Protein AF-A0A9X1HV79-F1 (afdb_monomer)

Structure (mmCIF, N/CA/C/O backbone):
data_AF-A0A9X1HV79-F1
#
_entry.id   AF-A0A9X1HV79-F1
#
loop_
_atom_site.group_PDB
_atom_site.id
_atom_site.type_symbol
_atom_site.label_atom_id
_atom_site.label_alt_id
_atom_site.label_comp_id
_atom_site.label_asym_id
_atom_site.label_entity_id
_atom_site.label_seq_id
_atom_site.pdbx_PDB_ins_code
_atom_site.Cartn_x
_atom_site.Cartn_y
_atom_site.Cartn_z
_atom_site.occupancy
_atom_site.B_iso_or_equiv
_atom_site.auth_seq_id
_atom_site.auth_comp_id
_atom_site.auth_asym_id
_atom_site.auth_atom_id
_atom_site.pdbx_PDB_model_num
ATOM 1 N N . MET A 1 1 ? 31.105 -6.076 1.537 1.00 36.78 1 MET A N 1
ATOM 2 C CA . MET A 1 1 ? 32.235 -6.671 0.788 1.00 36.78 1 MET A CA 1
ATOM 3 C C . MET A 1 1 ? 31.693 -7.151 -0.546 1.00 36.78 1 MET A C 1
ATOM 5 O O . MET A 1 1 ? 30.637 -7.766 -0.544 1.00 36.78 1 MET A O 1
ATOM 9 N N . ALA A 1 2 ? 32.334 -6.816 -1.667 1.00 42.41 2 ALA A N 1
ATOM 10 C CA . ALA A 1 2 ? 31.924 -7.342 -2.968 1.00 42.41 2 ALA A CA 1
ATOM 11 C C . ALA A 1 2 ? 32.181 -8.859 -2.998 1.00 42.41 2 ALA A C 1
ATOM 13 O O . ALA A 1 2 ? 33.295 -9.292 -2.705 1.00 42.41 2 ALA A O 1
ATOM 14 N N . VAL A 1 3 ? 31.155 -9.660 -3.290 1.00 46.81 3 VAL A N 1
ATOM 15 C CA . VAL A 1 3 ? 31.274 -11.122 -3.363 1.00 46.81 3 VAL A CA 1
ATOM 16 C C . VAL A 1 3 ? 31.957 -11.481 -4.682 1.00 46.81 3 VAL A C 1
ATOM 18 O O . VAL A 1 3 ? 31.416 -11.223 -5.756 1.00 46.81 3 VAL A O 1
ATOM 21 N N . ASN A 1 4 ? 33.162 -12.050 -4.612 1.00 55.44 4 ASN A N 1
ATOM 22 C CA . ASN A 1 4 ? 33.871 -12.542 -5.793 1.00 55.44 4 ASN A CA 1
ATOM 23 C C . ASN A 1 4 ? 33.205 -13.841 -6.270 1.00 55.44 4 ASN A C 1
ATOM 25 O O . ASN A 1 4 ? 33.192 -14.831 -5.544 1.00 55.44 4 ASN A O 1
ATOM 29 N N . HIS A 1 5 ? 32.630 -13.814 -7.469 1.00 61.16 5 HIS A N 1
ATOM 30 C CA . HIS A 1 5 ? 31.846 -14.908 -8.048 1.00 61.16 5 HIS A CA 1
ATOM 31 C C . HIS A 1 5 ? 32.736 -15.900 -8.822 1.00 61.16 5 HIS A C 1
ATOM 33 O O . HIS A 1 5 ? 33.817 -15.507 -9.262 1.00 61.16 5 HIS A O 1
ATOM 39 N N . TYR A 1 6 ? 32.295 -17.150 -9.051 1.00 67.94 6 TYR A N 1
ATOM 40 C CA . TYR A 1 6 ? 33.120 -18.167 -9.738 1.00 67.94 6 TYR A CA 1
ATOM 41 C C . TYR A 1 6 ? 33.621 -17.726 -11.123 1.00 67.94 6 TYR A C 1
ATOM 43 O O . TYR A 1 6 ? 34.725 -18.068 -11.529 1.00 67.94 6 TYR A O 1
ATOM 51 N N . SER A 1 7 ? 32.822 -16.923 -11.828 1.00 62.22 7 SER A N 1
ATOM 52 C CA . SER A 1 7 ? 33.130 -16.356 -13.148 1.00 62.22 7 SER A CA 1
ATOM 53 C C . SER A 1 7 ? 34.324 -15.396 -13.158 1.00 62.22 7 SER A C 1
ATOM 55 O O . SER A 1 7 ? 34.743 -14.966 -14.226 1.00 62.22 7 SER A O 1
ATOM 57 N N . ASN A 1 8 ? 34.834 -15.020 -11.983 1.00 64.88 8 ASN A N 1
ATOM 58 C CA . ASN A 1 8 ? 35.975 -14.123 -11.824 1.00 64.88 8 ASN A CA 1
ATOM 59 C C . ASN A 1 8 ? 37.299 -14.887 -11.640 1.00 64.88 8 ASN A C 1
ATOM 61 O O . ASN A 1 8 ? 38.312 -14.257 -11.341 1.00 64.88 8 ASN A O 1
ATOM 65 N N . PHE A 1 9 ? 37.289 -16.219 -11.751 1.00 69.44 9 PHE A N 1
ATOM 66 C CA . PHE A 1 9 ? 38.465 -17.066 -11.569 1.00 69.44 9 PHE A CA 1
ATOM 67 C C . PHE A 1 9 ? 38.798 -17.810 -12.864 1.00 69.44 9 PHE A C 1
ATOM 69 O O . PHE A 1 9 ? 37.922 -18.410 -13.485 1.00 69.44 9 PHE A O 1
ATOM 76 N N . ASP A 1 10 ? 40.077 -17.790 -13.243 1.00 65.75 10 ASP A N 1
ATOM 77 C CA . ASP A 1 10 ? 40.558 -18.377 -14.501 1.00 65.75 10 ASP A CA 1
ATOM 78 C C . ASP A 1 10 ? 40.774 -19.896 -14.394 1.00 65.75 10 ASP A C 1
ATOM 80 O O . ASP A 1 10 ? 40.805 -20.602 -15.403 1.00 65.75 10 ASP A O 1
ATOM 84 N N . THR A 1 11 ? 40.928 -20.420 -13.171 1.00 74.00 11 THR A N 1
ATOM 85 C CA . THR A 1 11 ? 41.112 -21.853 -12.908 1.00 74.00 11 THR A CA 1
ATOM 86 C C . THR A 1 11 ? 40.132 -22.372 -11.864 1.00 74.00 11 THR A C 1
ATOM 88 O O . THR A 1 11 ? 39.667 -21.641 -10.985 1.00 74.00 11 THR A O 1
ATOM 91 N N . ILE A 1 12 ? 39.832 -23.670 -11.935 1.00 72.31 12 ILE A N 1
ATOM 92 C CA . ILE A 1 12 ? 38.932 -24.310 -10.974 1.00 72.31 12 ILE A CA 1
ATOM 93 C C . ILE A 1 12 ? 39.514 -24.308 -9.562 1.00 72.31 12 ILE A C 1
ATOM 95 O O . ILE A 1 12 ? 38.784 -24.085 -8.603 1.00 72.31 12 ILE A O 1
ATOM 99 N N . ASP A 1 13 ? 40.833 -24.431 -9.447 1.00 78.62 13 ASP A N 1
ATOM 100 C CA . ASP A 1 13 ? 41.538 -24.367 -8.173 1.00 78.62 13 ASP A CA 1
ATOM 101 C C . ASP A 1 13 ? 41.311 -23.006 -7.507 1.00 78.62 13 ASP A C 1
ATOM 103 O O . ASP A 1 13 ? 41.001 -22.918 -6.319 1.00 78.62 13 ASP A O 1
ATOM 107 N N . GLN A 1 14 ? 41.383 -21.924 -8.290 1.00 79.19 14 GLN A N 1
ATOM 108 C CA . GLN A 1 14 ? 41.088 -20.579 -7.807 1.00 79.19 14 GLN A CA 1
ATOM 109 C C . GLN A 1 14 ? 39.613 -20.414 -7.423 1.00 79.19 14 GLN A C 1
ATOM 111 O O . GLN A 1 14 ? 39.325 -19.770 -6.413 1.00 79.19 14 GLN A O 1
ATOM 116 N N . ALA A 1 15 ? 38.689 -21.023 -8.171 1.00 80.25 15 ALA A N 1
ATOM 117 C CA . ALA A 1 15 ? 37.267 -21.009 -7.840 1.00 80.25 15 ALA A CA 1
ATOM 118 C C . ALA A 1 15 ? 36.981 -21.758 -6.524 1.00 80.25 15 ALA A C 1
ATOM 120 O O . ALA A 1 15 ? 36.308 -21.223 -5.647 1.00 80.25 15 ALA A O 1
ATOM 121 N N . VAL A 1 16 ? 37.550 -22.949 -6.323 1.00 82.81 16 VAL A N 1
ATOM 122 C CA . VAL A 1 16 ? 37.394 -23.730 -5.083 1.00 82.81 16 VAL A CA 1
ATOM 123 C C . VAL A 1 16 ? 38.015 -22.997 -3.889 1.00 82.81 16 VAL A C 1
ATOM 125 O O . VAL A 1 16 ? 37.408 -22.928 -2.818 1.00 82.81 16 VAL A O 1
ATOM 128 N N . VAL A 1 17 ? 39.178 -22.363 -4.064 1.00 83.75 17 VAL A N 1
ATOM 129 C CA . VAL A 1 17 ? 39.804 -21.527 -3.023 1.00 83.75 17 VAL A CA 1
ATOM 130 C C . VAL A 1 17 ? 38.959 -20.284 -2.718 1.00 83.75 17 VAL A C 1
ATOM 132 O O . VAL A 1 17 ? 38.783 -19.923 -1.549 1.00 83.75 17 VAL A O 1
ATOM 135 N N . GLY A 1 18 ? 38.398 -19.645 -3.748 1.00 82.56 18 GLY A N 1
ATOM 136 C CA . GLY A 1 18 ? 37.471 -18.522 -3.620 1.00 82.56 18 GLY A CA 1
ATOM 137 C C . GLY A 1 18 ? 36.210 -18.899 -2.845 1.00 82.56 18 GLY A C 1
ATOM 138 O O . GLY A 1 18 ? 35.788 -18.164 -1.951 1.00 82.56 18 GLY A O 1
ATOM 139 N N . PHE A 1 19 ? 35.668 -20.086 -3.103 1.00 85.88 19 PHE A N 1
ATOM 140 C CA . PHE A 1 19 ? 34.522 -20.601 -2.371 1.00 85.88 19 PHE A CA 1
ATOM 141 C C . PHE A 1 19 ? 34.837 -20.929 -0.914 1.00 85.88 19 PHE A C 1
ATOM 143 O O . PHE A 1 19 ? 34.067 -20.566 -0.025 1.00 85.88 19 PHE A O 1
ATOM 150 N N . CYS A 1 20 ? 35.986 -21.556 -0.644 1.00 86.94 20 CYS A N 1
ATOM 151 C CA . CYS A 1 20 ? 36.443 -21.793 0.725 1.00 86.94 20 CYS A CA 1
ATOM 152 C C . CYS A 1 20 ? 36.500 -20.479 1.516 1.00 86.94 20 CYS A C 1
ATOM 154 O O . CYS A 1 20 ? 36.116 -20.435 2.683 1.00 86.94 20 CYS A O 1
ATOM 156 N N . LYS A 1 21 ? 36.952 -19.391 0.878 1.00 83.31 21 LYS A N 1
ATOM 157 C CA . LYS A 1 21 ? 36.978 -18.058 1.488 1.00 83.31 21 LYS A CA 1
ATOM 158 C C . LYS A 1 21 ? 35.567 -17.530 1.771 1.00 83.31 21 LYS A C 1
ATOM 160 O O . LYS A 1 21 ? 35.325 -17.079 2.887 1.00 83.31 21 LYS A O 1
ATOM 165 N N . LEU A 1 22 ? 34.642 -17.650 0.815 1.00 83.31 22 LEU A N 1
ATOM 166 C CA . LEU A 1 22 ? 33.242 -17.255 1.005 1.00 83.31 22 LEU A CA 1
ATOM 167 C C . LEU A 1 22 ? 32.583 -18.020 2.163 1.00 83.31 22 LEU A C 1
ATOM 169 O O . LEU A 1 22 ? 31.876 -17.424 2.975 1.00 83.31 22 LEU A O 1
ATOM 173 N N . CYS A 1 23 ? 32.838 -19.324 2.266 1.00 85.25 23 CYS A N 1
ATOM 174 C CA . CYS A 1 23 ? 32.313 -20.159 3.344 1.00 85.25 23 CYS A CA 1
ATOM 175 C C . CYS A 1 23 ? 32.823 -19.702 4.715 1.00 85.25 23 CYS A C 1
ATOM 177 O O . CYS A 1 23 ? 32.029 -19.580 5.646 1.00 85.25 23 CYS A O 1
ATOM 179 N N . ARG A 1 24 ? 34.119 -19.372 4.833 1.00 82.69 24 ARG A N 1
ATOM 180 C CA . ARG A 1 24 ? 34.690 -18.818 6.076 1.00 82.69 24 ARG A CA 1
ATOM 181 C C . ARG A 1 24 ? 34.069 -17.474 6.445 1.00 82.69 24 ARG A C 1
ATOM 183 O O . ARG A 1 24 ? 33.712 -17.268 7.598 1.00 82.69 24 ARG A O 1
ATOM 190 N N . GLU A 1 25 ? 33.924 -16.572 5.476 1.00 78.69 25 GLU A N 1
ATOM 191 C CA . GLU A 1 25 ? 33.303 -15.256 5.690 1.00 78.69 25 GLU A CA 1
ATOM 192 C C . GLU A 1 25 ? 31.822 -15.371 6.086 1.00 78.69 25 GLU A C 1
ATOM 194 O O . GLU A 1 25 ? 31.313 -14.532 6.824 1.00 78.69 25 GLU A O 1
ATOM 199 N N . SER A 1 26 ? 31.153 -16.440 5.650 1.00 79.94 26 SER A N 1
ATOM 200 C CA . SER A 1 26 ? 29.751 -16.738 5.972 1.00 79.94 26 SER A CA 1
ATOM 201 C C . SER A 1 26 ? 29.569 -17.513 7.285 1.00 79.94 26 SER A C 1
ATOM 203 O O . SER A 1 26 ? 28.439 -17.832 7.648 1.00 79.94 26 SER A O 1
ATOM 205 N N . GLY A 1 27 ? 30.658 -17.802 8.008 1.00 78.56 27 GLY A N 1
ATOM 206 C CA . GLY A 1 27 ? 30.624 -18.419 9.337 1.00 78.56 27 GLY A CA 1
ATOM 207 C C . GLY A 1 27 ? 30.803 -19.941 9.377 1.00 78.56 27 GLY A C 1
ATOM 208 O O . GLY A 1 27 ? 30.673 -20.524 10.452 1.00 78.56 27 GLY A O 1
ATOM 209 N N . LEU A 1 28 ? 31.131 -20.599 8.257 1.00 83.94 28 LEU A N 1
ATOM 210 C CA . LEU A 1 28 ? 31.485 -22.025 8.251 1.00 83.94 28 LEU A CA 1
ATOM 211 C C . LEU A 1 28 ? 32.929 -22.235 8.726 1.00 83.94 28 LEU A C 1
ATOM 213 O O . LEU A 1 28 ? 33.842 -21.488 8.363 1.00 83.94 28 LEU A O 1
ATOM 217 N N . HIS A 1 29 ? 33.160 -23.305 9.490 1.00 79.69 29 HIS A N 1
ATOM 218 C CA . HIS A 1 29 ? 34.472 -23.652 10.052 1.00 79.69 29 HIS A CA 1
ATOM 219 C C . HIS A 1 29 ? 35.382 -24.341 9.018 1.00 79.69 29 HIS A C 1
ATOM 221 O O . HIS A 1 29 ? 35.847 -25.463 9.205 1.00 79.69 29 HIS A O 1
ATOM 227 N N . VAL A 1 30 ? 35.660 -23.657 7.907 1.00 82.31 30 VAL A N 1
ATOM 228 C CA . VAL A 1 30 ? 36.466 -24.194 6.802 1.00 82.31 30 VAL A CA 1
ATOM 229 C C . VAL A 1 30 ? 37.951 -23.878 7.003 1.00 82.31 30 VAL A C 1
ATOM 231 O O . VAL A 1 30 ? 38.436 -22.798 6.660 1.00 82.31 30 VAL A O 1
ATOM 234 N N . GLY A 1 31 ? 38.687 -24.838 7.563 1.00 78.81 31 GLY A N 1
ATOM 235 C CA . GLY A 1 31 ? 40.149 -24.777 7.717 1.00 78.81 31 GLY A CA 1
ATOM 236 C C . GLY A 1 31 ? 40.944 -24.981 6.413 1.00 78.81 31 GLY A C 1
ATOM 237 O O . GLY A 1 31 ? 40.376 -25.202 5.346 1.00 78.81 31 GLY A O 1
ATOM 238 N N . LEU A 1 32 ? 42.280 -24.936 6.504 1.00 76.25 32 LEU A N 1
ATOM 239 C CA . LEU A 1 32 ? 43.179 -25.182 5.362 1.00 76.25 32 LEU A CA 1
ATOM 240 C C . LEU A 1 32 ? 43.094 -26.628 4.840 1.00 76.25 32 LEU A C 1
ATOM 242 O O . LEU A 1 32 ? 43.103 -26.821 3.628 1.00 76.25 32 LEU A O 1
ATOM 246 N N . ASN A 1 33 ? 42.929 -27.613 5.731 1.00 80.31 33 ASN A N 1
ATOM 247 C CA . ASN A 1 33 ? 42.805 -29.030 5.356 1.00 80.31 33 ASN A CA 1
ATOM 248 C C . ASN A 1 33 ? 41.562 -29.286 4.494 1.00 80.31 33 ASN A C 1
ATOM 250 O O . ASN A 1 33 ? 41.677 -29.861 3.421 1.00 80.31 33 ASN A O 1
ATOM 254 N N . HIS A 1 34 ? 40.410 -28.735 4.886 1.00 83.50 34 HIS A N 1
ATOM 255 C CA . HIS A 1 34 ? 39.177 -28.821 4.098 1.00 83.50 34 HIS A CA 1
ATOM 256 C C . HIS A 1 34 ? 39.323 -28.187 2.706 1.00 83.50 34 HIS A C 1
ATOM 258 O O . HIS A 1 34 ? 38.701 -28.635 1.753 1.00 83.50 34 HIS A O 1
ATOM 264 N N . GLY A 1 35 ? 40.152 -27.145 2.569 1.00 82.50 35 GLY A N 1
ATOM 265 C CA . GLY A 1 35 ? 40.464 -26.558 1.265 1.00 82.50 35 GLY A CA 1
ATOM 266 C C . GLY A 1 35 ? 41.307 -27.481 0.383 1.00 82.50 35 GLY A C 1
ATOM 267 O O . GLY A 1 35 ? 41.090 -27.527 -0.824 1.00 82.50 35 GLY A O 1
ATOM 268 N N . HIS A 1 36 ? 42.237 -28.234 0.976 1.00 84.12 36 HIS A N 1
ATOM 269 C CA . HIS A 1 36 ? 43.025 -29.239 0.262 1.00 84.12 36 HIS A CA 1
ATOM 270 C C . HIS A 1 36 ? 42.158 -30.426 -0.174 1.00 84.12 36 HIS A C 1
ATOM 272 O O . HIS A 1 36 ? 42.170 -30.784 -1.346 1.00 84.12 36 HIS A O 1
ATOM 278 N N . GLU A 1 37 ? 41.332 -30.952 0.732 1.00 85.06 37 GLU A N 1
ATOM 279 C CA . GLU A 1 37 ? 40.388 -32.042 0.452 1.00 85.06 37 GLU A CA 1
ATOM 280 C C . GLU A 1 37 ? 39.339 -31.638 -0.594 1.00 85.06 37 GLU A C 1
ATOM 282 O O . GLU A 1 37 ? 38.987 -32.432 -1.461 1.00 85.06 37 GLU A O 1
ATOM 287 N N . ALA A 1 38 ? 38.876 -30.384 -0.576 1.00 85.62 38 ALA A N 1
ATOM 288 C CA . ALA A 1 38 ? 37.966 -29.857 -1.591 1.00 85.62 38 ALA A CA 1
ATOM 289 C C . ALA A 1 38 ? 38.617 -29.759 -2.980 1.00 85.62 38 ALA A C 1
ATOM 291 O O . ALA A 1 38 ? 37.956 -30.019 -3.986 1.00 85.62 38 ALA A O 1
ATOM 292 N N . LEU A 1 39 ? 39.904 -29.401 -3.049 1.00 85.50 39 LEU A N 1
ATOM 293 C CA . LEU A 1 39 ? 40.666 -29.404 -4.302 1.00 85.50 39 LEU A CA 1
ATOM 294 C C . LEU A 1 39 ? 40.904 -30.832 -4.798 1.00 85.50 39 LEU A C 1
ATOM 296 O O . LEU A 1 39 ? 40.702 -31.112 -5.975 1.00 85.50 39 LEU A O 1
ATOM 300 N N . GLU A 1 40 ? 41.272 -31.749 -3.907 1.00 82.44 40 GLU A N 1
ATOM 301 C CA . GLU A 1 40 ? 41.458 -33.162 -4.237 1.00 82.44 40 GLU A CA 1
ATOM 302 C C . GLU A 1 40 ? 40.151 -33.806 -4.730 1.00 82.44 40 GLU A C 1
ATOM 304 O O . GLU A 1 40 ? 40.138 -34.486 -5.758 1.00 82.44 40 GLU A O 1
ATOM 309 N N . ALA A 1 41 ? 39.025 -33.517 -4.069 1.00 80.81 41 ALA A N 1
ATOM 310 C CA . ALA A 1 41 ? 37.697 -33.927 -4.511 1.00 80.81 41 ALA A CA 1
ATOM 311 C C . ALA A 1 41 ? 37.363 -33.354 -5.899 1.00 80.81 41 ALA A C 1
ATOM 313 O O . ALA A 1 41 ? 36.879 -34.082 -6.765 1.00 80.81 41 ALA A O 1
ATOM 314 N N . ALA A 1 42 ? 37.673 -32.080 -6.156 1.00 77.44 42 ALA A N 1
ATOM 315 C CA . ALA A 1 42 ? 37.500 -31.506 -7.485 1.00 77.44 42 ALA A CA 1
ATOM 316 C C . ALA A 1 42 ? 38.338 -32.277 -8.530 1.00 77.44 42 ALA A C 1
ATOM 318 O O . ALA A 1 42 ? 37.792 -32.759 -9.522 1.00 77.44 42 ALA A O 1
ATOM 319 N N . HIS A 1 43 ? 39.633 -32.498 -8.293 1.00 78.19 43 HIS A N 1
ATOM 320 C CA . HIS A 1 43 ? 40.508 -33.194 -9.246 1.00 78.19 43 HIS A CA 1
ATOM 321 C C . HIS A 1 43 ? 40.127 -34.662 -9.515 1.00 78.19 43 HIS A C 1
ATOM 323 O O . HIS A 1 43 ? 40.370 -35.147 -10.620 1.00 78.19 43 HIS A O 1
ATOM 329 N N . ASN A 1 44 ? 39.480 -35.353 -8.571 1.00 73.75 44 ASN A N 1
ATOM 330 C CA . ASN A 1 44 ? 39.090 -36.766 -8.692 1.00 73.75 44 ASN A CA 1
ATOM 331 C C . ASN A 1 44 ? 37.804 -37.026 -9.511 1.00 73.75 44 ASN A C 1
ATOM 333 O O . ASN A 1 44 ? 37.239 -38.117 -9.456 1.00 73.75 44 ASN A O 1
ATOM 337 N N . GLY A 1 45 ? 37.357 -36.060 -10.320 1.00 56.88 45 GLY A N 1
ATOM 338 C CA . GLY A 1 45 ? 36.301 -36.266 -11.322 1.00 56.88 45 GLY A CA 1
ATOM 339 C C . GLY A 1 45 ? 34.911 -35.767 -10.926 1.00 56.88 45 GLY A C 1
ATOM 340 O O . GLY A 1 45 ? 33.986 -35.869 -11.729 1.00 56.88 45 GLY A O 1
ATOM 341 N N . PHE A 1 46 ? 34.757 -35.144 -9.753 1.00 59.22 46 PHE A N 1
ATOM 342 C CA . PHE A 1 46 ? 33.486 -34.540 -9.325 1.00 59.22 46 PHE A CA 1
ATOM 343 C C . PHE A 1 46 ? 33.168 -33.204 -10.016 1.00 59.22 46 PHE A C 1
ATOM 345 O O . PHE A 1 46 ? 32.116 -32.630 -9.784 1.00 59.22 46 PHE A O 1
ATOM 352 N N . ILE A 1 47 ? 34.047 -32.710 -10.893 1.00 58.72 47 ILE A N 1
ATOM 353 C CA . ILE A 1 47 ? 33.857 -31.457 -11.648 1.00 58.72 47 ILE A CA 1
ATOM 354 C C . ILE A 1 47 ? 32.827 -31.602 -12.780 1.00 58.72 47 ILE A C 1
ATOM 356 O O . ILE A 1 47 ? 32.192 -30.623 -13.167 1.00 58.72 47 ILE A O 1
ATOM 360 N N . ALA A 1 48 ? 32.672 -32.807 -13.335 1.00 58.09 48 ALA A N 1
ATOM 361 C CA . ALA A 1 48 ? 31.799 -33.036 -14.486 1.00 58.09 48 ALA A CA 1
ATOM 362 C C . ALA A 1 48 ? 30.303 -32.974 -14.133 1.00 58.09 48 ALA A C 1
ATOM 364 O O . ALA A 1 48 ? 29.480 -32.760 -15.022 1.00 58.09 48 ALA A O 1
ATOM 365 N N . ASP A 1 49 ? 29.966 -33.136 -12.852 1.00 67.44 49 ASP A N 1
ATOM 366 C CA . ASP A 1 49 ? 28.598 -33.140 -12.352 1.00 67.44 49 ASP A CA 1
ATOM 367 C C . ASP A 1 49 ? 28.453 -32.227 -11.127 1.00 67.44 49 ASP A C 1
ATOM 369 O O . ASP A 1 49 ? 29.056 -32.446 -10.074 1.00 67.44 49 ASP A O 1
ATOM 373 N N . THR A 1 50 ? 27.627 -31.194 -11.275 1.00 70.56 50 THR A N 1
ATOM 374 C CA . THR A 1 50 ? 27.376 -30.166 -10.259 1.00 70.56 50 THR A CA 1
ATOM 375 C C . THR A 1 50 ? 26.761 -30.747 -8.996 1.00 70.56 50 THR A C 1
ATOM 377 O O . THR A 1 50 ? 27.081 -30.281 -7.901 1.00 70.56 50 THR A O 1
ATOM 380 N N . ASP A 1 51 ? 25.913 -31.765 -9.136 1.00 77.06 51 ASP A N 1
ATOM 381 C CA . ASP A 1 51 ? 25.262 -32.404 -7.996 1.00 77.06 51 ASP A CA 1
ATOM 382 C C . ASP A 1 51 ? 26.285 -33.203 -7.191 1.00 77.06 51 ASP A C 1
ATOM 384 O O . ASP A 1 51 ? 26.347 -33.089 -5.964 1.00 77.06 51 ASP A O 1
ATOM 388 N N . THR A 1 52 ? 27.172 -33.933 -7.869 1.00 78.94 52 THR A N 1
ATOM 389 C CA . THR A 1 52 ? 28.242 -34.651 -7.180 1.00 78.94 52 THR A CA 1
ATOM 390 C C . THR A 1 52 ? 29.245 -33.695 -6.518 1.00 78.94 52 THR A C 1
ATOM 392 O O . THR A 1 52 ? 29.626 -33.924 -5.369 1.00 78.94 52 THR A O 1
ATOM 395 N N . LEU A 1 53 ? 29.618 -32.578 -7.159 1.00 80.81 53 LEU A N 1
ATOM 396 C CA . LEU A 1 53 ? 30.446 -31.544 -6.518 1.00 80.81 53 LEU A CA 1
ATOM 397 C C . LEU A 1 53 ? 29.760 -30.961 -5.275 1.00 80.81 53 LEU A C 1
ATOM 399 O O . LEU A 1 53 ? 30.392 -30.797 -4.231 1.00 80.81 53 LEU A O 1
ATOM 403 N N . TYR A 1 54 ? 28.464 -30.671 -5.379 1.00 85.69 54 TYR A N 1
ATOM 404 C CA . TYR A 1 54 ? 27.660 -30.134 -4.289 1.00 85.69 54 TYR A CA 1
ATOM 405 C C . TYR A 1 54 ? 27.645 -31.070 -3.079 1.00 85.69 54 TYR A C 1
ATOM 407 O O . TYR A 1 54 ? 27.971 -30.635 -1.974 1.00 85.69 54 TYR A O 1
ATOM 415 N N . TYR A 1 55 ? 27.319 -32.352 -3.269 1.00 87.69 55 TYR A N 1
ATOM 416 C CA . TYR A 1 55 ? 27.252 -33.309 -2.162 1.00 87.69 55 TYR A CA 1
ATOM 417 C C . TYR A 1 55 ? 28.630 -33.611 -1.563 1.00 87.69 55 TYR A C 1
ATOM 419 O O . TYR A 1 55 ? 28.740 -33.715 -0.340 1.00 87.69 55 TYR A O 1
ATOM 427 N N . SER A 1 56 ? 29.681 -33.671 -2.385 1.00 86.44 56 SER A N 1
ATOM 428 C CA . SER A 1 56 ? 31.058 -33.864 -1.915 1.00 86.44 56 SER A CA 1
ATOM 429 C C . SER A 1 56 ? 31.530 -32.692 -1.052 1.00 86.44 56 SER A C 1
ATOM 431 O O . SER A 1 56 ? 32.006 -32.894 0.063 1.00 86.44 56 SER A O 1
ATOM 433 N N . LEU A 1 57 ? 31.333 -31.450 -1.506 1.00 86.94 57 LEU A N 1
ATOM 434 C CA . LEU A 1 57 ? 31.690 -30.268 -0.716 1.00 86.94 57 LEU A CA 1
ATOM 435 C C . LEU A 1 57 ? 30.809 -30.120 0.531 1.00 86.94 57 LEU A C 1
ATOM 437 O O . LEU A 1 57 ? 31.303 -29.706 1.578 1.00 86.94 57 LEU A O 1
ATOM 441 N N . LYS A 1 58 ? 29.531 -30.509 0.459 1.00 89.12 58 LYS A N 1
ATOM 442 C CA . LYS A 1 58 ? 28.633 -30.526 1.621 1.00 89.12 58 LYS A CA 1
ATOM 443 C C . LYS A 1 58 ? 29.127 -31.492 2.693 1.00 89.12 58 LYS A C 1
ATOM 445 O O . LYS A 1 58 ? 29.130 -31.140 3.866 1.00 89.12 58 LYS A O 1
ATOM 450 N N . ALA A 1 59 ? 29.579 -32.681 2.296 1.00 87.50 59 ALA A N 1
ATOM 451 C CA . ALA A 1 59 ? 30.135 -33.668 3.217 1.00 87.50 59 ALA A CA 1
ATOM 452 C C . ALA A 1 59 ? 31.449 -33.196 3.864 1.00 87.50 59 ALA A C 1
ATOM 454 O O . ALA A 1 59 ? 31.687 -33.489 5.032 1.00 87.50 59 ALA A O 1
ATOM 455 N N . LEU A 1 60 ? 32.275 -32.444 3.129 1.00 86.75 60 LEU A N 1
ATOM 456 C CA . LEU A 1 60 ? 33.549 -31.919 3.629 1.00 86.75 60 LEU A CA 1
ATOM 457 C C . LEU A 1 60 ? 33.379 -30.697 4.544 1.00 86.75 60 LEU A C 1
ATOM 459 O O . LEU A 1 60 ? 34.089 -30.569 5.536 1.00 86.75 60 LEU A O 1
ATOM 463 N N . PHE A 1 61 ? 32.460 -29.780 4.229 1.00 86.38 61 PHE A N 1
ATOM 464 C CA . PHE A 1 61 ? 32.339 -28.509 4.954 1.00 86.38 61 PHE A CA 1
ATOM 465 C C . PHE A 1 61 ? 31.272 -28.497 6.051 1.00 86.38 61 PHE A C 1
ATOM 467 O O . PHE A 1 61 ? 31.335 -27.637 6.933 1.00 86.38 61 PHE A O 1
ATOM 474 N N . CYS A 1 62 ? 30.298 -29.410 6.023 1.00 88.19 62 CYS A N 1
ATOM 475 C CA . CYS A 1 62 ? 29.231 -29.458 7.017 1.00 88.19 62 CYS A CA 1
ATOM 476 C C . CYS A 1 62 ? 29.449 -30.606 8.002 1.00 88.19 62 CYS A C 1
ATOM 478 O O . CYS A 1 62 ? 29.199 -31.769 7.692 1.00 88.19 62 CYS A O 1
ATOM 480 N N . SER A 1 63 ? 29.832 -30.261 9.229 1.00 81.81 63 SER A N 1
ATOM 481 C CA . SER A 1 63 ? 29.960 -31.230 10.328 1.00 81.81 63 SER A CA 1
ATOM 482 C C . SER A 1 63 ? 28.702 -31.289 11.200 1.00 81.81 63 SER A C 1
ATOM 484 O O . SER A 1 63 ? 28.430 -32.307 11.837 1.00 81.81 63 SER A O 1
ATOM 486 N N . LYS A 1 64 ? 27.909 -30.208 11.215 1.00 84.62 64 LYS A N 1
ATOM 487 C CA . LYS A 1 64 ? 26.664 -30.081 11.981 1.00 84.62 64 LYS A CA 1
ATOM 488 C C . LYS A 1 64 ? 25.483 -29.793 11.063 1.00 84.62 64 LYS A C 1
ATOM 490 O O . LYS A 1 64 ? 25.634 -29.209 9.995 1.00 84.62 64 LYS A O 1
ATOM 495 N N . GLN A 1 65 ? 24.279 -30.127 11.522 1.00 81.88 65 GLN A N 1
ATOM 496 C CA . GLN A 1 65 ? 23.042 -29.847 10.785 1.00 81.88 65 GLN A CA 1
ATOM 497 C C . GLN A 1 65 ? 22.808 -28.337 10.570 1.00 81.88 65 GLN A C 1
ATOM 499 O O . GLN A 1 65 ? 22.237 -27.940 9.558 1.00 81.88 65 GLN A O 1
ATOM 504 N N . GLU A 1 66 ? 23.292 -27.495 11.486 1.00 80.69 66 GLU A N 1
ATOM 505 C CA . GLU A 1 66 ? 23.218 -26.028 11.393 1.00 80.69 66 GLU A CA 1
ATOM 506 C C . GLU A 1 66 ? 24.072 -25.450 10.253 1.00 80.69 66 GLU A C 1
ATOM 508 O O . GLU A 1 66 ? 23.773 -24.368 9.751 1.00 80.69 66 GLU A O 1
ATOM 513 N N . ASP A 1 67 ? 25.090 -26.185 9.796 1.00 86.44 67 ASP A N 1
ATOM 514 C CA . ASP A 1 67 ? 25.969 -25.756 8.704 1.00 86.44 67 ASP A CA 1
ATOM 515 C C . ASP A 1 67 ? 25.280 -25.894 7.335 1.00 86.44 67 ASP A C 1
ATOM 517 O O . ASP A 1 67 ? 25.670 -25.237 6.369 1.00 86.44 67 ASP A O 1
ATOM 521 N N . TYR A 1 68 ? 24.239 -26.732 7.236 1.00 84.44 68 TYR A N 1
ATOM 522 C CA . TYR A 1 68 ? 23.627 -27.119 5.961 1.00 84.44 68 TYR A CA 1
ATOM 523 C C . TYR A 1 68 ? 22.975 -25.924 5.250 1.00 84.44 68 TYR A C 1
ATOM 525 O O . TYR A 1 68 ? 23.267 -25.718 4.072 1.00 84.44 68 TYR A O 1
ATOM 533 N N . PRO A 1 69 ? 22.153 -25.085 5.917 1.00 81.75 69 PRO A N 1
ATOM 534 C CA . PRO A 1 69 ? 21.533 -23.935 5.262 1.00 81.75 69 PRO A CA 1
ATOM 535 C C . PRO A 1 69 ? 22.550 -22.861 4.853 1.00 81.75 69 PRO A C 1
ATOM 537 O O . PRO A 1 69 ? 22.360 -22.187 3.840 1.00 81.75 69 PRO A O 1
ATOM 540 N N . ILE A 1 70 ? 23.630 -22.698 5.628 1.00 81.00 70 ILE A N 1
ATOM 541 C CA . ILE A 1 70 ? 24.700 -21.733 5.338 1.00 81.00 70 ILE A CA 1
ATOM 542 C C . ILE A 1 70 ? 25.477 -22.197 4.105 1.00 81.00 70 ILE A C 1
ATOM 544 O O . ILE A 1 70 ? 25.647 -21.426 3.162 1.00 81.00 70 ILE A O 1
ATOM 548 N N . PHE A 1 71 ? 25.871 -23.472 4.071 1.00 88.50 71 PHE A N 1
ATOM 549 C CA . PHE A 1 71 ? 26.549 -24.070 2.925 1.00 88.50 71 PHE A CA 1
ATOM 550 C C . PHE A 1 71 ? 25.693 -24.020 1.657 1.00 88.50 71 PHE A C 1
ATOM 552 O O . PHE A 1 71 ? 26.175 -23.579 0.616 1.00 88.50 71 PHE A O 1
ATOM 559 N N . ASP A 1 72 ? 24.413 -24.392 1.745 1.00 84.62 72 ASP A N 1
ATOM 560 C CA . ASP A 1 72 ? 23.499 -24.398 0.598 1.00 84.62 72 ASP A CA 1
ATOM 561 C C . ASP A 1 72 ? 23.362 -23.003 -0.020 1.00 84.62 72 ASP A C 1
ATOM 563 O O . ASP A 1 72 ? 23.323 -22.857 -1.245 1.00 84.62 72 ASP A O 1
ATOM 567 N N . ARG A 1 73 ? 23.337 -21.964 0.822 1.00 79.88 73 ARG A N 1
ATOM 568 C CA . ARG A 1 73 ? 23.336 -20.567 0.386 1.00 79.88 73 ARG A CA 1
ATOM 569 C C . ARG A 1 73 ? 24.656 -20.192 -0.278 1.00 79.88 73 ARG A C 1
ATOM 571 O O . ARG A 1 73 ? 24.638 -19.673 -1.392 1.00 79.88 73 ARG A O 1
ATOM 578 N N . CYS A 1 74 ? 25.790 -20.464 0.370 1.00 82.62 74 CYS A N 1
ATOM 579 C CA . CYS A 1 74 ? 27.107 -20.156 -0.185 1.00 82.62 74 CYS A CA 1
ATOM 580 C C . CYS A 1 74 ? 27.306 -20.839 -1.541 1.00 82.62 74 CYS A C 1
ATOM 582 O O . CYS A 1 74 ? 27.769 -20.193 -2.476 1.00 82.62 74 CYS A O 1
ATOM 584 N N . PHE A 1 75 ? 26.944 -22.118 -1.666 1.00 85.31 75 PHE A N 1
ATOM 585 C CA . PHE A 1 75 ? 27.134 -22.887 -2.894 1.00 85.31 75 PHE A CA 1
ATOM 586 C C . PHE A 1 75 ? 26.264 -22.344 -4.032 1.00 85.31 75 PHE A C 1
ATOM 588 O O . PHE A 1 75 ? 26.754 -22.119 -5.137 1.00 85.31 75 PHE A O 1
ATOM 595 N N . LYS A 1 76 ? 24.988 -22.044 -3.753 1.00 80.38 76 LYS A N 1
ATOM 596 C CA . LYS A 1 76 ? 24.089 -21.419 -4.734 1.00 80.38 76 LYS A CA 1
ATOM 597 C C . LYS A 1 76 ? 24.593 -20.045 -5.173 1.00 80.38 76 LYS A C 1
ATOM 599 O O . LYS A 1 76 ? 24.608 -19.773 -6.364 1.00 80.38 76 LYS A O 1
ATOM 604 N N . ILE A 1 77 ? 25.032 -19.196 -4.245 1.00 75.00 77 ILE A N 1
ATOM 605 C CA . ILE A 1 77 ? 25.567 -17.867 -4.577 1.00 75.00 77 ILE A CA 1
ATOM 606 C C . ILE A 1 77 ? 26.851 -17.987 -5.396 1.00 75.00 77 ILE A C 1
ATOM 608 O O . ILE A 1 77 ? 27.056 -17.226 -6.339 1.00 75.00 77 ILE A O 1
ATOM 612 N N . PHE A 1 78 ? 27.726 -18.922 -5.026 1.00 79.19 78 PHE A N 1
ATOM 613 C CA . PHE A 1 78 ? 29.045 -19.007 -5.625 1.00 79.19 78 PHE A CA 1
ATOM 614 C C . PHE A 1 78 ? 29.040 -19.679 -6.990 1.00 79.19 78 PHE A C 1
ATOM 616 O O . PHE A 1 78 ? 29.853 -19.264 -7.796 1.00 79.19 78 PHE A O 1
ATOM 623 N N . TRP A 1 79 ? 28.160 -20.653 -7.270 1.00 75.62 79 TRP A N 1
ATOM 624 C CA . TRP A 1 79 ? 28.149 -21.409 -8.539 1.00 75.62 79 TRP A CA 1
ATOM 625 C C . TRP A 1 79 ? 26.984 -21.106 -9.489 1.00 75.62 79 TRP A C 1
ATOM 627 O O . TRP A 1 79 ? 26.971 -21.610 -10.612 1.00 75.62 79 TRP A O 1
ATOM 637 N N . ARG A 1 80 ? 25.990 -20.291 -9.113 1.00 66.88 80 ARG A N 1
ATOM 638 C CA . ARG A 1 80 ? 24.783 -20.120 -9.940 1.00 66.88 80 ARG A CA 1
ATOM 639 C C . ARG A 1 80 ? 24.830 -18.852 -10.801 1.00 66.88 80 ARG A C 1
ATOM 641 O O . ARG A 1 80 ? 24.318 -17.809 -10.409 1.00 66.88 80 ARG A O 1
ATOM 648 N N . LYS A 1 81 ? 25.369 -18.979 -12.029 1.00 50.06 81 LYS A N 1
ATOM 649 C CA . LYS A 1 81 ? 25.153 -18.035 -13.153 1.00 50.06 81 LYS A CA 1
ATOM 650 C C . LYS A 1 81 ? 25.518 -18.628 -14.537 1.00 50.06 81 LYS A C 1
ATOM 652 O O . LYS A 1 81 ? 26.548 -18.304 -15.101 1.00 50.06 81 LYS A O 1
ATOM 657 N N . GLY A 1 82 ? 24.615 -19.407 -15.142 1.00 45.78 82 GLY A N 1
ATOM 658 C CA . GLY A 1 82 ? 24.660 -19.740 -16.581 1.00 45.78 82 GLY A CA 1
ATOM 659 C C . GLY A 1 82 ? 25.525 -20.950 -16.983 1.00 45.78 82 GLY A C 1
ATOM 660 O O . GLY A 1 82 ? 26.709 -21.004 -16.688 1.00 45.78 82 GLY A O 1
ATOM 661 N N . LYS A 1 83 ? 24.867 -21.903 -17.669 1.00 41.03 83 LYS A N 1
ATOM 662 C CA . LYS A 1 83 ? 25.345 -23.087 -18.424 1.00 41.03 83 LYS A CA 1
ATOM 663 C C . LYS A 1 83 ? 26.768 -23.601 -18.123 1.00 41.03 83 LYS A C 1
ATOM 665 O O . LYS A 1 83 ? 27.756 -23.058 -18.601 1.00 41.03 83 LYS A O 1
ATOM 670 N N . HIS A 1 84 ? 26.823 -24.744 -17.441 1.00 43.97 84 HIS A N 1
ATOM 671 C CA . HIS A 1 84 ? 27.989 -25.624 -17.400 1.00 43.97 84 HIS A CA 1
ATOM 672 C C . HIS A 1 84 ? 28.356 -26.115 -18.808 1.00 43.97 84 HIS A C 1
ATOM 674 O O . HIS A 1 84 ? 27.556 -26.806 -19.430 1.00 43.97 84 HIS A O 1
ATOM 680 N N . GLU A 1 85 ? 29.582 -25.849 -19.254 1.00 34.25 85 GLU A N 1
ATOM 681 C CA . GLU A 1 85 ? 30.307 -26.743 -20.161 1.00 34.25 85 GLU A CA 1
ATOM 682 C C . GLU A 1 85 ? 31.764 -26.838 -19.697 1.00 34.25 85 GLU A C 1
ATOM 684 O O . GLU A 1 85 ? 32.604 -25.999 -20.023 1.00 34.25 85 GLU A O 1
ATOM 689 N N . TYR A 1 86 ? 32.080 -27.882 -18.929 1.00 40.69 86 TYR A N 1
ATOM 690 C CA . TYR A 1 86 ? 33.467 -28.298 -18.736 1.00 40.69 86 TYR A CA 1
ATOM 691 C C . TYR A 1 86 ? 33.888 -29.149 -19.934 1.00 40.69 86 TYR A C 1
ATOM 693 O O . TYR A 1 86 ? 33.825 -30.376 -19.910 1.00 40.69 86 TYR A O 1
ATOM 701 N N . ALA A 1 87 ? 34.327 -28.490 -21.005 1.00 29.89 87 ALA A N 1
ATOM 702 C CA . ALA A 1 87 ? 35.057 -29.152 -22.075 1.00 29.89 87 ALA A CA 1
ATOM 703 C C . ALA A 1 87 ? 36.539 -29.235 -21.681 1.00 29.89 87 ALA A C 1
ATOM 705 O O . ALA A 1 87 ? 37.306 -28.290 -21.866 1.00 29.89 87 ALA A O 1
ATOM 706 N N . HIS A 1 88 ? 36.959 -30.382 -21.142 1.00 35.03 88 HIS A N 1
ATOM 707 C CA . HIS A 1 88 ? 38.378 -30.710 -21.027 1.00 35.03 88 HIS A CA 1
ATOM 708 C C . HIS A 1 88 ? 39.008 -30.721 -22.430 1.00 35.03 88 HIS A C 1
ATOM 710 O O . HIS A 1 88 ? 38.869 -31.682 -23.186 1.00 35.03 88 HIS A O 1
ATOM 716 N N . LYS A 1 89 ? 39.754 -29.670 -22.777 1.00 30.86 89 LYS A N 1
ATOM 717 C CA . LYS A 1 89 ? 40.823 -29.757 -23.776 1.00 30.86 89 LYS A CA 1
ATOM 718 C C . LYS A 1 89 ? 42.136 -29.406 -23.106 1.00 30.86 89 LYS A C 1
ATOM 720 O O . LYS A 1 89 ? 42.502 -28.245 -22.958 1.00 30.86 89 LYS A O 1
ATOM 725 N N . VAL A 1 90 ? 42.855 -30.454 -22.714 1.00 37.81 90 VAL A N 1
ATOM 726 C CA . VAL A 1 90 ? 44.292 -30.363 -22.482 1.00 37.81 90 VAL A CA 1
ATOM 727 C C . VAL A 1 90 ? 44.928 -29.970 -23.812 1.00 37.81 90 VAL A C 1
ATOM 729 O O . VAL A 1 90 ? 45.038 -30.788 -24.720 1.00 37.81 90 VAL A O 1
ATOM 732 N N . THR A 1 91 ? 45.362 -28.722 -23.926 1.00 28.20 91 THR A N 1
ATOM 733 C CA . THR A 1 91 ? 46.376 -28.331 -24.904 1.00 28.20 91 THR A CA 1
ATOM 734 C C . THR A 1 91 ? 47.334 -27.364 -24.242 1.00 28.20 91 THR A C 1
ATOM 736 O O . THR A 1 91 ? 47.080 -26.166 -24.148 1.00 28.20 91 THR A O 1
ATOM 739 N N . ASN A 1 92 ? 48.457 -27.922 -23.789 1.00 38.31 92 ASN A N 1
ATOM 740 C CA . ASN A 1 92 ? 49.680 -27.182 -23.526 1.00 38.31 92 ASN A CA 1
ATOM 741 C C . ASN A 1 92 ? 49.992 -26.271 -24.714 1.00 38.31 92 ASN A C 1
ATOM 743 O O . ASN A 1 92 ? 50.205 -26.767 -25.821 1.00 38.31 92 ASN A O 1
ATOM 747 N N . LYS A 1 93 ? 50.112 -24.966 -24.466 1.00 30.77 93 LYS A N 1
ATOM 748 C CA . LYS A 1 93 ? 51.065 -24.115 -25.179 1.00 30.77 93 LYS A CA 1
ATOM 749 C C . LYS A 1 93 ? 51.397 -22.886 -24.342 1.00 30.77 93 LYS A C 1
ATOM 751 O O . LYS A 1 93 ? 50.594 -21.984 -24.147 1.00 30.77 93 LYS A O 1
ATOM 756 N N . SER A 1 94 ? 52.626 -22.921 -23.845 1.00 31.50 94 SER A N 1
ATOM 757 C CA . SER A 1 94 ? 53.389 -21.788 -23.346 1.00 31.50 94 SER A CA 1
ATOM 758 C C . SER A 1 94 ? 53.380 -20.647 -24.368 1.00 31.50 94 SER A C 1
ATOM 760 O O . SER A 1 94 ? 53.655 -20.903 -25.539 1.00 31.50 94 SER A O 1
ATOM 762 N N . GLN A 1 95 ? 53.100 -19.417 -23.931 1.00 32.91 95 GLN A N 1
ATOM 763 C CA . GLN A 1 95 ? 54.019 -18.284 -24.087 1.00 32.91 95 GLN A CA 1
ATOM 764 C C . GLN A 1 95 ? 53.471 -17.005 -23.430 1.00 32.91 95 GLN A C 1
ATOM 766 O O . GLN A 1 95 ? 52.351 -16.566 -23.662 1.00 32.91 95 GLN A O 1
ATOM 771 N N . SER A 1 96 ? 54.341 -16.443 -22.595 1.00 31.45 96 SER A N 1
ATOM 772 C CA . SER A 1 96 ? 54.504 -15.044 -22.193 1.00 31.45 96 SER A CA 1
ATOM 773 C C . SER A 1 96 ? 53.746 -13.968 -22.988 1.00 31.45 96 SER A C 1
ATOM 775 O O . SER A 1 96 ? 53.910 -13.876 -24.202 1.00 31.45 96 SER A O 1
ATOM 777 N N . ASN A 1 97 ? 53.143 -13.003 -22.281 1.00 29.50 97 ASN A N 1
ATOM 778 C CA . ASN A 1 97 ? 53.734 -11.659 -22.223 1.00 29.50 97 ASN A CA 1
ATOM 779 C C . ASN A 1 97 ? 53.143 -10.749 -21.136 1.00 29.50 97 ASN A C 1
ATOM 781 O O . ASN A 1 97 ? 51.958 -10.752 -20.822 1.00 29.50 97 ASN A O 1
ATOM 785 N N . VAL A 1 98 ? 54.061 -9.967 -20.578 1.00 31.84 98 VAL A N 1
ATOM 786 C CA . VAL A 1 98 ? 53.927 -8.929 -19.558 1.00 31.84 98 VAL A CA 1
ATOM 787 C C . VAL A 1 98 ? 53.295 -7.671 -20.153 1.00 31.84 98 VAL A C 1
ATOM 789 O O . VAL A 1 98 ? 53.844 -7.169 -21.123 1.00 31.84 98 VAL A O 1
ATOM 792 N N . VAL A 1 99 ? 52.287 -7.076 -19.496 1.00 29.59 99 VAL A N 1
ATOM 793 C CA . VAL A 1 99 ? 52.158 -5.607 -19.367 1.00 29.59 99 VAL A CA 1
ATOM 794 C C . VAL A 1 99 ? 51.519 -5.265 -18.011 1.00 29.59 99 VAL A C 1
ATOM 796 O O . VAL A 1 99 ? 50.462 -5.770 -17.647 1.00 29.59 99 VAL A O 1
ATOM 799 N N . LYS A 1 100 ? 52.204 -4.405 -17.251 1.00 30.92 100 LYS A N 1
ATOM 800 C CA . LYS A 1 100 ? 51.771 -3.781 -15.989 1.00 30.92 100 LYS A CA 1
ATOM 801 C C . LYS A 1 100 ? 51.054 -2.443 -16.258 1.00 30.92 100 LYS A C 1
ATOM 803 O O . LYS A 1 100 ? 51.433 -1.759 -17.203 1.00 30.92 100 LYS A O 1
ATOM 808 N N . LYS A 1 101 ? 50.246 -2.021 -15.263 1.00 28.06 101 LYS A N 1
ATOM 809 C CA . LYS A 1 101 ? 49.689 -0.667 -14.969 1.00 28.06 101 LYS A CA 1
ATOM 810 C C . LYS A 1 101 ? 48.404 -0.298 -15.739 1.00 28.06 101 LYS A C 1
ATOM 812 O O . LYS A 1 101 ? 48.274 -0.664 -16.891 1.00 28.06 101 LYS A O 1
ATOM 817 N N . THR A 1 102 ? 47.412 0.422 -15.200 1.00 27.78 102 THR A N 1
ATOM 818 C CA . THR A 1 102 ? 47.214 1.149 -13.923 1.00 27.78 102 THR A CA 1
ATOM 819 C C . THR A 1 102 ? 45.725 1.482 -13.777 1.00 27.78 102 THR A C 1
ATOM 821 O O . THR A 1 102 ? 45.060 1.745 -14.774 1.00 27.78 102 THR A O 1
ATOM 824 N N . ASN A 1 103 ? 45.238 1.556 -12.538 1.00 29.27 103 ASN A N 1
ATOM 825 C CA . ASN A 1 103 ? 43.944 2.140 -12.189 1.00 29.27 103 ASN A CA 1
ATOM 826 C C . ASN A 1 103 ? 43.902 3.639 -12.524 1.00 29.27 103 ASN A C 1
ATOM 828 O O . ASN A 1 103 ? 44.797 4.375 -12.110 1.00 29.27 103 ASN A O 1
ATOM 832 N N . ALA A 1 104 ? 42.829 4.094 -13.172 1.00 28.31 104 ALA A N 1
ATOM 833 C CA . ALA A 1 104 ? 42.371 5.479 -13.105 1.00 28.31 104 ALA A CA 1
ATOM 834 C C . ALA A 1 104 ? 40.848 5.530 -13.301 1.00 28.31 104 ALA A C 1
ATOM 836 O O . ALA A 1 104 ? 40.319 5.329 -14.389 1.00 28.31 104 ALA A O 1
ATOM 837 N N . SER A 1 105 ? 40.163 5.774 -12.191 1.00 25.38 105 SER A N 1
ATOM 838 C CA . SER A 1 105 ? 38.777 6.215 -12.080 1.00 25.38 105 SER A CA 1
ATOM 839 C C . SER A 1 105 ? 38.581 7.564 -12.776 1.00 25.38 105 SER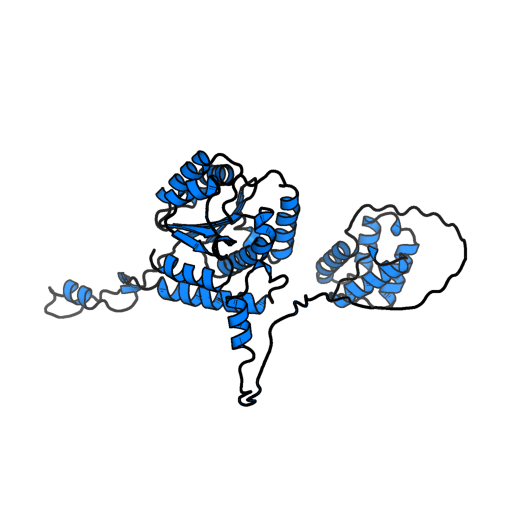 A C 1
ATOM 841 O O . SER A 1 105 ? 39.260 8.528 -12.420 1.00 25.38 105 SER A O 1
ATOM 843 N N . LEU A 1 106 ? 37.632 7.652 -13.712 1.00 26.88 106 LEU A N 1
ATOM 844 C CA . LEU A 1 106 ? 37.192 8.917 -14.299 1.00 26.88 106 LEU A CA 1
ATOM 845 C C . LEU A 1 106 ? 35.790 9.255 -13.776 1.00 26.88 106 LEU A C 1
ATOM 847 O O . LEU A 1 106 ? 34.787 8.686 -14.199 1.00 26.88 106 LEU A O 1
ATOM 851 N N . VAL A 1 107 ? 35.757 10.173 -12.812 1.00 27.83 107 VAL A N 1
ATOM 852 C CA . VAL A 1 107 ? 34.564 10.884 -12.348 1.00 27.83 107 VAL A CA 1
ATOM 853 C C . VAL A 1 107 ? 34.402 12.098 -13.262 1.00 27.83 107 VAL A C 1
ATOM 855 O O . VAL A 1 107 ? 35.261 12.974 -13.268 1.00 27.83 107 VAL A O 1
ATOM 858 N N . MET A 1 108 ? 33.324 12.147 -14.043 1.00 27.27 108 MET A N 1
ATOM 859 C CA . MET A 1 108 ? 32.922 13.330 -14.812 1.00 27.27 108 MET A CA 1
ATOM 860 C C . MET A 1 108 ? 31.717 13.967 -14.119 1.00 27.27 108 MET A C 1
ATOM 862 O O . MET A 1 108 ? 30.577 13.577 -14.353 1.00 27.27 108 MET A O 1
ATOM 866 N N . ALA A 1 109 ? 31.989 14.937 -13.245 1.00 30.55 109 ALA A N 1
ATOM 867 C CA . ALA A 1 109 ? 31.014 15.921 -12.793 1.00 30.55 109 ALA A CA 1
ATOM 868 C C . ALA A 1 109 ? 31.239 17.208 -13.600 1.00 30.55 109 ALA A C 1
ATOM 870 O O . ALA A 1 109 ? 32.366 17.690 -13.711 1.00 30.55 109 ALA A O 1
ATOM 871 N N . GLY A 1 110 ? 30.165 17.695 -14.221 1.00 27.97 110 GLY A N 1
ATOM 872 C CA . GLY A 1 110 ? 30.172 18.783 -15.190 1.00 27.97 110 GLY A CA 1
ATOM 873 C C . GLY A 1 110 ? 30.674 20.115 -14.635 1.00 27.97 110 GLY A C 1
ATOM 874 O O . GLY A 1 110 ? 30.289 20.555 -13.555 1.00 27.97 110 GLY A O 1
ATOM 875 N N . PHE A 1 111 ? 31.506 20.763 -15.444 1.00 25.03 111 PHE A N 1
ATOM 876 C CA . PHE A 1 111 ? 31.928 22.150 -15.320 1.00 25.03 111 PHE A CA 1
ATOM 877 C C . PHE A 1 111 ? 31.089 22.966 -16.311 1.00 25.03 111 PHE A C 1
ATOM 879 O O . PHE A 1 111 ? 31.099 22.659 -17.502 1.00 25.03 111 PHE A O 1
ATOM 886 N N . ASN A 1 112 ? 30.375 23.990 -15.843 1.00 26.83 112 ASN A N 1
ATOM 887 C CA . ASN A 1 112 ? 29.762 25.000 -16.707 1.00 26.83 112 ASN A CA 1
ATOM 888 C C . ASN A 1 112 ? 30.403 26.356 -16.355 1.00 26.83 112 ASN A C 1
ATOM 890 O O . ASN A 1 112 ? 30.298 26.772 -15.199 1.00 26.83 112 ASN A O 1
ATOM 894 N N . PRO A 1 113 ? 31.115 27.028 -17.279 1.00 34.84 113 PRO A N 1
ATOM 895 C CA . PRO A 1 113 ? 31.783 28.290 -17.000 1.00 34.84 113 PRO A CA 1
ATOM 896 C C . PRO A 1 113 ? 30.896 29.467 -17.421 1.00 34.84 113 PRO A C 1
ATOM 898 O O . PRO A 1 113 ? 30.497 29.552 -18.580 1.00 34.84 113 PRO A O 1
ATOM 901 N N . ASN A 1 114 ? 30.592 30.362 -16.478 1.00 28.42 114 ASN A N 1
ATOM 902 C CA . ASN A 1 114 ? 30.598 31.829 -16.620 1.00 28.42 114 ASN A CA 1
ATOM 903 C C . ASN A 1 114 ? 29.710 32.479 -15.551 1.00 28.42 114 ASN A C 1
ATOM 905 O O . ASN A 1 114 ? 28.524 32.181 -15.455 1.00 28.42 114 ASN A O 1
ATOM 909 N N . GLY A 1 115 ? 30.280 33.427 -14.804 1.00 28.03 115 GLY A N 1
ATOM 910 C CA . GLY A 1 115 ? 29.537 34.313 -13.905 1.00 28.03 115 GLY A CA 1
ATOM 911 C C . GLY A 1 115 ? 30.315 34.633 -12.633 1.00 28.03 115 GLY A C 1
ATOM 912 O O . GLY A 1 115 ? 30.494 33.779 -11.779 1.00 28.03 115 GLY A O 1
ATOM 913 N N . SER A 1 116 ? 30.817 35.856 -12.549 1.00 26.92 116 SER A N 1
ATOM 914 C CA . SER A 1 116 ? 31.826 36.371 -11.622 1.00 26.92 116 SER A CA 1
ATOM 915 C C . SER A 1 116 ? 31.332 36.804 -10.231 1.00 26.92 116 SER A C 1
ATOM 917 O O . SER A 1 116 ? 30.255 37.376 -10.110 1.00 26.92 116 SER A O 1
ATOM 919 N N . ASP A 1 117 ? 32.285 36.743 -9.288 1.00 29.16 117 ASP A N 1
ATOM 920 C CA . ASP A 1 117 ? 32.624 37.731 -8.235 1.00 29.16 117 ASP A CA 1
ATOM 921 C C . ASP A 1 117 ? 32.051 37.612 -6.793 1.00 29.16 117 ASP A C 1
ATOM 923 O O . ASP A 1 117 ? 30.867 37.816 -6.562 1.00 29.16 117 ASP A O 1
ATOM 927 N N . LYS A 1 118 ? 33.011 37.477 -5.841 1.00 27.09 118 LYS A N 1
ATOM 928 C CA . LYS A 1 118 ? 33.089 37.944 -4.419 1.00 27.09 118 LYS A CA 1
ATOM 929 C C . LYS A 1 118 ? 32.087 37.350 -3.397 1.00 27.09 118 LYS A C 1
ATOM 931 O O . LYS A 1 118 ? 30.936 37.146 -3.716 1.00 27.09 118 LYS A O 1
ATOM 936 N N . LYS A 1 119 ? 32.391 37.091 -2.113 1.00 26.48 119 LYS A N 1
ATOM 937 C CA . LYS A 1 119 ? 33.462 37.443 -1.151 1.00 26.48 119 LYS A CA 1
ATOM 938 C C . LYS A 1 119 ? 33.385 36.456 0.047 1.00 26.48 119 LYS A C 1
ATOM 940 O O . LYS A 1 119 ? 32.387 35.763 0.196 1.00 26.48 119 LYS A O 1
ATOM 945 N N . LYS A 1 120 ? 34.454 36.421 0.856 1.00 28.88 120 LYS A N 1
ATOM 946 C CA . LYS A 1 120 ? 34.666 35.645 2.104 1.00 28.88 120 LYS A CA 1
ATOM 947 C C . LYS A 1 120 ? 33.828 36.146 3.303 1.00 28.88 120 LYS A C 1
ATOM 949 O O . LYS A 1 120 ? 33.335 37.264 3.208 1.00 28.88 120 LYS A O 1
ATOM 954 N N . GLU A 1 121 ? 33.874 35.350 4.392 1.00 23.84 121 GLU A N 1
ATOM 955 C CA . GLU A 1 121 ? 33.413 35.524 5.805 1.00 23.84 121 GLU A CA 1
ATOM 956 C C . GLU A 1 121 ? 32.200 34.608 6.122 1.00 23.84 121 GLU A C 1
ATOM 958 O O . GLU A 1 121 ? 31.254 34.584 5.344 1.00 23.84 121 GLU A O 1
ATOM 963 N N . ASP A 1 122 ? 32.143 33.733 7.137 1.00 26.92 122 ASP A N 1
ATOM 964 C CA . ASP A 1 122 ? 32.958 33.487 8.338 1.00 26.92 122 ASP A CA 1
ATOM 965 C C . ASP A 1 122 ? 32.904 32.003 8.768 1.00 26.92 122 ASP A C 1
ATOM 967 O O . ASP A 1 122 ? 31.892 31.317 8.604 1.00 26.92 122 ASP A O 1
ATOM 971 N N . GLU A 1 123 ? 34.007 31.522 9.347 1.00 31.69 123 GLU A N 1
ATOM 972 C CA . GLU A 1 123 ? 34.044 30.347 10.220 1.00 31.69 123 GLU A CA 1
ATOM 973 C C . GLU A 1 123 ? 33.539 30.761 11.607 1.00 31.69 123 GLU A C 1
ATOM 975 O O . GLU A 1 123 ? 34.240 31.501 12.282 1.00 31.69 123 GLU A O 1
ATOM 980 N N . GLU A 1 124 ? 32.379 30.269 12.051 1.00 27.66 124 GLU A N 1
ATOM 981 C CA . GLU A 1 124 ? 32.115 29.941 13.462 1.00 27.66 124 GLU A CA 1
ATOM 982 C C . GLU A 1 124 ? 30.747 29.249 13.625 1.00 27.66 124 GLU A C 1
ATOM 984 O O . GLU A 1 124 ? 29.706 29.798 13.289 1.00 27.66 124 GLU A O 1
ATOM 989 N N . ASP A 1 125 ? 30.813 28.002 14.110 1.00 29.47 125 ASP A N 1
ATOM 990 C CA . ASP A 1 125 ? 29.817 27.218 14.872 1.00 29.47 125 ASP A CA 1
ATOM 991 C C . ASP A 1 125 ? 29.697 25.759 14.407 1.00 29.47 125 ASP A C 1
ATOM 993 O O . ASP A 1 125 ? 28.635 25.200 14.127 1.00 29.47 125 ASP A O 1
ATOM 997 N N . ALA A 1 126 ? 30.837 25.068 14.427 1.00 34.56 126 ALA A N 1
ATOM 998 C CA . ALA A 1 126 ? 30.883 23.614 14.453 1.00 34.56 126 ALA A CA 1
ATOM 999 C C . ALA A 1 126 ? 30.527 23.094 15.861 1.00 34.56 126 ALA A C 1
ATOM 1001 O O . ALA A 1 126 ? 31.400 22.670 16.621 1.00 34.56 126 ALA A O 1
ATOM 1002 N N . LYS A 1 127 ? 29.237 23.091 16.222 1.00 33.94 127 LYS A N 1
ATOM 1003 C CA . LYS A 1 127 ? 28.727 22.322 17.372 1.00 33.94 127 LYS A CA 1
ATOM 1004 C C . LYS A 1 127 ? 27.476 21.516 17.002 1.00 33.94 127 LYS A C 1
ATOM 1006 O O . LYS A 1 127 ? 26.390 22.041 16.814 1.00 33.94 127 LYS A O 1
ATOM 1011 N N . SER A 1 128 ? 27.683 20.198 16.920 1.00 34.38 128 SER A N 1
ATOM 1012 C CA . SER A 1 128 ? 26.681 19.118 16.944 1.00 34.38 128 SER A CA 1
ATOM 1013 C C . SER A 1 128 ? 25.514 19.190 15.940 1.00 34.38 128 SER A C 1
ATOM 1015 O O . SER A 1 128 ? 24.356 19.248 16.343 1.00 34.38 128 SER A O 1
ATOM 1017 N N . VAL A 1 129 ? 25.790 19.084 14.634 1.00 32.69 129 VAL A N 1
ATOM 1018 C CA . VAL A 1 129 ? 24.743 18.959 13.591 1.00 32.69 129 VAL A CA 1
ATOM 1019 C C . VAL A 1 129 ? 25.117 17.935 12.500 1.00 32.69 129 VAL A C 1
ATOM 1021 O O . VAL A 1 129 ? 24.957 18.191 11.316 1.00 32.69 129 VAL A O 1
ATOM 1024 N N . SER A 1 130 ? 25.660 16.756 12.839 1.00 43.12 130 SER A N 1
ATOM 1025 C CA . SER A 1 130 ? 25.996 15.759 11.790 1.00 43.12 130 SER A CA 1
ATOM 1026 C C . SER A 1 130 ? 24.897 14.719 11.524 1.00 43.12 130 SER A C 1
ATOM 1028 O O . SER A 1 130 ? 24.851 14.141 10.439 1.00 43.12 130 SER A O 1
ATOM 1030 N N . GLY A 1 131 ? 23.986 14.498 12.481 1.00 43.12 131 GLY A N 1
ATOM 1031 C CA . GLY A 1 131 ? 22.887 13.531 12.351 1.00 43.12 131 GLY A CA 1
ATOM 1032 C C . GLY A 1 131 ? 21.593 14.128 11.789 1.00 43.12 131 GLY A C 1
ATOM 1033 O O . GLY A 1 131 ? 21.014 13.573 10.859 1.00 43.12 131 GLY A O 1
ATOM 1034 N N . ALA A 1 132 ? 21.166 15.282 12.317 1.00 45.31 132 ALA A N 1
ATOM 1035 C CA . ALA A 1 132 ? 19.908 15.927 11.931 1.00 45.31 132 ALA A CA 1
ATOM 1036 C C . ALA A 1 132 ? 19.910 16.365 10.456 1.00 45.31 132 ALA A C 1
ATOM 1038 O O . ALA A 1 132 ? 18.999 16.005 9.716 1.00 45.31 132 ALA A O 1
ATOM 1039 N N . SER A 1 133 ? 20.991 17.009 9.996 1.00 59.31 133 SER A N 1
ATOM 1040 C CA . SER A 1 133 ? 21.113 17.449 8.601 1.00 59.31 133 SER A CA 1
ATOM 1041 C C . SER A 1 133 ? 21.069 16.293 7.607 1.00 59.31 133 SER A C 1
ATOM 1043 O O . SER A 1 133 ? 20.429 16.428 6.576 1.00 59.31 133 SER A O 1
ATOM 1045 N N . LYS A 1 134 ? 21.671 15.133 7.913 1.00 59.94 134 LYS A N 1
ATOM 1046 C CA . LYS A 1 134 ? 21.605 13.961 7.021 1.00 59.94 134 LYS A CA 1
ATOM 1047 C C . LYS A 1 134 ? 20.185 13.428 6.881 1.00 59.94 134 LYS A C 1
ATOM 1049 O O . LYS A 1 134 ? 19.763 13.128 5.770 1.00 59.94 134 LYS A O 1
ATOM 1054 N N . ILE A 1 135 ? 19.454 13.320 7.991 1.00 61.88 135 ILE A N 1
ATOM 1055 C CA . ILE A 1 135 ? 18.062 12.865 7.968 1.00 61.88 135 ILE A CA 1
ATOM 1056 C C . ILE A 1 135 ? 17.220 13.856 7.168 1.00 61.88 135 ILE A C 1
ATOM 1058 O O . ILE A 1 135 ? 16.483 13.427 6.288 1.00 61.88 135 ILE A O 1
ATOM 1062 N N . ASP A 1 136 ? 17.363 15.156 7.424 1.00 63.19 136 ASP A N 1
ATOM 1063 C CA . ASP A 1 136 ? 16.589 16.202 6.750 1.00 63.19 136 ASP A CA 1
ATOM 1064 C C . ASP A 1 136 ? 16.907 16.301 5.252 1.00 63.19 136 ASP A C 1
ATOM 1066 O O . ASP A 1 136 ? 15.985 16.388 4.442 1.00 63.19 136 ASP A O 1
ATOM 1070 N N . THR A 1 137 ? 18.173 16.142 4.852 1.00 64.19 137 THR A N 1
ATOM 1071 C CA . THR A 1 137 ? 18.549 16.000 3.437 1.00 64.19 137 THR A CA 1
ATOM 1072 C C . THR A 1 137 ? 17.905 14.761 2.814 1.00 64.19 137 THR A C 1
ATOM 1074 O O . THR A 1 137 ? 17.331 14.851 1.731 1.00 64.19 137 THR A O 1
ATOM 1077 N N . ILE A 1 138 ? 17.924 13.609 3.494 1.00 64.19 138 ILE A N 1
ATOM 1078 C CA . ILE A 1 138 ? 17.298 12.372 2.993 1.00 64.19 138 ILE A CA 1
ATOM 1079 C C . ILE A 1 138 ? 15.777 12.523 2.881 1.00 64.19 138 ILE A C 1
ATOM 1081 O O . ILE A 1 138 ? 15.190 11.970 1.954 1.00 64.19 138 ILE A O 1
ATOM 1085 N N . LYS A 1 139 ? 15.127 13.298 3.765 1.00 66.44 139 LYS A N 1
ATOM 1086 C CA . LYS A 1 139 ? 13.676 13.529 3.672 1.00 66.44 139 LYS A CA 1
ATOM 1087 C C . LYS A 1 139 ? 13.281 14.225 2.369 1.00 66.44 139 LYS A C 1
ATOM 1089 O O . LYS A 1 139 ? 12.235 13.901 1.806 1.00 66.44 139 LYS A O 1
ATOM 1094 N N . GLN A 1 140 ? 14.122 15.156 1.923 1.00 67.06 140 GLN A N 1
ATOM 1095 C CA . GLN A 1 140 ? 13.913 15.978 0.730 1.00 67.06 140 GLN A CA 1
ATOM 1096 C C . GLN A 1 140 ? 14.462 15.329 -0.547 1.00 67.06 140 GLN A C 1
ATOM 1098 O O . GLN A 1 140 ? 14.047 15.692 -1.647 1.00 67.06 140 GLN A O 1
ATOM 1103 N N . THR A 1 141 ? 15.369 14.356 -0.414 1.00 66.25 141 THR A N 1
ATOM 1104 C CA . THR A 1 141 ? 15.999 13.670 -1.549 1.00 66.25 141 THR A CA 1
ATOM 1105 C C . THR A 1 141 ? 14.975 12.842 -2.330 1.00 66.25 141 THR A C 1
ATOM 1107 O O . THR A 1 141 ? 14.211 12.069 -1.750 1.00 66.25 141 THR A O 1
ATOM 1110 N N . ASP A 1 142 ? 14.992 12.978 -3.658 1.00 65.44 142 ASP A N 1
ATOM 1111 C CA . ASP A 1 142 ? 14.187 12.163 -4.572 1.00 65.44 142 ASP A CA 1
ATOM 1112 C C . ASP A 1 142 ? 14.600 10.688 -4.470 1.00 65.44 142 ASP A C 1
ATOM 1114 O O . ASP A 1 142 ? 15.783 10.349 -4.582 1.00 65.44 142 ASP A O 1
ATOM 1118 N N . PHE A 1 143 ? 13.620 9.801 -4.299 1.00 67.88 143 PHE A N 1
ATOM 1119 C CA . PHE A 1 143 ? 13.834 8.359 -4.195 1.00 67.88 143 PHE A CA 1
ATOM 1120 C C . PHE A 1 143 ? 14.623 7.770 -5.376 1.00 67.88 143 PHE A C 1
ATOM 1122 O O . PHE A 1 143 ? 15.345 6.795 -5.177 1.00 67.88 143 PHE A O 1
ATOM 1129 N N . ARG A 1 144 ? 14.582 8.384 -6.571 1.00 61.28 144 ARG A N 1
ATOM 1130 C CA . ARG A 1 144 ? 15.397 7.967 -7.733 1.00 61.28 144 ARG A CA 1
ATOM 1131 C C . ARG A 1 144 ? 16.895 7.980 -7.484 1.00 61.28 144 ARG A C 1
ATOM 1133 O O . ARG A 1 144 ? 17.623 7.220 -8.118 1.00 61.28 144 ARG A O 1
ATOM 1140 N N . LEU A 1 145 ? 17.358 8.915 -6.660 1.00 57.12 145 LEU A N 1
ATOM 1141 C CA . LEU A 1 145 ? 18.779 9.140 -6.408 1.00 57.12 145 LEU A CA 1
ATOM 1142 C C . LEU A 1 145 ? 19.312 8.205 -5.322 1.00 57.12 145 LEU A C 1
ATOM 1144 O O . LEU A 1 145 ? 20.520 8.149 -5.095 1.00 57.12 145 LEU A O 1
ATOM 1148 N N . ILE A 1 146 ? 18.428 7.455 -4.662 1.00 61.06 146 ILE A N 1
ATOM 1149 C CA . ILE A 1 146 ? 18.792 6.611 -3.537 1.00 61.06 146 ILE A CA 1
ATOM 1150 C C . ILE A 1 146 ? 19.006 5.175 -4.019 1.00 61.06 146 ILE A C 1
ATOM 1152 O O . ILE A 1 146 ? 18.137 4.316 -3.915 1.00 61.06 146 ILE A O 1
ATOM 1156 N N . SER A 1 147 ? 20.201 4.908 -4.552 1.00 48.47 147 SER A N 1
ATOM 1157 C CA . SER A 1 147 ? 20.609 3.573 -5.021 1.00 48.47 147 SER A CA 1
ATOM 1158 C C . SER A 1 147 ? 20.859 2.576 -3.883 1.00 48.47 147 SER A C 1
ATOM 1160 O O . SER A 1 147 ? 20.788 1.367 -4.082 1.00 48.47 147 SER A O 1
ATOM 1162 N N . SER A 1 148 ? 21.163 3.080 -2.688 1.00 52.47 148 SER A N 1
ATOM 1163 C CA . SER A 1 148 ? 21.357 2.301 -1.466 1.00 52.47 148 SER A CA 1
ATOM 1164 C C . SER A 1 148 ? 20.936 3.164 -0.283 1.00 52.47 148 SER A C 1
ATOM 1166 O O . SER A 1 148 ? 21.730 3.946 0.240 1.00 52.47 148 SER A O 1
ATOM 1168 N N . VAL A 1 149 ? 19.664 3.084 0.110 1.00 51.62 149 VAL A N 1
ATOM 1169 C CA . VAL A 1 149 ? 19.257 3.678 1.386 1.00 51.62 149 VAL A CA 1
ATOM 1170 C C . VAL A 1 149 ? 19.862 2.796 2.469 1.00 51.62 149 VAL A C 1
ATOM 1172 O O . VAL A 1 149 ? 19.616 1.588 2.471 1.00 51.62 149 VAL A O 1
ATOM 1175 N N . ASP A 1 150 ? 20.613 3.379 3.398 1.00 56.12 150 ASP A N 1
ATOM 1176 C CA . ASP A 1 150 ? 20.961 2.682 4.629 1.00 56.12 150 ASP A CA 1
ATOM 1177 C C . ASP A 1 150 ? 19.651 2.245 5.302 1.00 56.12 150 ASP A C 1
ATOM 1179 O O . ASP A 1 150 ? 18.869 3.075 5.778 1.00 56.12 150 ASP A O 1
ATOM 1183 N N . ALA A 1 151 ? 19.409 0.930 5.318 1.00 59.09 151 ALA A N 1
ATOM 1184 C CA . ALA A 1 151 ? 18.250 0.287 5.936 1.00 59.09 151 ALA A CA 1
ATOM 1185 C C . ALA A 1 151 ? 17.829 0.916 7.280 1.00 59.09 151 ALA A C 1
ATOM 1187 O O . ALA A 1 151 ? 16.636 1.174 7.459 1.00 59.09 151 ALA A O 1
ATOM 1188 N N . PRO A 1 152 ? 18.771 1.241 8.195 1.00 62.25 152 PRO A N 1
ATOM 1189 C CA . PRO A 1 152 ? 18.433 1.808 9.495 1.00 62.25 152 PRO A CA 1
ATOM 1190 C C . PRO A 1 152 ? 17.834 3.214 9.408 1.00 62.25 152 PRO A C 1
ATOM 1192 O O . PRO A 1 152 ? 16.912 3.526 10.158 1.00 62.25 152 PRO A O 1
ATOM 1195 N N . ILE A 1 153 ? 18.322 4.057 8.489 1.00 64.00 153 ILE A N 1
ATOM 1196 C CA . ILE A 1 153 ? 17.846 5.440 8.344 1.00 64.00 153 ILE A CA 1
ATOM 1197 C C . ILE A 1 153 ? 16.409 5.435 7.823 1.00 64.00 153 ILE A C 1
ATOM 1199 O O . ILE A 1 153 ? 15.554 6.160 8.333 1.00 64.00 153 ILE A O 1
ATOM 1203 N N . LEU A 1 154 ? 16.123 4.569 6.847 1.00 64.31 154 LEU A N 1
ATOM 1204 C CA . LEU A 1 154 ? 14.771 4.387 6.332 1.00 64.31 154 LEU A CA 1
ATOM 1205 C C . LEU A 1 154 ? 13.823 3.859 7.412 1.00 64.31 154 LEU A C 1
ATOM 1207 O O . LEU A 1 154 ? 12.716 4.372 7.567 1.00 64.31 154 LEU A O 1
ATOM 1211 N N . ASP A 1 155 ? 14.253 2.874 8.199 1.00 66.00 155 ASP A N 1
ATOM 1212 C CA . ASP A 1 155 ? 13.437 2.336 9.285 1.00 66.00 155 ASP A CA 1
ATOM 1213 C C . ASP A 1 155 ? 13.177 3.355 10.400 1.00 66.00 155 ASP A C 1
ATOM 1215 O O . ASP A 1 155 ? 12.086 3.353 10.982 1.00 66.00 155 ASP A O 1
ATOM 1219 N N . GLU A 1 156 ? 14.124 4.247 10.693 1.00 70.38 156 GLU A N 1
ATOM 1220 C CA . GLU A 1 156 ? 13.947 5.340 11.653 1.00 70.38 156 GLU A CA 1
ATOM 1221 C C . GLU A 1 156 ? 12.923 6.363 11.150 1.00 70.38 156 GLU A C 1
ATOM 1223 O O . GLU A 1 156 ? 11.954 6.684 11.846 1.00 70.38 156 GLU A O 1
ATOM 1228 N N . ILE A 1 157 ? 13.091 6.802 9.908 1.00 67.25 157 ILE A N 1
ATOM 1229 C CA . ILE A 1 157 ? 12.177 7.689 9.193 1.00 67.25 157 ILE A CA 1
ATOM 1230 C C . ILE A 1 157 ? 10.744 7.128 9.194 1.00 67.25 157 ILE A C 1
ATOM 1232 O O . ILE A 1 157 ? 9.786 7.811 9.574 1.00 67.25 157 ILE A O 1
ATOM 1236 N N . ILE A 1 158 ? 10.586 5.854 8.828 1.00 67.12 158 ILE A N 1
ATOM 1237 C CA . ILE A 1 158 ? 9.278 5.199 8.772 1.00 67.12 158 ILE A CA 1
ATOM 1238 C C . ILE A 1 158 ? 8.719 5.026 10.183 1.00 67.12 158 ILE A C 1
ATOM 1240 O O . ILE A 1 158 ? 7.523 5.222 10.402 1.00 67.12 158 ILE A O 1
ATOM 1244 N N . SER A 1 159 ? 9.565 4.723 11.173 1.00 70.12 159 SER A N 1
ATOM 1245 C CA . SER A 1 159 ? 9.148 4.675 12.578 1.00 70.12 159 SER A CA 1
ATOM 1246 C C . SER A 1 159 ? 8.568 6.008 13.046 1.00 70.12 159 SER A C 1
ATOM 1248 O O . SER A 1 159 ? 7.559 6.007 13.755 1.00 70.12 159 SER A O 1
ATOM 1250 N N . GLN A 1 160 ? 9.175 7.135 12.666 1.00 69.81 160 GLN A N 1
ATOM 1251 C CA . GLN A 1 160 ? 8.680 8.470 13.009 1.00 69.81 160 GLN A CA 1
ATOM 1252 C C . GLN A 1 160 ? 7.319 8.749 12.360 1.00 69.81 160 GLN A C 1
ATOM 1254 O O . GLN A 1 160 ? 6.365 9.052 13.081 1.00 69.81 160 GLN A O 1
ATOM 1259 N N . LEU A 1 161 ? 7.194 8.535 11.047 1.00 67.75 161 LEU A N 1
ATOM 1260 C CA . LEU A 1 161 ? 5.931 8.684 10.308 1.00 67.75 161 LEU A CA 1
ATOM 1261 C C . LEU A 1 161 ? 4.814 7.819 10.924 1.00 67.75 161 LEU A C 1
ATOM 1263 O O . LEU A 1 161 ? 3.691 8.267 11.167 1.00 67.75 161 LEU A O 1
ATOM 1267 N N . MET A 1 162 ? 5.146 6.584 11.299 1.00 65.94 162 MET A N 1
ATOM 1268 C CA . MET A 1 162 ? 4.213 5.648 11.924 1.00 65.94 162 MET A CA 1
ATOM 1269 C C . MET A 1 162 ? 3.792 6.034 13.342 1.00 65.94 162 MET A C 1
ATOM 1271 O O . MET A 1 162 ? 2.661 5.740 13.749 1.00 65.94 162 MET A O 1
ATOM 1275 N N . ARG A 1 163 ? 4.663 6.691 14.119 1.00 67.19 163 ARG A N 1
ATOM 1276 C CA . ARG A 1 163 ? 4.286 7.247 15.428 1.00 67.19 163 ARG A CA 1
ATOM 1277 C C . ARG A 1 163 ? 3.238 8.341 15.262 1.00 67.19 163 ARG A C 1
ATOM 1279 O O . ARG A 1 163 ? 2.263 8.343 16.013 1.00 67.19 163 ARG A O 1
ATOM 1286 N N . GLN A 1 164 ? 3.407 9.217 14.277 1.00 64.75 164 GLN A N 1
ATOM 1287 C CA . GLN A 1 164 ? 2.488 10.326 14.035 1.00 64.75 164 GLN A CA 1
ATOM 1288 C C . GLN A 1 164 ? 1.114 9.827 13.547 1.00 64.75 164 GLN A C 1
ATOM 1290 O O . GLN A 1 164 ? 0.096 10.131 14.184 1.00 64.75 164 GLN A O 1
ATOM 1295 N N . LEU A 1 165 ? 1.093 8.911 12.564 1.00 63.78 165 LEU A N 1
ATOM 1296 C CA . LEU A 1 165 ? -0.119 8.210 12.106 1.00 63.78 165 LEU A CA 1
ATOM 1297 C C . LEU A 1 165 ? -0.891 7.558 13.270 1.00 63.78 165 LEU A C 1
ATOM 1299 O O . LEU A 1 165 ? -2.076 7.824 13.485 1.00 63.78 165 LEU A O 1
ATOM 1303 N N . ASN A 1 166 ? -0.218 6.737 14.084 1.00 62.03 166 ASN A N 1
ATOM 1304 C CA . ASN A 1 166 ? -0.855 6.013 15.191 1.00 62.03 166 ASN A CA 1
ATOM 1305 C C . ASN A 1 166 ? -1.347 6.920 16.329 1.00 62.03 166 ASN A C 1
ATOM 1307 O O . ASN A 1 166 ? -2.286 6.557 17.048 1.00 62.03 166 ASN A O 1
ATOM 1311 N N . HIS A 1 167 ? -0.707 8.071 16.545 1.00 59.09 167 HIS A N 1
ATOM 1312 C CA . HIS A 1 167 ? -1.087 8.999 17.608 1.00 59.09 167 HIS A CA 1
ATOM 1313 C C . HIS A 1 167 ? -2.382 9.754 17.266 1.00 59.09 167 HIS A C 1
ATOM 1315 O O . HIS A 1 167 ? -3.191 10.037 18.155 1.00 59.09 167 HIS A O 1
ATOM 1321 N N . ARG A 1 168 ? -2.621 10.054 15.982 1.00 56.09 168 ARG A N 1
ATOM 1322 C CA . ARG A 1 168 ? -3.773 10.859 15.541 1.00 56.09 168 AR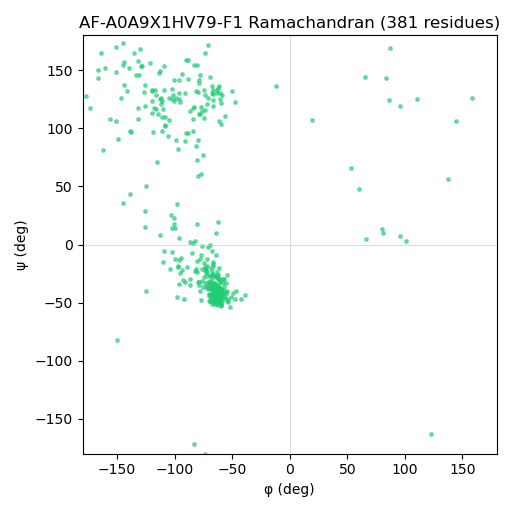G A CA 1
ATOM 1323 C C . ARG A 1 168 ? -5.053 10.054 15.296 1.00 56.09 168 ARG A C 1
ATOM 1325 O O . ARG A 1 168 ? -6.123 10.579 15.600 1.00 56.09 168 ARG A O 1
ATOM 1332 N N . LEU A 1 169 ? -4.963 8.779 14.905 1.00 54.56 169 LEU A N 1
ATOM 1333 C CA . LEU A 1 169 ? -6.120 7.882 14.693 1.00 54.56 169 LEU A CA 1
ATOM 1334 C C . LEU A 1 169 ? -6.890 7.517 15.990 1.00 54.56 169 LEU A C 1
ATOM 1336 O O . LEU A 1 169 ? -7.941 6.886 15.949 1.00 54.56 169 LEU A O 1
ATOM 1340 N N . LYS A 1 170 ? -6.398 7.925 17.172 1.00 58.22 170 LYS A N 1
ATOM 1341 C CA . LYS A 1 170 ? -6.919 7.531 18.501 1.00 58.22 170 LYS A CA 1
ATOM 1342 C C . LYS A 1 170 ? -7.842 8.555 19.188 1.00 58.22 170 LYS A C 1
ATOM 1344 O O . LYS A 1 170 ? -8.056 8.463 20.401 1.00 58.22 170 LYS A O 1
ATOM 1349 N N . ARG A 1 171 ? -8.361 9.568 18.481 1.00 58.09 171 ARG A N 1
ATOM 1350 C CA . ARG A 1 171 ? -9.058 10.701 19.138 1.00 58.09 171 ARG A CA 1
ATOM 1351 C C . ARG A 1 171 ? -10.514 10.438 19.531 1.00 58.09 171 ARG A C 1
ATOM 1353 O O . ARG A 1 171 ? -11.010 11.092 20.447 1.00 58.09 171 ARG A O 1
ATOM 1360 N N . LYS A 1 172 ? -11.211 9.499 18.889 1.00 63.94 172 LYS A N 1
ATOM 1361 C CA . LYS A 1 172 ? -12.638 9.261 19.160 1.00 63.94 172 LYS A CA 1
ATOM 1362 C C . LYS A 1 172 ? -12.816 8.419 20.424 1.00 63.94 172 LYS A C 1
ATOM 1364 O O . LYS A 1 172 ? -12.167 7.392 20.578 1.00 63.94 172 LYS A O 1
ATOM 1369 N N . MET A 1 173 ? -13.689 8.840 21.335 1.00 71.88 173 MET A N 1
ATOM 1370 C CA . MET A 1 173 ? -14.027 8.082 22.547 1.00 71.88 173 MET A CA 1
ATOM 1371 C C . MET A 1 173 ? -15.299 7.261 22.310 1.00 71.88 173 MET A C 1
ATOM 1373 O O . MET A 1 173 ? -16.240 7.746 21.687 1.00 71.88 173 MET A O 1
ATOM 1377 N N . GLU A 1 174 ? -15.358 6.042 22.836 1.00 79.88 174 GLU A N 1
ATOM 1378 C CA . GLU A 1 174 ? -16.550 5.192 22.832 1.00 79.88 174 GLU A CA 1
ATOM 1379 C C . GLU A 1 174 ? -16.855 4.659 24.235 1.00 79.88 174 GLU A C 1
ATOM 1381 O O . GLU A 1 174 ? -15.967 4.523 25.082 1.00 79.88 174 GLU A O 1
ATOM 1386 N N . ALA A 1 175 ? -18.125 4.350 24.492 1.00 84.00 175 ALA A N 1
ATOM 1387 C CA . ALA A 1 175 ? -18.544 3.750 25.752 1.00 84.00 175 ALA A CA 1
ATOM 1388 C C . ALA A 1 175 ? -17.965 2.334 25.888 1.00 84.00 175 ALA A C 1
ATOM 1390 O O . ALA A 1 175 ? -18.084 1.510 24.983 1.00 84.00 175 ALA A O 1
ATOM 1391 N N . ARG A 1 176 ? -17.333 2.042 27.025 1.00 83.25 176 ARG A N 1
ATOM 1392 C CA . ARG A 1 176 ? -16.649 0.769 27.295 1.00 83.25 176 ARG A CA 1
ATOM 1393 C C . ARG A 1 176 ? -16.825 0.390 28.759 1.00 83.25 176 ARG A C 1
ATOM 1395 O O . ARG A 1 176 ? -17.000 1.248 29.610 1.00 83.25 176 ARG A O 1
ATOM 1402 N N . LYS A 1 177 ? -16.695 -0.902 29.075 1.00 81.81 177 LYS A N 1
ATOM 1403 C CA . LYS A 1 177 ? -16.749 -1.401 30.465 1.00 81.81 177 LYS A CA 1
ATOM 1404 C C . LYS A 1 177 ? -15.546 -0.962 31.320 1.00 81.81 177 LYS A C 1
ATOM 1406 O O . LYS A 1 177 ? -15.617 -0.990 32.541 1.00 81.81 177 LYS A O 1
ATOM 1411 N N . LYS A 1 178 ? -14.436 -0.567 30.688 1.00 81.94 178 LYS A N 1
ATOM 1412 C CA . LYS A 1 178 ? -13.193 -0.100 31.325 1.00 81.94 178 LYS A CA 1
ATOM 1413 C C . LYS A 1 178 ? -12.738 1.204 30.663 1.00 81.94 178 LYS A C 1
ATOM 1415 O O . LYS A 1 178 ? -13.109 1.466 29.521 1.00 81.94 178 LYS A O 1
ATOM 1420 N N . GLY A 1 179 ? -11.932 1.999 31.365 1.00 85.69 179 GLY A N 1
ATOM 1421 C CA . GLY A 1 179 ? -11.430 3.290 30.882 1.00 85.69 179 GLY A CA 1
ATOM 1422 C C . GLY A 1 179 ? -11.798 4.455 31.799 1.00 85.69 179 GLY A C 1
ATOM 1423 O O . GLY A 1 179 ? -12.167 4.252 32.962 1.00 85.69 179 GLY A O 1
ATOM 1424 N N . LYS A 1 180 ? -11.683 5.675 31.269 1.00 88.81 180 LYS A N 1
ATOM 1425 C CA . LYS A 1 180 ? -11.965 6.922 31.991 1.00 88.81 180 LYS A CA 1
ATOM 1426 C C . LYS A 1 180 ? -13.467 7.039 32.262 1.00 88.81 180 LYS A C 1
ATOM 1428 O O . LYS A 1 180 ? -14.280 6.639 31.430 1.00 88.81 180 LYS A O 1
ATOM 1433 N N . ILE A 1 181 ? -13.840 7.587 33.414 1.00 90.75 181 ILE A N 1
ATOM 1434 C CA . ILE A 1 181 ? -15.248 7.823 33.754 1.00 90.75 181 ILE A CA 1
ATOM 1435 C C . ILE A 1 181 ? -15.805 8.901 32.814 1.00 9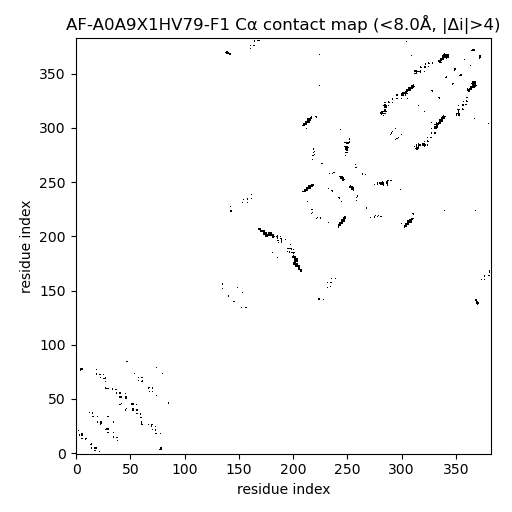0.75 181 ILE A C 1
ATOM 1437 O O . ILE A 1 181 ? -15.183 9.946 32.603 1.00 90.75 181 ILE A O 1
ATOM 1441 N N . ASP A 1 182 ? -16.957 8.627 32.209 1.00 90.25 182 ASP A N 1
ATOM 1442 C CA . ASP A 1 182 ? -17.733 9.630 31.489 1.00 90.25 182 ASP A CA 1
ATOM 1443 C C . ASP A 1 182 ? -18.671 10.308 32.489 1.00 90.25 182 ASP A C 1
ATOM 1445 O O . ASP A 1 182 ? -19.741 9.781 32.789 1.00 90.25 182 ASP A O 1
ATOM 1449 N N . MET A 1 183 ? -18.257 11.457 33.030 1.00 89.38 183 MET A N 1
ATOM 1450 C CA . MET A 1 183 ? -19.030 12.171 34.054 1.00 89.38 183 MET A CA 1
ATOM 1451 C C . MET A 1 183 ? -20.430 12.548 33.566 1.00 89.38 183 MET A C 1
ATOM 1453 O O . MET A 1 183 ? -21.392 12.363 34.299 1.00 89.38 183 MET A O 1
ATOM 1457 N N . ARG A 1 184 ? -20.578 12.998 32.312 1.00 88.19 184 ARG A N 1
ATOM 1458 C CA . ARG A 1 184 ? -21.882 13.403 31.765 1.00 88.19 184 ARG A CA 1
ATOM 1459 C C . ARG A 1 184 ? -22.840 12.215 31.706 1.00 88.19 184 ARG A C 1
ATOM 1461 O O . ARG A 1 184 ? -23.989 12.328 32.123 1.00 88.19 184 ARG A O 1
ATOM 1468 N N . ARG A 1 185 ? -22.373 11.073 31.194 1.00 86.75 185 ARG A N 1
ATOM 1469 C CA . ARG A 1 185 ? -23.195 9.859 31.114 1.00 86.75 185 ARG A CA 1
ATOM 1470 C C . ARG A 1 185 ? -23.463 9.257 32.495 1.00 86.75 185 ARG A C 1
ATOM 1472 O O . ARG A 1 185 ? -24.580 8.826 32.740 1.00 86.75 185 ARG A O 1
ATOM 1479 N N . THR A 1 186 ? -22.475 9.297 33.388 1.00 91.38 186 THR A N 1
ATOM 1480 C CA . THR A 1 186 ? -22.585 8.841 34.783 1.00 91.38 186 THR A CA 1
ATOM 1481 C C . THR A 1 186 ? -23.626 9.653 35.552 1.00 91.38 186 THR A C 1
ATOM 1483 O O . THR A 1 186 ? -24.507 9.064 36.162 1.00 91.38 186 THR A O 1
ATOM 1486 N N . ILE A 1 187 ? -23.599 10.987 35.470 1.00 89.50 187 ILE A N 1
ATOM 1487 C CA . ILE A 1 187 ? -24.606 11.854 36.105 1.00 89.50 187 ILE A CA 1
ATOM 1488 C C . ILE A 1 187 ? -25.994 11.553 35.532 1.00 89.50 187 ILE A C 1
ATOM 1490 O O . ILE A 1 187 ? -26.928 11.303 36.284 1.00 89.50 187 ILE A O 1
ATOM 1494 N N . ARG A 1 188 ? -26.125 11.474 34.200 1.00 87.44 188 ARG A N 1
ATOM 1495 C CA . ARG A 1 188 ? -27.412 11.182 33.550 1.00 87.44 188 ARG A CA 1
ATOM 1496 C C . ARG A 1 188 ? -27.993 9.821 33.951 1.00 87.44 188 ARG A C 1
ATOM 1498 O O . ARG A 1 188 ? -29.196 9.713 34.139 1.00 87.44 188 ARG A O 1
ATOM 1505 N N . GLU A 1 189 ? -27.159 8.789 34.076 1.00 87.44 189 GLU A N 1
ATOM 1506 C CA . GLU A 1 189 ? -27.582 7.438 34.482 1.00 87.44 189 GLU A CA 1
ATOM 1507 C C . GLU A 1 189 ? -27.914 7.325 35.981 1.00 87.44 189 GLU A C 1
ATOM 1509 O O . GLU A 1 189 ? -28.564 6.360 36.376 1.00 87.44 189 GLU A O 1
ATOM 1514 N N . ASN A 1 190 ? -27.496 8.291 36.808 1.00 90.50 190 ASN A N 1
ATOM 1515 C CA . ASN A 1 190 ? -27.778 8.322 38.250 1.00 90.50 190 ASN A CA 1
ATOM 1516 C C . ASN A 1 190 ? -28.704 9.473 38.665 1.00 90.50 190 ASN A C 1
ATOM 1518 O O . ASN A 1 190 ? -28.928 9.669 39.853 1.00 90.50 190 ASN A O 1
ATOM 1522 N N . MET A 1 191 ? -29.286 10.201 37.711 1.00 86.81 191 MET A N 1
ATOM 1523 C CA . MET A 1 191 ? -30.162 11.342 37.992 1.00 86.81 191 MET A CA 1
ATOM 1524 C C . MET A 1 191 ? -31.428 10.936 38.770 1.00 86.81 191 MET A C 1
ATOM 1526 O O . MET A 1 191 ? -31.963 11.729 39.532 1.00 86.81 191 MET A O 1
ATOM 1530 N N . SER A 1 192 ? -31.874 9.680 38.644 1.00 85.19 192 SER A N 1
ATOM 1531 C CA . SER A 1 192 ? -32.967 9.107 39.445 1.00 85.19 192 SER A CA 1
ATOM 1532 C C . SER A 1 192 ? -32.567 8.708 40.870 1.00 85.19 192 SER A C 1
ATOM 1534 O O . SER A 1 192 ? -33.437 8.401 41.676 1.00 85.19 192 SER A O 1
ATOM 1536 N N . ASN A 1 193 ? -31.268 8.665 41.183 1.00 83.19 193 ASN A N 1
ATOM 1537 C CA . ASN A 1 193 ? -30.732 8.094 42.423 1.00 83.19 193 ASN A CA 1
ATOM 1538 C C . ASN A 1 193 ? -30.380 9.170 43.467 1.00 83.19 193 ASN A C 1
ATOM 1540 O O . ASN A 1 193 ? -29.536 8.925 44.327 1.00 83.19 193 ASN A O 1
ATOM 1544 N N . GLY A 1 194 ? -30.981 10.362 43.376 1.00 78.62 194 GLY A N 1
ATOM 1545 C CA . GLY A 1 194 ? -30.784 11.442 44.351 1.00 78.62 194 GLY A CA 1
ATOM 1546 C C . GLY A 1 194 ? -29.328 11.898 44.466 1.00 78.62 194 GLY A C 1
ATOM 1547 O O . GLY A 1 194 ? -28.793 11.961 45.566 1.00 78.62 194 GLY A O 1
ATOM 1548 N N . ASP A 1 195 ? -28.672 12.141 43.329 1.00 72.12 195 ASP A N 1
ATOM 1549 C CA . ASP A 1 195 ? -27.274 12.596 43.218 1.00 72.12 195 ASP A CA 1
ATOM 1550 C C . ASP A 1 195 ? -26.191 11.608 43.695 1.00 72.12 195 ASP A C 1
ATOM 1552 O O . ASP A 1 195 ? -24.993 11.900 43.626 1.00 72.12 195 ASP A O 1
ATOM 1556 N N . VAL A 1 196 ? -26.567 10.383 44.079 1.00 85.50 196 VAL A N 1
ATOM 1557 C CA . VAL A 1 196 ? -25.610 9.329 44.438 1.00 85.50 196 VAL A CA 1
ATOM 1558 C C . VAL A 1 196 ? -25.107 8.596 43.18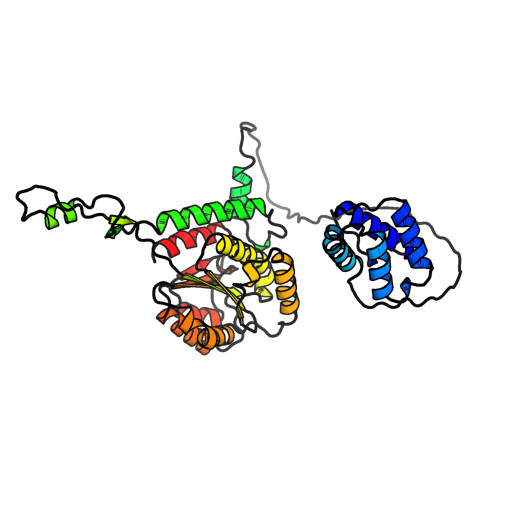6 1.00 85.50 196 VAL A C 1
ATOM 1560 O O . VAL A 1 196 ? -25.858 7.927 42.473 1.00 85.50 196 VAL A O 1
ATOM 1563 N N . LEU A 1 197 ? -23.796 8.673 42.927 1.00 85.44 197 LEU A N 1
ATOM 1564 C CA . LEU A 1 197 ? -23.142 8.062 41.760 1.00 85.44 197 LEU A CA 1
ATOM 1565 C C . LEU A 1 197 ? -22.869 6.557 41.947 1.00 85.44 197 LEU A C 1
ATOM 1567 O O . LEU A 1 197 ? -21.725 6.131 42.095 1.00 85.44 197 LEU A O 1
ATOM 1571 N N . LEU A 1 198 ? -23.919 5.734 41.902 1.00 86.88 198 LEU A N 1
ATOM 1572 C CA . LEU A 1 198 ? -23.816 4.273 42.047 1.00 86.88 198 LEU A CA 1
ATOM 1573 C C . LEU A 1 198 ? -23.338 3.577 40.762 1.00 86.88 198 LEU A C 1
ATOM 1575 O O . LEU A 1 198 ? -22.619 2.578 40.808 1.00 86.88 198 LEU A O 1
ATOM 1579 N N . ARG A 1 199 ? -23.739 4.091 39.594 1.00 85.50 199 ARG A N 1
ATOM 1580 C CA . ARG A 1 199 ? -23.423 3.499 38.283 1.00 85.50 199 ARG A CA 1
ATOM 1581 C C . ARG A 1 199 ? -22.408 4.344 37.528 1.00 85.50 199 ARG A C 1
ATOM 1583 O O . ARG A 1 199 ? -22.762 5.360 36.942 1.00 85.50 199 ARG A O 1
ATOM 1590 N N . LEU A 1 200 ? -21.149 3.914 37.509 1.00 90.38 200 LEU A N 1
ATOM 1591 C CA . LEU A 1 200 ? -20.098 4.616 36.771 1.00 90.38 200 LEU A CA 1
ATOM 1592 C C . LEU A 1 200 ? -20.094 4.205 35.295 1.00 90.38 200 LEU A C 1
ATOM 1594 O O . LEU A 1 200 ? -19.627 3.119 34.938 1.00 90.38 200 LEU A O 1
ATOM 1598 N N . ALA A 1 201 ? -20.542 5.108 34.423 1.00 89.50 201 ALA A N 1
ATOM 1599 C CA . ALA A 1 201 ? -20.376 4.950 32.989 1.00 89.50 201 ALA A CA 1
ATOM 1600 C C . ALA A 1 201 ? -18.912 5.208 32.617 1.00 89.50 201 ALA A C 1
ATOM 1602 O O . ALA A 1 201 ? -18.321 6.234 32.966 1.00 89.50 201 ALA A O 1
ATOM 1603 N N . ARG A 1 202 ? -18.306 4.277 31.880 1.00 90.88 202 ARG A N 1
ATOM 1604 C CA . ARG A 1 202 ? -16.919 4.397 31.425 1.00 90.88 202 ARG A CA 1
ATOM 1605 C C . ARG A 1 202 ? -16.853 4.560 29.915 1.00 90.88 202 ARG A C 1
ATOM 1607 O O . ARG A 1 202 ? -17.683 4.062 29.153 1.00 90.88 202 ARG A O 1
ATOM 1614 N N . ARG A 1 203 ? -15.824 5.273 29.482 1.00 87.12 203 ARG A N 1
ATOM 1615 C CA . ARG A 1 203 ? -15.456 5.445 28.083 1.00 87.12 203 ARG A CA 1
ATOM 1616 C C . ARG A 1 203 ? -13.975 5.177 27.902 1.00 87.12 203 ARG A C 1
ATOM 1618 O O . ARG A 1 203 ? -13.157 5.501 28.764 1.00 87.12 203 ARG A O 1
ATOM 1625 N N . ASN A 1 204 ? -13.623 4.620 26.760 1.00 83.56 204 ASN A N 1
ATOM 1626 C CA . ASN A 1 204 ? -12.236 4.485 26.348 1.00 83.56 204 ASN A CA 1
ATOM 1627 C C . ASN A 1 204 ? -12.065 5.018 24.929 1.00 83.56 204 ASN A C 1
ATOM 1629 O O . ASN A 1 204 ? -13.048 5.289 24.241 1.00 83.56 204 ASN A O 1
ATOM 1633 N N . ARG A 1 205 ? -10.818 5.187 24.494 1.00 73.25 205 ARG A N 1
ATOM 1634 C CA . ARG A 1 205 ? -10.527 5.500 23.096 1.00 73.25 205 ARG A CA 1
ATOM 1635 C C . ARG A 1 205 ? -11.046 4.365 22.214 1.00 73.25 205 ARG A C 1
ATOM 1637 O O . ARG A 1 205 ? -10.788 3.196 22.495 1.00 73.25 205 ARG A O 1
ATOM 1644 N N . LYS A 1 206 ? -11.793 4.728 21.177 1.00 70.44 206 LYS A N 1
ATOM 1645 C CA . LYS A 1 206 ? -12.229 3.824 20.124 1.00 70.44 206 LYS A CA 1
ATOM 1646 C C . LYS A 1 206 ? -11.018 3.491 19.270 1.00 70.44 206 LYS A C 1
ATOM 1648 O O . LYS A 1 206 ? -10.396 4.378 18.693 1.00 70.44 206 LYS A O 1
ATOM 1653 N N . GLU A 1 207 ? -10.694 2.210 19.196 1.00 64.88 207 GLU A N 1
ATOM 1654 C CA . GLU A 1 207 ? -9.722 1.710 18.233 1.00 64.88 207 GLU A CA 1
ATOM 1655 C C . GLU A 1 207 ? -10.425 1.586 16.878 1.00 64.88 207 GLU A C 1
ATOM 1657 O O . GLU A 1 207 ? -11.035 0.558 16.574 1.00 64.88 207 GLU A O 1
ATOM 1662 N N . GLU A 1 208 ? -10.404 2.647 16.068 1.00 60.81 208 GLU A N 1
ATOM 1663 C CA . GLU A 1 208 ? -10.780 2.513 14.662 1.00 60.81 208 GLU A CA 1
ATOM 1664 C C . GLU A 1 208 ? -9.615 1.886 13.902 1.00 60.81 208 GLU A C 1
ATOM 1666 O O . GLU A 1 208 ? -8.525 2.438 13.781 1.00 60.81 208 GLU A O 1
ATOM 1671 N N . LYS A 1 209 ? -9.848 0.655 13.451 1.00 65.12 209 LYS A N 1
ATOM 1672 C CA . LYS A 1 209 ? -8.904 -0.107 12.646 1.00 65.12 209 LYS A CA 1
ATOM 1673 C C . LYS A 1 209 ? -9.201 0.195 11.185 1.00 65.12 209 LYS A C 1
ATOM 1675 O O . LYS A 1 209 ? -10.034 -0.477 10.578 1.00 65.12 209 LYS A O 1
ATOM 1680 N N . PHE A 1 210 ? -8.574 1.237 10.654 1.00 69.06 210 PHE A N 1
ATOM 1681 C CA . PHE A 1 210 ? -8.602 1.501 9.220 1.00 69.06 210 PHE A CA 1
ATOM 1682 C C . PHE A 1 210 ? -7.826 0.399 8.501 1.00 69.06 210 PHE A C 1
ATOM 1684 O O . PHE A 1 210 ? -6.766 -0.034 8.964 1.00 69.06 210 PHE A O 1
ATOM 1691 N N . ARG A 1 211 ? -8.390 -0.095 7.400 1.00 84.50 211 ARG A N 1
ATOM 1692 C CA . ARG A 1 211 ? -7.717 -1.058 6.526 1.00 84.50 211 ARG A CA 1
ATOM 1693 C C . ARG A 1 211 ? -7.083 -0.284 5.381 1.00 84.50 211 ARG A C 1
ATOM 1695 O O . ARG A 1 211 ? -7.791 0.445 4.698 1.00 84.50 211 ARG A O 1
ATOM 1702 N N . ILE A 1 212 ? -5.785 -0.443 5.170 1.00 88.12 212 ILE A N 1
ATOM 1703 C CA . ILE A 1 212 ? -5.082 0.217 4.068 1.00 88.12 212 ILE A CA 1
ATOM 1704 C C . ILE A 1 212 ? -4.888 -0.803 2.951 1.00 88.12 212 ILE A C 1
ATOM 1706 O O . ILE A 1 212 ? -4.417 -1.915 3.197 1.00 88.12 212 ILE A O 1
ATOM 1710 N N . ILE A 1 213 ? -5.281 -0.426 1.740 1.00 92.81 213 ILE A N 1
ATOM 1711 C CA . ILE A 1 213 ? -5.039 -1.185 0.519 1.00 92.81 213 ILE A CA 1
ATOM 1712 C C . ILE A 1 213 ? -4.030 -0.400 -0.302 1.00 92.81 213 ILE A C 1
ATOM 1714 O O . ILE A 1 213 ? -4.260 0.767 -0.603 1.00 92.81 213 ILE A O 1
ATOM 1718 N N . LEU A 1 214 ? -2.922 -1.042 -0.646 1.00 92.62 214 LEU A N 1
ATOM 1719 C CA . LEU A 1 214 ? -1.831 -0.466 -1.418 1.00 92.62 214 LEU A CA 1
ATOM 1720 C C . LEU A 1 214 ? -1.798 -1.156 -2.779 1.00 92.62 214 LEU A C 1
ATOM 1722 O O . LEU A 1 214 ? -1.665 -2.377 -2.845 1.00 92.62 214 LEU A O 1
ATOM 1726 N N . LEU A 1 215 ? -1.947 -0.384 -3.849 1.00 93.12 215 LEU A N 1
ATOM 1727 C CA . LEU A 1 215 ? -1.826 -0.834 -5.231 1.00 93.12 215 LEU A CA 1
ATOM 1728 C C . LEU A 1 215 ? -0.612 -0.126 -5.822 1.00 93.12 215 LEU A C 1
ATOM 1730 O O . LEU A 1 215 ? -0.632 1.093 -5.961 1.00 93.12 215 LEU A O 1
ATOM 1734 N N . MET A 1 216 ? 0.446 -0.864 -6.127 1.00 89.56 216 MET A N 1
ATOM 1735 C CA . MET A 1 216 ? 1.726 -0.284 -6.507 1.00 89.56 216 MET A CA 1
ATOM 1736 C C . MET A 1 216 ? 2.162 -0.691 -7.908 1.00 89.56 216 MET A C 1
ATOM 1738 O O . MET A 1 216 ? 2.163 -1.866 -8.252 1.00 89.56 216 MET A O 1
ATOM 1742 N N . ASP A 1 217 ? 2.596 0.288 -8.680 1.00 87.25 217 ASP A N 1
ATOM 1743 C CA . ASP A 1 217 ? 3.140 0.104 -10.013 1.00 87.25 217 ASP A CA 1
ATOM 1744 C C . ASP A 1 217 ? 4.621 -0.311 -9.963 1.00 87.25 217 ASP A C 1
ATOM 1746 O O . ASP A 1 217 ? 5.435 0.255 -9.221 1.00 87.25 217 ASP A O 1
ATOM 1750 N N . VAL A 1 218 ? 4.950 -1.344 -10.735 1.00 82.12 218 VAL A N 1
ATOM 1751 C CA . VAL A 1 218 ? 6.303 -1.899 -10.912 1.00 82.12 218 VAL A CA 1
ATOM 1752 C C . VAL A 1 218 ? 6.691 -1.964 -12.394 1.00 82.12 218 VAL A C 1
ATOM 1754 O O . VAL A 1 218 ? 7.417 -2.860 -12.815 1.00 82.12 218 VAL A O 1
ATOM 1757 N N . SER A 1 219 ? 6.141 -1.064 -13.209 1.00 76.50 219 SER A N 1
ATOM 1758 C CA . SER A 1 219 ? 6.533 -0.879 -14.606 1.00 76.50 219 SER A CA 1
ATOM 1759 C C . SER A 1 219 ? 7.895 -0.191 -14.751 1.00 76.50 219 SER A C 1
ATOM 1761 O O . SER A 1 219 ? 8.397 0.442 -13.823 1.00 76.50 219 SER A O 1
ATOM 1763 N N . GLY A 1 220 ? 8.466 -0.263 -15.959 1.00 69.25 220 GLY A N 1
ATOM 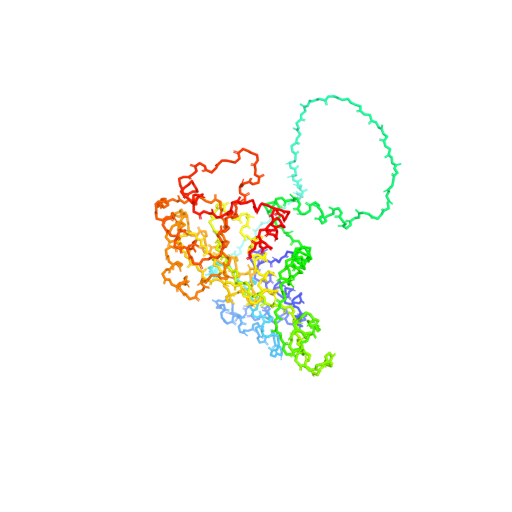1764 C CA . GLY A 1 220 ? 9.796 0.281 -16.254 1.00 69.25 220 GLY A CA 1
ATOM 1765 C C . GLY A 1 220 ? 9.960 1.780 -15.960 1.00 69.25 220 GLY A C 1
ATOM 1766 O O . GLY A 1 220 ? 11.042 2.235 -15.594 1.00 69.25 220 GLY A O 1
ATOM 1767 N N . SER A 1 221 ? 8.893 2.580 -16.069 1.00 72.31 221 SER A N 1
ATOM 1768 C CA . SER A 1 221 ? 8.929 4.008 -15.711 1.00 72.31 221 SER A CA 1
ATOM 1769 C C . SER A 1 221 ? 8.993 4.243 -14.195 1.00 72.31 221 SER A C 1
ATOM 1771 O O . SER A 1 221 ? 9.492 5.279 -13.739 1.00 72.31 221 SER A O 1
ATOM 1773 N N . MET A 1 222 ? 8.564 3.250 -13.415 1.00 74.69 222 MET A N 1
ATOM 1774 C CA . MET A 1 222 ? 8.571 3.237 -11.958 1.00 74.69 222 MET A CA 1
ATOM 1775 C C . MET A 1 222 ? 9.812 2.567 -11.359 1.00 74.69 222 MET A C 1
ATOM 1777 O O . MET A 1 222 ? 10.052 2.774 -10.173 1.00 74.69 222 MET A O 1
ATOM 1781 N N . ASP A 1 223 ? 10.647 1.868 -12.139 1.00 68.31 223 ASP A N 1
ATOM 1782 C CA . ASP A 1 223 ? 11.801 1.071 -11.669 1.00 68.31 223 ASP A CA 1
ATOM 1783 C C . ASP A 1 223 ? 12.642 1.748 -10.577 1.00 68.31 223 ASP A C 1
ATOM 1785 O O . ASP A 1 223 ? 12.951 1.154 -9.540 1.00 68.31 223 ASP A O 1
ATOM 1789 N N . LYS A 1 224 ? 12.986 3.026 -10.781 1.00 68.69 224 LYS A N 1
ATOM 1790 C CA . LYS A 1 224 ? 13.814 3.804 -9.843 1.00 68.69 224 LYS A CA 1
ATOM 1791 C C . LYS A 1 224 ? 13.109 4.105 -8.514 1.00 68.69 224 LYS A C 1
ATOM 1793 O O . LYS A 1 224 ? 13.772 4.301 -7.503 1.00 68.69 224 LYS A O 1
ATOM 1798 N N . TYR A 1 225 ? 11.781 4.154 -8.514 1.00 71.81 225 TYR A N 1
ATOM 1799 C CA . TYR A 1 225 ? 10.944 4.380 -7.335 1.00 71.81 225 TYR A CA 1
ATOM 1800 C C . TYR A 1 225 ? 10.497 3.072 -6.681 1.00 71.81 225 TYR A C 1
ATOM 1802 O O . TYR A 1 225 ? 10.300 3.025 -5.463 1.00 71.81 225 TYR A O 1
ATOM 1810 N N . SER A 1 226 ? 10.332 2.006 -7.470 1.00 72.12 226 SER A N 1
ATOM 1811 C CA . SER A 1 226 ? 9.672 0.785 -7.026 1.00 72.12 226 SER A CA 1
ATOM 1812 C C . SER A 1 226 ? 10.416 0.100 -5.882 1.00 72.12 226 SER A C 1
ATOM 1814 O O . SER A 1 226 ? 9.792 -0.308 -4.905 1.00 72.12 226 SER A O 1
ATOM 1816 N N . PHE A 1 227 ? 11.749 0.042 -5.924 1.00 72.50 227 PHE A N 1
ATOM 1817 C CA . PHE A 1 227 ? 12.525 -0.566 -4.838 1.00 72.50 227 PHE A CA 1
ATOM 1818 C C . PHE A 1 227 ? 12.298 0.141 -3.489 1.00 72.50 227 PHE A C 1
ATOM 1820 O O . PHE A 1 227 ? 12.004 -0.501 -2.477 1.00 72.50 227 PHE A O 1
ATOM 1827 N N . PHE A 1 228 ? 12.370 1.475 -3.483 1.00 73.62 228 PHE A N 1
ATOM 1828 C CA . PHE A 1 228 ? 12.168 2.274 -2.276 1.00 73.62 228 PHE A CA 1
ATOM 1829 C C . PHE A 1 228 ? 10.740 2.137 -1.737 1.00 73.62 228 PHE A C 1
ATOM 1831 O O . PHE A 1 228 ? 10.533 1.867 -0.551 1.00 73.62 228 PHE A O 1
ATOM 1838 N N . LEU A 1 229 ? 9.747 2.303 -2.612 1.00 76.69 229 LEU A N 1
ATOM 1839 C CA . LEU A 1 229 ? 8.337 2.255 -2.237 1.00 76.69 229 LEU A CA 1
ATOM 1840 C C . LEU A 1 229 ? 7.943 0.868 -1.709 1.00 76.69 229 LEU A C 1
ATOM 1842 O O . LEU A 1 229 ? 7.232 0.782 -0.713 1.00 76.69 229 LEU A O 1
ATOM 1846 N N . LEU A 1 230 ? 8.459 -0.222 -2.278 1.00 77.31 230 LEU A N 1
ATOM 1847 C CA . LEU A 1 230 ? 8.208 -1.569 -1.755 1.00 77.31 230 LEU A CA 1
ATOM 1848 C C . LEU A 1 230 ? 8.791 -1.762 -0.353 1.00 77.31 230 LEU A C 1
ATOM 1850 O O . LEU A 1 230 ? 8.111 -2.280 0.538 1.00 77.31 230 LEU A O 1
ATOM 1854 N N . ARG A 1 231 ? 10.021 -1.292 -0.126 1.00 75.25 231 ARG A N 1
ATOM 1855 C CA . ARG A 1 231 ? 10.654 -1.320 1.198 1.00 75.25 231 ARG A CA 1
ATOM 1856 C C . ARG A 1 231 ? 9.861 -0.504 2.219 1.00 75.25 231 ARG A C 1
ATOM 1858 O O . ARG A 1 231 ? 9.689 -0.931 3.364 1.00 75.25 231 ARG A O 1
ATOM 1865 N N . PHE A 1 232 ? 9.305 0.628 1.790 1.00 76.25 232 PHE A N 1
ATOM 1866 C CA . PHE A 1 232 ? 8.379 1.420 2.592 1.00 76.25 232 PHE A CA 1
ATOM 1867 C C . PHE A 1 232 ? 7.118 0.623 2.963 1.00 76.25 232 PHE A C 1
ATOM 1869 O O . PHE A 1 232 ? 6.776 0.533 4.143 1.00 76.25 232 PHE A O 1
ATOM 1876 N N . ILE A 1 233 ? 6.468 -0.030 1.995 1.00 79.25 233 ILE A N 1
ATOM 1877 C CA . ILE A 1 233 ? 5.280 -0.870 2.224 1.00 79.25 233 ILE A CA 1
ATOM 1878 C C . ILE A 1 233 ? 5.573 -2.022 3.196 1.00 79.25 233 ILE A C 1
ATOM 1880 O O . ILE A 1 233 ? 4.763 -2.306 4.084 1.00 79.25 233 ILE A O 1
ATOM 1884 N N . TRP A 1 234 ? 6.731 -2.668 3.076 1.00 77.31 234 TRP A N 1
ATOM 1885 C CA . TRP A 1 234 ? 7.154 -3.723 3.997 1.00 77.31 234 TRP A CA 1
ATOM 1886 C C . TRP A 1 234 ? 7.296 -3.216 5.436 1.00 77.31 234 TRP A C 1
ATOM 1888 O O . TRP A 1 234 ? 6.711 -3.773 6.371 1.00 77.31 234 TRP A O 1
ATOM 1898 N N . SER A 1 235 ? 7.995 -2.096 5.614 1.00 74.75 235 SER A N 1
ATOM 1899 C CA . SER A 1 235 ? 8.190 -1.480 6.928 1.00 74.75 235 SER A CA 1
ATOM 1900 C C . SER A 1 235 ? 6.862 -0.934 7.504 1.00 74.75 235 SER A C 1
ATOM 1902 O O . SER A 1 235 ? 6.675 -0.879 8.725 1.00 74.75 235 SER A O 1
ATOM 1904 N N . LEU A 1 236 ? 5.878 -0.599 6.657 1.00 75.75 236 LEU A N 1
ATOM 1905 C CA . LEU A 1 236 ? 4.502 -0.326 7.087 1.00 75.75 236 LEU A CA 1
ATOM 1906 C C . LEU A 1 236 ? 3.775 -1.595 7.556 1.00 75.75 236 LEU A C 1
ATOM 1908 O O . LEU A 1 236 ? 3.105 -1.568 8.593 1.00 75.75 236 LEU A O 1
ATOM 1912 N N . LYS A 1 237 ? 3.894 -2.710 6.823 1.00 77.44 237 LYS A N 1
ATOM 1913 C CA . LYS A 1 237 ? 3.221 -3.984 7.131 1.00 77.44 237 LYS A CA 1
ATOM 1914 C C . LYS A 1 237 ? 3.633 -4.545 8.489 1.00 77.44 237 LYS A C 1
ATOM 1916 O O . LYS A 1 237 ? 2.771 -5.036 9.219 1.00 77.44 237 LYS A O 1
ATOM 1921 N N . SER A 1 238 ? 4.904 -4.410 8.870 1.00 71.19 238 SER A N 1
ATOM 1922 C CA . SER A 1 238 ? 5.388 -4.837 10.192 1.00 71.19 238 SER A CA 1
ATOM 1923 C C . SER A 1 238 ? 4.728 -4.068 11.350 1.00 71.19 238 SER A C 1
ATOM 1925 O O . SER A 1 238 ? 4.579 -4.601 12.451 1.00 71.19 238 SER A O 1
ATOM 1927 N N . ARG A 1 239 ? 4.268 -2.831 11.107 1.00 71.25 239 ARG A N 1
ATOM 1928 C CA . ARG A 1 239 ? 3.675 -1.945 12.125 1.00 71.25 239 ARG A CA 1
ATOM 1929 C C . ARG A 1 239 ? 2.146 -1.848 12.052 1.00 71.25 239 ARG A C 1
ATOM 1931 O O . ARG A 1 239 ? 1.514 -1.496 13.051 1.00 71.25 239 ARG A O 1
ATOM 1938 N N . LEU A 1 240 ? 1.531 -2.174 10.913 1.00 72.38 240 LEU A N 1
ATOM 1939 C CA . LEU A 1 240 ? 0.082 -2.107 10.694 1.00 72.38 240 LEU A CA 1
ATOM 1940 C C . LEU A 1 240 ? -0.525 -3.485 10.425 1.00 72.38 240 LEU A C 1
ATOM 1942 O O . LEU A 1 240 ? -0.315 -4.112 9.391 1.00 72.38 240 LEU A O 1
ATOM 1946 N N . LYS A 1 241 ? -1.404 -3.914 11.336 1.00 71.75 241 LYS A N 1
ATOM 1947 C CA . LYS A 1 241 ? -2.066 -5.229 11.275 1.00 71.75 241 LYS A CA 1
ATOM 1948 C C . LYS A 1 241 ? -3.043 -5.394 10.103 1.00 71.75 241 LYS A C 1
ATOM 1950 O O . LYS A 1 241 ? -3.406 -6.518 9.774 1.00 71.75 241 LYS A O 1
ATOM 1955 N N . HIS A 1 242 ? -3.503 -4.300 9.495 1.00 81.19 242 HIS A N 1
ATOM 1956 C CA . HIS A 1 242 ? -4.569 -4.307 8.487 1.00 81.19 242 HIS A CA 1
ATOM 1957 C C . HIS A 1 242 ? -4.134 -3.645 7.175 1.00 81.19 242 HIS A C 1
ATOM 1959 O O . HIS A 1 242 ? -4.840 -2.785 6.653 1.00 81.19 242 HIS A O 1
ATOM 1965 N N . ILE A 1 243 ? -2.973 -4.058 6.660 1.00 86.00 243 ILE A N 1
ATOM 1966 C CA . ILE A 1 243 ? -2.500 -3.719 5.313 1.00 86.00 243 ILE A CA 1
ATOM 1967 C C . ILE A 1 243 ? -2.697 -4.900 4.370 1.00 86.00 243 ILE A C 1
ATOM 1969 O O . ILE A 1 243 ? -2.306 -6.026 4.697 1.00 86.00 243 ILE A O 1
ATOM 1973 N N . GLU A 1 244 ? -3.233 -4.596 3.194 1.00 90.50 244 GLU A N 1
ATOM 1974 C CA . GLU A 1 244 ? -3.199 -5.438 2.004 1.00 90.50 244 GLU A CA 1
ATOM 1975 C C . GLU A 1 244 ? -2.408 -4.716 0.910 1.00 90.50 244 GLU A C 1
ATOM 1977 O O . GLU A 1 244 ? -2.681 -3.552 0.631 1.00 90.50 244 GLU A O 1
ATOM 1982 N N . ALA A 1 245 ? -1.429 -5.386 0.309 1.00 90.94 245 ALA A N 1
ATOM 1983 C CA . ALA A 1 245 ? -0.541 -4.811 -0.689 1.00 90.94 245 ALA A CA 1
ATOM 1984 C C . ALA A 1 245 ? -0.552 -5.642 -1.974 1.00 90.94 245 ALA A C 1
ATOM 1986 O O . ALA A 1 245 ? -0.517 -6.876 -1.944 1.00 90.94 245 ALA A O 1
ATOM 1987 N N . PHE A 1 246 ? -0.585 -4.946 -3.102 1.00 90.88 246 PHE A N 1
ATOM 1988 C CA . PHE A 1 246 ? -0.573 -5.507 -4.441 1.00 90.88 246 PHE A CA 1
ATOM 1989 C C . PHE A 1 246 ? 0.428 -4.746 -5.296 1.00 90.88 246 PHE A C 1
ATOM 1991 O O . PHE A 1 246 ? 0.565 -3.532 -5.155 1.00 90.88 246 PHE A O 1
ATOM 1998 N N . VAL A 1 247 ? 1.068 -5.462 -6.210 1.00 88.12 247 VAL A N 1
ATOM 1999 C CA . VAL A 1 247 ? 1.896 -4.883 -7.267 1.00 88.12 247 VAL A CA 1
ATOM 2000 C C . VAL A 1 247 ? 1.252 -5.137 -8.621 1.00 88.12 247 VAL A C 1
ATOM 2002 O O . VAL A 1 247 ? 0.580 -6.159 -8.806 1.00 88.12 247 VAL A O 1
ATOM 2005 N N . PHE A 1 248 ? 1.428 -4.213 -9.558 1.00 86.62 248 PHE A N 1
ATOM 2006 C CA . PHE A 1 248 ? 0.911 -4.343 -10.911 1.00 86.62 248 PHE A CA 1
ATOM 2007 C C . PHE A 1 248 ? 1.834 -3.732 -11.968 1.00 86.62 248 PHE A C 1
ATOM 2009 O O . PHE A 1 248 ? 2.602 -2.815 -11.700 1.00 86.62 248 PHE A O 1
ATOM 2016 N N . SER A 1 249 ? 1.715 -4.253 -13.186 1.00 83.12 249 SER A N 1
ATOM 2017 C CA . SER A 1 249 ? 2.280 -3.690 -14.420 1.00 83.12 249 SER A CA 1
ATOM 2018 C C . SER A 1 249 ? 1.362 -4.076 -15.593 1.00 83.12 249 SER A C 1
ATOM 2020 O O . SER A 1 249 ? 0.425 -3.354 -15.928 1.00 83.12 249 SER A O 1
ATOM 2022 N N . THR A 1 250 ? 1.516 -5.289 -16.130 1.00 79.44 250 THR A N 1
ATOM 2023 C CA . THR A 1 250 ? 0.575 -5.935 -17.064 1.00 79.44 250 THR A CA 1
ATOM 2024 C C . THR A 1 250 ? -0.389 -6.894 -16.363 1.00 79.44 250 THR A C 1
ATOM 2026 O O . THR A 1 250 ? -1.412 -7.278 -16.932 1.00 79.44 250 THR A O 1
ATOM 2029 N N . ARG A 1 251 ? -0.052 -7.329 -15.142 1.00 83.00 251 ARG A N 1
ATOM 2030 C CA . ARG A 1 251 ? -0.851 -8.234 -14.308 1.00 83.00 251 ARG A CA 1
ATOM 2031 C C . ARG A 1 251 ? -0.808 -7.783 -12.856 1.00 83.00 251 ARG A C 1
ATOM 2033 O O . ARG A 1 251 ? 0.184 -7.218 -12.414 1.00 83.00 251 ARG A O 1
ATOM 2040 N N . LEU A 1 252 ? -1.867 -8.098 -12.117 1.00 87.88 252 LEU A N 1
ATOM 2041 C CA . LEU A 1 252 ? -1.978 -7.842 -10.684 1.00 87.88 252 LEU A CA 1
ATOM 2042 C C . LEU A 1 252 ? -1.460 -9.036 -9.869 1.00 87.88 252 LEU A C 1
ATOM 2044 O O . LEU A 1 252 ? -1.915 -10.165 -10.071 1.00 87.88 252 LEU A O 1
ATOM 2048 N N . VAL A 1 253 ? -0.594 -8.773 -8.890 1.00 87.00 253 VAL A N 1
ATOM 2049 C CA . VAL A 1 253 ? -0.101 -9.765 -7.924 1.00 87.00 253 VAL A CA 1
ATOM 2050 C C . VAL A 1 253 ? -0.322 -9.259 -6.500 1.00 87.00 253 VAL A C 1
ATOM 2052 O O . VAL A 1 253 ? 0.022 -8.127 -6.172 1.00 87.00 253 VAL A O 1
ATOM 2055 N N . ARG A 1 254 ? -0.896 -10.095 -5.627 1.00 89.06 254 ARG A N 1
ATOM 2056 C CA . ARG A 1 254 ? -1.034 -9.786 -4.196 1.00 89.06 254 ARG A CA 1
ATOM 2057 C C . ARG A 1 254 ? 0.268 -10.134 -3.480 1.00 89.06 254 ARG A C 1
ATOM 2059 O O . ARG A 1 254 ? 0.630 -11.304 -3.448 1.00 89.06 254 ARG A O 1
ATOM 2066 N N . ILE A 1 255 ? 0.923 -9.141 -2.879 1.00 85.62 255 ILE A N 1
ATOM 2067 C CA . ILE A 1 255 ? 2.217 -9.313 -2.200 1.00 85.62 255 ILE A CA 1
ATOM 2068 C C . ILE A 1 255 ? 2.118 -9.381 -0.673 1.00 85.62 255 ILE A C 1
ATOM 2070 O O . ILE A 1 255 ? 3.112 -9.660 -0.016 1.00 85.62 255 ILE A O 1
ATOM 2074 N N . THR A 1 256 ? 0.933 -9.149 -0.094 1.00 85.00 256 THR A N 1
ATOM 2075 C CA . THR A 1 256 ? 0.728 -9.069 1.365 1.00 85.00 256 THR A CA 1
ATOM 2076 C C . THR A 1 256 ? 1.389 -10.198 2.159 1.00 85.00 256 THR A C 1
ATOM 2078 O O . THR A 1 256 ? 1.905 -9.936 3.244 1.00 85.00 256 THR A O 1
ATOM 2081 N N . ASP A 1 257 ? 1.349 -11.429 1.644 1.00 79.12 257 ASP A N 1
ATOM 2082 C CA . ASP A 1 257 ? 1.841 -12.614 2.354 1.00 79.12 257 ASP A CA 1
ATOM 2083 C C . ASP A 1 257 ? 3.374 -12.736 2.259 1.00 79.12 257 ASP A C 1
ATOM 2085 O O . ASP A 1 257 ? 4.017 -13.119 3.231 1.00 79.12 257 ASP A O 1
ATOM 2089 N N . TYR A 1 258 ? 3.966 -12.282 1.150 1.00 74.06 258 TYR A N 1
ATOM 2090 C CA . TYR A 1 258 ? 5.419 -12.243 0.929 1.00 74.06 258 TYR A CA 1
ATOM 2091 C C . TYR A 1 258 ? 6.120 -11.163 1.766 1.00 74.06 258 TYR A C 1
ATOM 2093 O O . TYR A 1 258 ? 7.321 -11.226 2.003 1.00 74.06 258 TYR A O 1
ATOM 2101 N N . LEU A 1 259 ? 5.373 -10.175 2.276 1.00 71.06 259 LEU A N 1
ATOM 2102 C CA . LEU A 1 259 ? 5.910 -9.128 3.154 1.00 71.06 259 LEU A CA 1
ATOM 2103 C C . LEU A 1 259 ? 6.288 -9.632 4.563 1.00 71.06 259 LEU A C 1
ATOM 2105 O O . LEU A 1 259 ? 6.747 -8.839 5.384 1.00 71.06 259 LEU A O 1
ATOM 2109 N N . HIS A 1 260 ? 6.066 -10.911 4.877 1.00 64.06 260 HIS A N 1
ATOM 2110 C CA . HIS A 1 260 ? 6.418 -11.507 6.168 1.00 64.06 260 HIS A CA 1
ATOM 2111 C C . HIS A 1 260 ? 7.772 -12.233 6.174 1.00 64.06 260 HIS A C 1
ATOM 2113 O O . HIS A 1 260 ? 8.280 -12.522 7.257 1.00 64.06 260 HIS A O 1
ATOM 2119 N N . GLU A 1 261 ? 8.368 -12.496 5.010 1.00 55.97 261 GLU A N 1
ATOM 2120 C CA . GLU A 1 261 ? 9.601 -13.279 4.886 1.00 55.97 261 GLU A CA 1
ATOM 2121 C C . GLU A 1 261 ? 10.854 -12.384 4.869 1.00 55.97 261 GLU A C 1
ATOM 2123 O O . GLU A 1 261 ? 10.837 -11.253 4.378 1.00 55.97 261 GLU A O 1
ATOM 2128 N N . HIS A 1 262 ? 11.962 -12.890 5.425 1.00 53.69 262 HIS A N 1
ATOM 2129 C CA . HIS A 1 262 ? 13.265 -12.205 5.483 1.00 53.69 262 HIS A CA 1
ATOM 2130 C C . HIS A 1 262 ? 13.959 -12.069 4.111 1.00 53.69 262 HIS A C 1
ATOM 2132 O O . HIS A 1 262 ? 15.039 -11.491 4.029 1.00 53.69 262 HIS A O 1
ATOM 2138 N N . GLU A 1 263 ? 13.333 -12.568 3.045 1.00 57.62 263 GLU A N 1
ATOM 2139 C CA . GLU A 1 263 ? 13.865 -12.640 1.678 1.00 57.62 263 GLU A CA 1
ATOM 2140 C C . GLU A 1 263 ? 13.284 -11.547 0.766 1.00 57.62 263 GLU A C 1
ATOM 2142 O O . GLU A 1 263 ? 13.452 -11.593 -0.445 1.00 57.62 263 GLU A O 1
ATOM 2147 N N . LEU A 1 264 ? 12.628 -10.524 1.336 1.00 59.72 264 LEU A N 1
ATOM 2148 C CA . LEU A 1 264 ? 11.966 -9.448 0.591 1.00 59.72 264 LEU A CA 1
ATOM 2149 C C . LEU A 1 264 ? 12.842 -8.857 -0.525 1.00 59.72 264 LEU A C 1
ATOM 2151 O O . LEU A 1 264 ? 12.360 -8.680 -1.632 1.00 59.72 264 LEU A O 1
ATOM 2155 N N . GLU A 1 265 ? 14.109 -8.535 -0.267 1.00 56.72 265 GLU A N 1
ATOM 2156 C CA . GLU A 1 265 ? 14.974 -7.934 -1.293 1.00 56.72 265 GLU A CA 1
ATOM 2157 C C . GLU A 1 265 ? 15.214 -8.882 -2.479 1.00 56.72 265 GLU A C 1
ATOM 2159 O O . GLU A 1 265 ? 15.239 -8.423 -3.619 1.00 56.72 265 GLU A O 1
ATOM 2164 N N . GLU A 1 266 ? 15.316 -10.189 -2.228 1.00 59.28 266 GLU A N 1
ATOM 2165 C CA . GLU A 1 266 ? 15.519 -11.223 -3.246 1.00 59.28 266 GLU A CA 1
ATOM 2166 C C . GLU A 1 266 ? 14.213 -11.518 -3.990 1.00 59.28 266 GLU A C 1
ATOM 2168 O O . GLU A 1 266 ? 14.185 -11.419 -5.211 1.00 59.28 266 GLU A O 1
ATOM 2173 N N . THR A 1 267 ? 13.098 -11.715 -3.280 1.00 56.75 267 THR A N 1
ATOM 2174 C CA . THR A 1 267 ? 11.768 -11.901 -3.880 1.00 56.75 267 THR A CA 1
ATOM 2175 C C . THR A 1 267 ? 11.344 -10.682 -4.696 1.00 56.75 267 THR A C 1
ATOM 2177 O O . THR A 1 267 ? 10.791 -10.822 -5.781 1.00 56.75 267 THR A O 1
ATOM 2180 N N . LEU A 1 268 ? 11.610 -9.461 -4.222 1.00 57.38 268 LEU A N 1
ATOM 2181 C CA . LEU A 1 268 ? 11.298 -8.236 -4.961 1.00 57.38 268 LEU A CA 1
ATOM 2182 C C . LEU A 1 268 ? 12.218 -8.034 -6.164 1.00 57.38 268 LEU A C 1
ATOM 2184 O O . LEU A 1 268 ? 11.752 -7.529 -7.184 1.00 57.38 268 LEU A O 1
ATOM 2188 N N . TRP A 1 269 ? 13.493 -8.417 -6.061 1.00 55.59 269 TRP A N 1
ATOM 2189 C CA . TRP A 1 269 ? 14.411 -8.415 -7.197 1.00 55.59 269 TRP A CA 1
ATOM 2190 C C . TRP A 1 269 ? 13.999 -9.461 -8.232 1.00 55.59 269 TRP A C 1
ATOM 2192 O O . TRP A 1 269 ? 13.945 -9.160 -9.414 1.00 55.59 269 TRP A O 1
ATOM 2202 N N . GLU A 1 270 ? 13.607 -10.662 -7.818 1.00 56.91 270 GLU A N 1
ATOM 2203 C CA . GLU A 1 270 ? 13.054 -11.670 -8.720 1.00 56.91 270 GLU A CA 1
ATOM 2204 C C . GLU A 1 270 ? 11.750 -11.186 -9.360 1.00 56.91 270 GLU A C 1
ATOM 2206 O O . GLU A 1 270 ? 11.593 -11.286 -10.573 1.00 56.91 270 GLU A O 1
ATOM 2211 N N . MET A 1 271 ? 10.835 -10.584 -8.594 1.00 54.50 271 MET A N 1
ATOM 2212 C CA . MET A 1 271 ? 9.592 -10.018 -9.126 1.00 54.50 271 MET A CA 1
ATOM 2213 C C . MET A 1 271 ? 9.844 -8.859 -10.097 1.00 54.50 271 MET A C 1
ATOM 2215 O O . MET A 1 271 ? 9.138 -8.777 -11.100 1.00 54.50 271 MET A O 1
ATOM 2219 N N . SER A 1 272 ? 10.835 -7.994 -9.849 1.00 51.16 272 SER A N 1
ATOM 2220 C CA . SER A 1 272 ? 11.200 -6.892 -10.753 1.00 51.16 272 SER A CA 1
ATOM 2221 C C . SER A 1 272 ? 11.993 -7.365 -11.977 1.00 51.16 272 SER A C 1
ATOM 2223 O O . SER A 1 272 ? 11.824 -6.843 -13.073 1.00 51.16 272 SER A O 1
ATOM 2225 N N . GLN A 1 273 ? 12.794 -8.422 -11.857 1.00 50.22 273 GLN A N 1
ATOM 2226 C CA . GLN A 1 273 ? 13.480 -9.032 -12.997 1.00 50.22 273 GLN A CA 1
ATOM 2227 C C . GLN A 1 273 ? 12.532 -9.862 -13.862 1.00 50.22 273 GLN A C 1
ATOM 2229 O O . GLN A 1 273 ? 12.613 -9.824 -15.089 1.00 50.22 273 GLN A O 1
ATOM 2234 N N . HIS A 1 274 ? 11.568 -10.551 -13.252 1.00 46.91 274 HIS A N 1
ATOM 2235 C CA . HIS A 1 274 ? 10.421 -11.097 -13.968 1.00 46.91 274 HIS A CA 1
ATOM 2236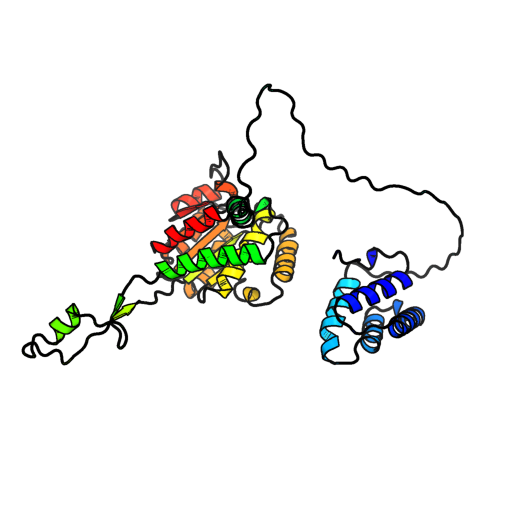 C C . HIS A 1 274 ? 9.556 -9.977 -14.566 1.00 46.91 274 HIS A C 1
ATOM 2238 O O . HIS A 1 274 ? 8.944 -10.194 -15.614 1.00 46.91 274 HIS A O 1
ATOM 2244 N N . ALA A 1 275 ? 9.572 -8.776 -13.971 1.00 43.09 275 ALA A N 1
ATOM 2245 C CA . ALA A 1 275 ? 8.938 -7.585 -14.523 1.00 43.09 275 ALA A CA 1
ATOM 2246 C C . ALA A 1 275 ? 9.651 -6.966 -15.722 1.00 43.09 275 ALA A C 1
ATOM 2248 O O . ALA A 1 275 ? 8.983 -6.399 -16.581 1.00 43.09 275 ALA A O 1
ATOM 2249 N N . ASN A 1 276 ? 10.955 -7.172 -15.880 1.00 41.91 276 ASN A N 1
ATOM 2250 C CA . ASN A 1 276 ? 11.670 -6.766 -17.091 1.00 41.91 276 ASN A CA 1
ATOM 2251 C C . ASN A 1 276 ? 11.236 -7.551 -18.348 1.00 41.91 276 ASN A C 1
ATOM 2253 O O . ASN A 1 276 ? 11.453 -7.086 -19.464 1.00 41.91 276 ASN A O 1
ATOM 2257 N N . ASN A 1 277 ? 10.527 -8.680 -18.196 1.00 43.31 277 ASN A N 1
ATOM 2258 C CA . ASN A 1 277 ? 9.821 -9.347 -19.301 1.00 43.31 277 ASN A CA 1
ATOM 2259 C C . ASN A 1 277 ? 8.435 -8.726 -19.613 1.00 43.31 277 ASN A C 1
ATOM 2261 O O . ASN A 1 277 ? 7.724 -9.227 -20.485 1.00 43.31 277 ASN A O 1
ATOM 2265 N N . TRP A 1 278 ? 8.031 -7.643 -18.932 1.00 49.09 278 TRP A N 1
ATOM 2266 C CA . TRP A 1 278 ? 6.783 -6.892 -19.155 1.00 49.09 278 TRP A CA 1
ATOM 2267 C C . TRP A 1 278 ? 6.959 -5.634 -20.017 1.00 49.09 278 TRP A C 1
ATOM 2269 O O . TRP A 1 278 ? 6.208 -4.675 -19.867 1.00 49.09 278 TRP A O 1
ATOM 2279 N N . SER A 1 279 ? 7.855 -5.652 -21.007 1.00 45.00 279 SER A N 1
ATOM 2280 C CA . SER A 1 279 ? 8.032 -4.583 -22.012 1.00 45.00 279 SER A CA 1
ATOM 2281 C C . SER A 1 279 ? 6.809 -4.326 -22.927 1.00 45.00 279 SER A C 1
ATOM 2283 O O . SER A 1 279 ? 6.958 -3.789 -24.022 1.00 45.00 279 SER A O 1
ATOM 2285 N N . GLY A 1 280 ? 5.607 -4.755 -22.533 1.00 55.66 280 GLY A N 1
ATOM 2286 C CA . GLY A 1 280 ? 4.355 -4.662 -23.287 1.00 55.66 280 GLY A CA 1
ATOM 2287 C C . GLY A 1 280 ? 3.430 -3.519 -22.855 1.00 55.66 280 GLY A C 1
ATOM 2288 O O . GLY A 1 280 ? 2.238 -3.592 -23.156 1.00 55.66 280 GLY A O 1
ATOM 2289 N N . GLY A 1 281 ? 3.956 -2.524 -22.132 1.00 67.19 281 GLY A N 1
ATOM 2290 C CA . GLY A 1 281 ? 3.193 -1.397 -21.590 1.00 67.19 281 GLY A CA 1
ATOM 2291 C C . GLY A 1 281 ? 2.579 -1.669 -20.214 1.00 67.19 281 GLY A C 1
ATOM 2292 O O . GLY A 1 281 ? 2.552 -2.807 -19.735 1.00 67.19 281 GLY A O 1
ATOM 2293 N N . THR A 1 282 ? 2.063 -0.625 -19.573 1.00 74.56 282 THR A N 1
ATOM 2294 C CA . THR A 1 282 ? 1.323 -0.738 -18.305 1.00 74.56 282 THR A CA 1
ATOM 2295 C C . THR A 1 282 ? -0.169 -0.786 -18.617 1.00 74.56 282 THR A C 1
ATOM 2297 O O . THR A 1 282 ? -0.666 0.036 -19.381 1.00 74.56 282 THR A O 1
ATOM 2300 N N . LYS A 1 283 ? -0.891 -1.766 -18.056 1.00 84.06 283 LYS A N 1
ATOM 2301 C CA . LYS A 1 283 ? -2.346 -1.932 -18.243 1.00 84.06 283 LYS A CA 1
ATOM 2302 C C . LYS A 1 283 ? -3.065 -1.732 -16.918 1.00 84.06 283 LYS A C 1
ATOM 2304 O O . LYS A 1 283 ? -3.557 -2.695 -16.317 1.00 84.06 283 LYS A O 1
ATOM 2309 N N . ILE A 1 284 ? -3.104 -0.487 -16.447 1.00 88.69 284 ILE A N 1
ATOM 2310 C CA . ILE A 1 284 ? -3.623 -0.146 -15.116 1.00 88.69 284 ILE A CA 1
ATOM 2311 C C . ILE A 1 284 ? -5.101 -0.527 -15.024 1.00 88.69 284 ILE A C 1
ATOM 2313 O O . ILE A 1 284 ? -5.483 -1.255 -14.106 1.00 88.69 284 ILE A O 1
ATOM 2317 N N . GLY A 1 285 ? -5.919 -0.127 -16.006 1.00 90.38 285 GLY A N 1
ATOM 2318 C CA . GLY A 1 285 ? -7.350 -0.452 -16.022 1.00 90.38 285 GLY A CA 1
ATOM 2319 C C . GLY A 1 285 ? -7.642 -1.953 -15.878 1.00 90.38 285 GLY A C 1
ATOM 2320 O O . GLY A 1 285 ? -8.435 -2.347 -15.025 1.00 90.38 285 GLY A O 1
ATOM 2321 N N . ALA A 1 286 ? -6.937 -2.806 -16.629 1.00 91.12 286 ALA A N 1
ATOM 2322 C CA . ALA A 1 286 ? -7.106 -4.263 -16.558 1.00 91.12 286 ALA A CA 1
ATOM 2323 C C . ALA A 1 286 ? -6.643 -4.854 -15.211 1.00 91.12 286 ALA A C 1
ATOM 2325 O O . ALA A 1 286 ? -7.237 -5.801 -14.690 1.00 91.12 286 ALA A O 1
ATOM 2326 N N . CYS A 1 287 ? -5.592 -4.293 -14.605 1.00 92.00 287 CYS A N 1
ATOM 2327 C CA . CYS A 1 287 ? -5.141 -4.717 -13.280 1.00 92.00 287 CYS A CA 1
ATOM 2328 C C . CYS A 1 287 ? -6.153 -4.341 -12.188 1.00 92.00 287 CYS A C 1
ATOM 2330 O O . CYS A 1 287 ? -6.392 -5.135 -11.272 1.00 92.00 287 CYS A O 1
ATOM 2332 N N . LEU A 1 288 ? -6.780 -3.166 -12.293 1.00 94.50 288 LEU A N 1
ATO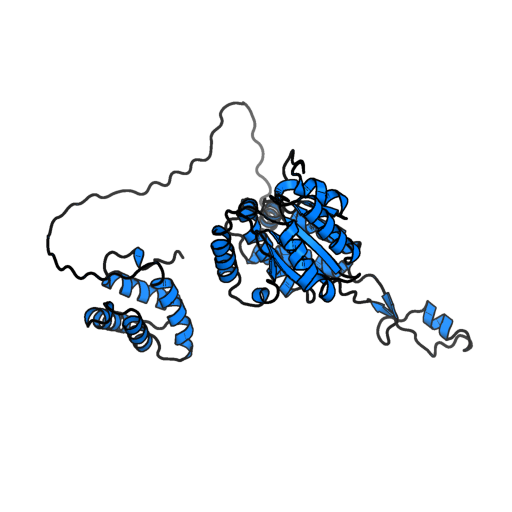M 2333 C CA . LEU A 1 288 ? -7.839 -2.744 -11.374 1.00 94.50 288 LEU A CA 1
ATOM 2334 C C . LEU A 1 288 ? -9.131 -3.543 -11.564 1.00 94.50 288 LEU A C 1
ATOM 2336 O O . LEU A 1 288 ? -9.796 -3.852 -10.575 1.00 94.50 288 LEU A O 1
ATOM 2340 N N . GLU A 1 289 ? -9.455 -3.943 -12.792 1.00 95.38 289 GLU A N 1
ATOM 2341 C CA . GLU A 1 289 ? -10.554 -4.870 -13.072 1.00 95.38 289 GLU A CA 1
ATOM 2342 C C . GLU A 1 289 ? -10.319 -6.206 -12.359 1.00 95.38 289 GLU A C 1
ATOM 2344 O O . GLU A 1 289 ? -11.132 -6.626 -11.531 1.00 95.38 289 GLU A O 1
ATOM 2349 N N . ALA A 1 290 ? -9.145 -6.815 -12.558 1.00 94.19 290 ALA A N 1
ATOM 2350 C CA . ALA A 1 290 ? -8.771 -8.050 -11.872 1.00 94.19 290 ALA A CA 1
ATOM 2351 C C . ALA A 1 290 ? -8.809 -7.901 -10.339 1.00 94.19 290 ALA A C 1
ATOM 2353 O O . ALA A 1 290 ? -9.214 -8.826 -9.622 1.00 94.19 290 ALA A O 1
ATOM 2354 N N . PHE A 1 291 ? -8.424 -6.730 -9.818 1.00 95.88 291 PHE A N 1
ATOM 2355 C CA . PHE A 1 291 ? -8.541 -6.412 -8.397 1.00 95.88 291 PHE A CA 1
ATOM 2356 C C . PHE A 1 291 ? -10.006 -6.383 -7.942 1.00 95.88 291 PHE A C 1
ATOM 2358 O O . PHE A 1 291 ? -10.362 -6.990 -6.923 1.00 95.88 291 PHE A O 1
ATOM 2365 N N . ASN A 1 292 ? -10.867 -5.709 -8.701 1.00 95.94 292 ASN A N 1
ATOM 2366 C CA . ASN A 1 292 ? -12.282 -5.570 -8.395 1.00 95.94 292 ASN A CA 1
ATOM 2367 C C . ASN A 1 292 ? -13.040 -6.898 -8.445 1.00 95.94 292 ASN A C 1
ATOM 2369 O O . ASN A 1 292 ? -13.904 -7.151 -7.601 1.00 95.94 292 ASN A O 1
ATOM 2373 N N . GLU A 1 293 ? -12.696 -7.768 -9.383 1.00 95.00 293 GLU A N 1
ATOM 2374 C CA . GLU A 1 293 ? -13.311 -9.084 -9.507 1.00 95.00 293 GLU A CA 1
ATOM 2375 C C . GLU A 1 293 ? -12.904 -10.022 -8.371 1.00 95.00 293 GLU A C 1
ATOM 2377 O O . GLU A 1 293 ? -13.755 -10.658 -7.741 1.00 95.00 293 GLU A O 1
ATOM 2382 N N . ARG A 1 294 ? -11.598 -10.103 -8.087 1.00 93.94 294 ARG A N 1
ATOM 2383 C CA . ARG A 1 294 ? -11.039 -11.138 -7.206 1.00 93.94 294 ARG A CA 1
ATOM 2384 C C . ARG A 1 294 ? -10.970 -10.715 -5.745 1.00 93.94 294 ARG A C 1
ATOM 2386 O O . ARG A 1 294 ? -11.084 -11.563 -4.855 1.00 93.94 294 ARG A O 1
ATOM 2393 N N . TYR A 1 295 ? -10.762 -9.431 -5.463 1.00 93.81 295 TYR A N 1
ATOM 2394 C CA . TYR A 1 295 ? -10.365 -8.976 -4.129 1.00 93.81 295 TYR A CA 1
ATOM 2395 C C . TYR A 1 295 ? -11.292 -7.916 -3.535 1.00 93.81 295 TYR A C 1
ATOM 2397 O O . TYR A 1 295 ? -11.610 -8.015 -2.345 1.00 93.81 295 TYR A O 1
ATOM 2405 N N . SER A 1 296 ? -11.776 -6.944 -4.318 1.00 90.94 296 SER A N 1
ATOM 2406 C CA . SER A 1 296 ? -12.438 -5.756 -3.752 1.00 90.94 296 SER A CA 1
ATOM 2407 C C . SER A 1 296 ? -13.653 -6.083 -2.882 1.00 90.94 296 SER A C 1
ATOM 2409 O O . SER A 1 296 ? -13.801 -5.511 -1.807 1.00 90.94 296 SER A O 1
ATOM 2411 N N . LYS A 1 297 ? -14.473 -7.068 -3.269 1.00 88.25 297 LYS A N 1
ATOM 2412 C CA . LYS A 1 297 ? -15.664 -7.490 -2.504 1.00 88.25 297 LYS A CA 1
ATOM 2413 C C . LYS A 1 297 ? -15.338 -8.033 -1.106 1.00 88.25 297 LYS A C 1
ATOM 2415 O O . LYS A 1 297 ? -16.178 -7.947 -0.217 1.00 88.25 297 LYS A O 1
ATOM 2420 N N . ARG A 1 298 ? -14.147 -8.611 -0.917 1.00 88.69 298 ARG A N 1
ATOM 2421 C CA . ARG A 1 298 ? -13.700 -9.208 0.358 1.00 88.69 298 ARG A CA 1
ATOM 2422 C C . ARG A 1 298 ? -12.850 -8.242 1.181 1.00 88.69 298 ARG A C 1
ATOM 2424 O O . ARG A 1 298 ? -12.873 -8.278 2.412 1.00 88.69 298 ARG A O 1
ATOM 2431 N N . ILE A 1 299 ? -12.072 -7.407 0.497 1.00 89.44 299 ILE A N 1
ATOM 2432 C CA . ILE A 1 299 ? -11.048 -6.574 1.123 1.00 89.44 299 ILE A CA 1
ATOM 2433 C C . ILE A 1 299 ? -11.545 -5.148 1.366 1.00 89.44 299 ILE A C 1
ATOM 2435 O O . ILE A 1 299 ? -11.335 -4.636 2.470 1.00 89.44 299 ILE A O 1
ATOM 2439 N N . LEU A 1 300 ? -12.214 -4.524 0.391 1.00 90.19 300 LEU A N 1
ATOM 2440 C CA . LEU A 1 300 ? -12.699 -3.151 0.519 1.00 90.19 300 LEU A CA 1
ATOM 2441 C C . LEU A 1 300 ? -13.977 -3.087 1.352 1.00 90.19 300 LEU A C 1
ATOM 2443 O O . LEU A 1 300 ? -14.883 -3.911 1.227 1.00 90.19 300 LEU A O 1
ATOM 2447 N N . ASN A 1 301 ? -14.047 -2.074 2.206 1.00 83.75 301 ASN A N 1
ATOM 2448 C CA . ASN A 1 301 ? -15.230 -1.723 2.981 1.00 83.75 301 ASN A CA 1
ATOM 2449 C C . ASN A 1 301 ? -15.252 -0.215 3.283 1.00 83.75 301 ASN A C 1
ATOM 2451 O O . ASN A 1 301 ? -14.244 0.472 3.126 1.00 83.75 301 ASN A O 1
ATOM 2455 N N . GLY A 1 302 ? -16.367 0.300 3.806 1.00 81.69 302 GLY A N 1
ATOM 2456 C CA . GLY A 1 302 ? -16.519 1.725 4.145 1.00 81.69 302 GLY A CA 1
ATOM 2457 C C . GLY A 1 302 ? -15.594 2.262 5.253 1.00 81.69 302 GLY A C 1
ATOM 2458 O O . GLY A 1 302 ? -15.824 3.364 5.739 1.00 81.69 302 GLY A O 1
ATOM 2459 N N . LYS A 1 303 ? -14.587 1.493 5.691 1.00 81.56 303 LYS A N 1
ATOM 2460 C CA . LYS A 1 303 ? -13.498 1.891 6.606 1.00 81.56 303 LYS A CA 1
ATOM 2461 C C . LYS A 1 303 ? -12.113 1.614 6.011 1.00 81.56 303 LYS A C 1
ATOM 2463 O O . LYS A 1 303 ? -11.120 1.522 6.739 1.00 81.56 303 LYS A O 1
ATOM 2468 N N . SER A 1 304 ? -12.061 1.375 4.707 1.00 88.56 304 SER A N 1
ATOM 2469 C CA . SER A 1 304 ? -10.832 1.097 3.987 1.00 88.56 304 SER A CA 1
ATOM 2470 C C . SER A 1 304 ? -10.345 2.341 3.263 1.00 88.56 304 SER A C 1
ATOM 2472 O O . SER A 1 304 ? -11.151 3.099 2.727 1.00 88.56 304 SER A O 1
ATOM 2474 N N . VAL A 1 305 ? -9.037 2.552 3.240 1.00 89.31 305 VAL A N 1
ATOM 2475 C CA . VAL A 1 305 ? -8.396 3.577 2.416 1.00 89.31 305 VAL A CA 1
ATOM 2476 C C . VAL A 1 305 ? -7.598 2.860 1.346 1.00 89.31 305 VAL A C 1
ATOM 2478 O O . VAL A 1 305 ? -6.781 1.996 1.667 1.00 89.31 305 VAL A O 1
ATOM 2481 N N . THR A 1 306 ? -7.847 3.210 0.091 1.00 93.56 306 THR A N 1
ATOM 2482 C CA . THR A 1 306 ? -7.128 2.646 -1.050 1.00 93.56 306 THR A CA 1
ATOM 2483 C C . THR A 1 306 ? -6.136 3.677 -1.560 1.00 93.56 306 THR A C 1
ATOM 2485 O O . THR A 1 306 ? -6.512 4.816 -1.825 1.00 93.56 306 THR A O 1
ATOM 2488 N N . ILE A 1 307 ? -4.873 3.281 -1.670 1.00 92.81 307 ILE A N 1
ATOM 2489 C CA . ILE A 1 307 ? -3.774 4.117 -2.140 1.00 92.81 307 ILE A CA 1
ATOM 2490 C C . ILE A 1 307 ? -3.195 3.463 -3.391 1.00 92.81 307 ILE A C 1
ATOM 2492 O O . ILE A 1 307 ? -2.776 2.306 -3.347 1.00 92.81 307 ILE A O 1
ATOM 2496 N N . VAL A 1 308 ? -3.166 4.214 -4.485 1.00 93.38 308 VAL A N 1
ATOM 2497 C CA . VAL A 1 308 ? -2.523 3.834 -5.743 1.00 93.38 308 VAL A CA 1
ATOM 2498 C C . VAL A 1 308 ? -1.191 4.569 -5.849 1.00 93.38 308 VAL A C 1
ATOM 2500 O O . VAL A 1 308 ? -1.162 5.787 -5.723 1.00 93.38 308 VAL A O 1
ATOM 2503 N N . LEU A 1 309 ? -0.097 3.842 -6.055 1.00 90.44 309 LEU A N 1
ATOM 2504 C CA . LEU A 1 309 ? 1.259 4.360 -6.249 1.00 90.44 309 LEU A CA 1
ATOM 2505 C C . LEU A 1 309 ? 1.663 4.101 -7.700 1.00 90.44 309 LEU A C 1
ATOM 2507 O O . LEU A 1 309 ? 2.050 2.983 -8.025 1.00 90.44 309 LEU A O 1
ATOM 2511 N N . SER A 1 310 ? 1.527 5.098 -8.570 1.00 88.06 310 SER A N 1
ATOM 2512 C CA . SER A 1 310 ? 1.810 4.971 -10.008 1.00 88.06 310 SER A CA 1
ATOM 2513 C C . SER A 1 310 ? 2.029 6.346 -10.629 1.00 88.06 310 SER A C 1
ATOM 2515 O O . SER A 1 310 ? 1.462 7.345 -10.173 1.00 88.06 310 SER A O 1
ATOM 2517 N N . ASP A 1 311 ? 2.821 6.395 -11.693 1.00 83.94 311 ASP A N 1
ATOM 2518 C CA . ASP A 1 311 ? 3.003 7.587 -12.515 1.00 83.94 311 ASP A CA 1
ATOM 2519 C C . ASP A 1 311 ? 1.829 7.859 -13.479 1.00 83.94 311 ASP A C 1
ATOM 2521 O O . ASP A 1 311 ? 1.736 8.960 -14.033 1.00 83.94 311 ASP A O 1
ATOM 2525 N N . GLY A 1 312 ? 0.887 6.915 -13.600 1.00 80.38 312 GLY A N 1
ATOM 2526 C CA . GLY A 1 312 ? -0.346 7.062 -14.373 1.00 80.38 312 GLY A CA 1
ATOM 2527 C C . GLY A 1 312 ? -0.185 6.854 -15.876 1.00 80.38 312 GLY A C 1
ATOM 2528 O O . GLY A 1 312 ? -1.104 7.196 -16.627 1.00 80.38 312 GLY A O 1
ATOM 2529 N N . LEU A 1 313 ? 0.949 6.304 -16.318 1.00 78.06 313 LEU A N 1
ATOM 2530 C CA . LEU A 1 313 ? 1.118 5.855 -17.695 1.00 78.06 313 LEU A CA 1
ATOM 2531 C C . LEU A 1 313 ? 0.338 4.546 -17.882 1.00 78.06 313 LEU A C 1
ATOM 2533 O O . LEU A 1 313 ? 0.702 3.513 -17.334 1.00 78.06 313 LEU A O 1
ATOM 2537 N N . ASP A 1 314 ? -0.771 4.605 -18.621 1.00 79.62 314 ASP A N 1
ATOM 2538 C CA . ASP A 1 314 ? -1.607 3.450 -18.967 1.00 79.62 314 ASP A CA 1
ATOM 2539 C C . ASP A 1 314 ? -1.770 3.407 -20.489 1.00 79.62 314 ASP A C 1
ATOM 2541 O O . ASP A 1 314 ? -2.328 4.337 -21.075 1.00 79.62 314 ASP A O 1
ATOM 2545 N N . ASP A 1 315 ? -1.308 2.324 -21.113 1.00 75.69 315 ASP A N 1
ATOM 2546 C CA . ASP A 1 315 ? -1.491 2.055 -22.547 1.00 75.69 315 ASP A CA 1
ATOM 2547 C C . ASP A 1 315 ? -2.857 1.388 -22.829 1.00 75.69 315 ASP A C 1
ATOM 2549 O O . ASP A 1 315 ? -3.173 1.004 -23.959 1.00 75.69 315 ASP A O 1
ATOM 2553 N N . GLY A 1 316 ? -3.669 1.185 -21.785 1.00 80.81 316 GLY A N 1
ATOM 2554 C CA . GLY A 1 316 ? -5.014 0.628 -21.847 1.00 80.81 316 GLY A CA 1
ATOM 2555 C C . GLY A 1 316 ? -6.116 1.635 -22.200 1.00 80.81 316 GLY A C 1
ATOM 2556 O O . GLY A 1 316 ? -5.883 2.784 -22.562 1.00 80.81 316 GLY A O 1
ATOM 2557 N N . ASN A 1 317 ? -7.369 1.181 -22.090 1.00 86.81 317 ASN A N 1
ATOM 2558 C CA . ASN A 1 317 ? -8.549 2.018 -22.318 1.00 86.81 317 ASN A CA 1
ATOM 2559 C C . ASN A 1 317 ? -8.805 2.947 -21.106 1.00 86.81 317 ASN A C 1
ATOM 2561 O O . ASN A 1 317 ? -9.132 2.434 -20.029 1.00 86.81 317 ASN A O 1
ATOM 2565 N N . PRO A 1 318 ? -8.764 4.287 -21.263 1.00 88.50 318 PRO A N 1
ATOM 2566 C CA . PRO A 1 318 ? -9.006 5.224 -20.163 1.00 88.50 318 PRO A CA 1
ATOM 2567 C C . PRO A 1 318 ? -10.397 5.106 -19.521 1.00 88.50 318 PRO A C 1
ATOM 2569 O O . PRO A 1 318 ? -10.536 5.306 -18.314 1.00 88.50 318 PRO A O 1
ATOM 2572 N N . GLU A 1 319 ? -11.429 4.737 -20.287 1.00 90.38 319 GLU A N 1
ATOM 2573 C CA . GLU A 1 319 ? -12.783 4.548 -19.744 1.00 90.38 319 GLU A CA 1
ATOM 2574 C C . GLU A 1 319 ? -12.884 3.298 -18.865 1.00 90.38 319 GLU A C 1
ATOM 2576 O O . GLU A 1 319 ? -13.612 3.294 -17.870 1.00 90.38 319 GLU A O 1
ATOM 2581 N N . LEU A 1 320 ? -12.106 2.255 -19.177 1.00 92.31 320 LEU A N 1
ATOM 2582 C CA . LEU A 1 320 ? -11.994 1.088 -18.303 1.00 92.31 320 LEU A CA 1
ATOM 2583 C C . LEU A 1 320 ? -11.356 1.499 -16.974 1.00 92.31 320 LEU A C 1
ATOM 2585 O O . LEU A 1 320 ? -11.930 1.246 -15.918 1.00 92.31 320 LEU A O 1
ATOM 2589 N N . LEU A 1 321 ? -10.214 2.193 -17.021 1.00 92.56 321 LEU A N 1
ATOM 2590 C CA . LEU A 1 321 ? -9.529 2.690 -15.826 1.00 92.56 321 LEU A CA 1
ATOM 2591 C C . LEU A 1 321 ? -10.465 3.534 -14.948 1.00 92.56 321 LEU A C 1
ATOM 2593 O O . LEU A 1 321 ? -10.591 3.282 -13.748 1.00 92.56 321 LEU A O 1
ATOM 2597 N N . LYS A 1 322 ? -11.178 4.485 -15.554 1.00 94.12 322 LYS A N 1
ATOM 2598 C CA . LYS A 1 322 ? -12.164 5.324 -14.867 1.00 94.12 322 LYS A CA 1
ATOM 2599 C C . LYS A 1 322 ? -13.279 4.499 -14.222 1.00 94.12 322 LYS A C 1
ATOM 2601 O O . LYS A 1 322 ? -13.582 4.680 -13.041 1.00 94.12 322 LYS A O 1
ATOM 2606 N N . GLY A 1 323 ? -13.868 3.563 -14.966 1.00 95.62 323 GLY A N 1
ATOM 2607 C CA . GLY A 1 323 ? -14.919 2.679 -14.464 1.00 95.62 323 GLY A CA 1
ATOM 2608 C C . GLY A 1 323 ? -14.466 1.834 -13.270 1.00 95.62 323 GLY A C 1
ATOM 2609 O O . GLY A 1 323 ? -15.186 1.728 -12.271 1.00 95.62 323 GLY A O 1
ATOM 2610 N N . GLU A 1 324 ? -13.256 1.278 -13.330 1.00 95.81 324 GLU A N 1
ATOM 2611 C CA . GLU A 1 324 ? -12.699 0.462 -12.250 1.00 95.81 324 GLU A CA 1
ATOM 2612 C C . GLU A 1 324 ? -12.325 1.284 -11.011 1.00 95.81 324 GLU A C 1
ATOM 2614 O O . GLU A 1 324 ? -12.609 0.856 -9.885 1.00 95.81 324 GLU A O 1
ATOM 2619 N N . LEU A 1 325 ? -11.780 2.493 -11.185 1.00 95.81 325 LEU A N 1
ATOM 2620 C CA . LEU A 1 325 ? -11.527 3.423 -10.081 1.00 95.81 325 LEU A CA 1
ATOM 2621 C C . LEU A 1 325 ? -12.824 3.852 -9.399 1.00 95.81 325 LEU A C 1
ATOM 2623 O O . LEU A 1 325 ? -12.898 3.849 -8.170 1.00 95.81 325 LEU A O 1
ATOM 2627 N N . ARG A 1 326 ? -13.885 4.127 -10.166 1.00 96.06 326 ARG A N 1
ATOM 2628 C CA . ARG A 1 326 ? -15.200 4.467 -9.611 1.00 96.06 326 ARG A CA 1
ATOM 2629 C C . ARG A 1 326 ? -15.765 3.344 -8.744 1.00 96.06 326 ARG A C 1
ATOM 2631 O O . ARG A 1 326 ? -16.300 3.598 -7.663 1.00 96.06 326 ARG A O 1
ATOM 2638 N N . LYS A 1 327 ? -15.617 2.083 -9.166 1.00 95.31 327 LYS A N 1
ATOM 2639 C CA . LYS A 1 327 ? -16.023 0.915 -8.359 1.00 95.31 327 LYS A CA 1
ATOM 2640 C C . LYS A 1 327 ? -15.256 0.837 -7.035 1.00 95.31 327 LYS A C 1
ATOM 2642 O O . LYS A 1 327 ? -15.858 0.492 -6.016 1.00 95.31 327 LYS A O 1
ATOM 2647 N N . ILE A 1 328 ? -13.962 1.164 -7.041 1.00 95.25 328 ILE A N 1
ATOM 2648 C CA . ILE A 1 328 ? -13.130 1.230 -5.831 1.00 95.25 328 ILE A CA 1
ATOM 2649 C C . ILE A 1 328 ? -13.590 2.386 -4.938 1.00 95.25 328 ILE A C 1
ATOM 2651 O O . ILE A 1 328 ? -13.854 2.156 -3.756 1.00 95.25 328 ILE A O 1
ATOM 2655 N N . LYS A 1 329 ? -13.770 3.589 -5.505 1.00 94.31 329 LYS A N 1
ATOM 2656 C CA . LYS A 1 329 ? -14.231 4.801 -4.809 1.00 94.31 329 LYS A CA 1
ATOM 2657 C C . LYS A 1 329 ? -15.510 4.547 -4.017 1.00 94.31 329 LYS A C 1
ATOM 2659 O O . LYS A 1 329 ? -15.591 4.873 -2.842 1.00 94.31 329 LYS A O 1
ATOM 2664 N N . MET A 1 330 ? -16.483 3.866 -4.621 1.00 93.12 330 MET A N 1
ATOM 2665 C CA . MET A 1 330 ? -17.760 3.546 -3.969 1.00 93.12 330 MET A CA 1
ATOM 2666 C C . MET A 1 330 ? -17.642 2.566 -2.788 1.00 93.12 330 MET A C 1
ATOM 2668 O O . MET A 1 330 ? -18.588 2.423 -2.013 1.00 93.12 330 MET A O 1
ATOM 2672 N N . ARG A 1 331 ? -16.522 1.843 -2.659 1.00 92.19 331 ARG A N 1
ATOM 2673 C CA . ARG A 1 331 ? -16.309 0.806 -1.633 1.00 92.19 331 ARG A CA 1
ATOM 2674 C C . ARG A 1 331 ? -15.294 1.198 -0.570 1.00 92.19 331 ARG A C 1
ATOM 2676 O O . ARG A 1 331 ? -15.234 0.521 0.453 1.00 92.19 331 ARG A O 1
ATOM 2683 N N . THR A 1 332 ? -14.502 2.234 -0.812 1.00 91.56 332 THR A N 1
ATOM 2684 C CA . THR A 1 332 ? -13.446 2.726 0.074 1.00 91.56 332 THR A CA 1
ATOM 2685 C C . THR A 1 332 ? -13.879 4.067 0.675 1.00 91.56 332 THR A C 1
ATOM 2687 O O . THR A 1 332 ? -14.690 4.779 0.099 1.00 91.56 332 THR A O 1
ATOM 2690 N N . THR A 1 333 ? -13.379 4.422 1.855 1.00 89.19 333 THR A N 1
ATOM 2691 C CA . THR A 1 333 ? -13.644 5.729 2.475 1.00 89.19 333 THR A CA 1
ATOM 2692 C C . THR A 1 333 ? -12.891 6.853 1.770 1.00 89.19 333 THR A C 1
ATOM 2694 O O . THR A 1 333 ? -13.407 7.961 1.677 1.00 89.19 333 THR A O 1
ATOM 2697 N N . LYS A 1 334 ? -11.668 6.570 1.307 1.00 90.12 334 LYS A N 1
ATOM 2698 C CA . LYS A 1 334 ? -10.867 7.471 0.475 1.00 90.12 334 LYS A CA 1
ATOM 2699 C C . LYS A 1 334 ? -10.062 6.691 -0.553 1.00 90.12 334 LYS A C 1
ATOM 2701 O O . LYS A 1 334 ? -9.459 5.669 -0.211 1.00 90.12 334 LYS A O 1
ATOM 2706 N N . LEU A 1 335 ? -10.031 7.212 -1.771 1.00 93.75 335 LEU A N 1
ATOM 2707 C CA . LEU A 1 335 ? -9.183 6.779 -2.870 1.00 93.75 335 LEU A CA 1
ATOM 2708 C C . LEU A 1 335 ? -8.102 7.837 -3.120 1.00 93.75 335 LEU A C 1
ATOM 2710 O O . LEU A 1 335 ? -8.385 8.945 -3.581 1.00 93.75 335 LEU A O 1
ATOM 2714 N N . VAL A 1 336 ? -6.863 7.486 -2.790 1.00 92.44 336 VAL A N 1
ATOM 2715 C CA . VAL A 1 336 ? -5.693 8.358 -2.910 1.00 92.44 336 VAL A CA 1
ATOM 2716 C C . VAL A 1 336 ? -4.812 7.854 -4.042 1.00 92.44 336 VAL A C 1
ATOM 2718 O O . VAL A 1 336 ? -4.499 6.668 -4.096 1.00 92.44 336 VAL A O 1
ATOM 2721 N N . TRP A 1 337 ? -4.370 8.753 -4.912 1.00 92.94 337 TRP A N 1
ATOM 2722 C CA . TRP A 1 337 ? -3.341 8.462 -5.901 1.00 92.94 337 TRP A CA 1
ATOM 2723 C C . TRP A 1 337 ? -2.083 9.255 -5.587 1.00 92.94 337 TRP A C 1
ATOM 2725 O O . TRP A 1 337 ? -2.105 10.481 -5.456 1.00 92.94 337 TRP A O 1
ATOM 2735 N N . LEU A 1 338 ? -0.986 8.529 -5.474 1.00 89.75 338 LEU A N 1
ATOM 2736 C CA . LEU A 1 338 ? 0.340 9.015 -5.174 1.00 89.75 338 LEU A CA 1
ATOM 2737 C C . LEU A 1 338 ? 1.205 8.858 -6.416 1.00 89.75 338 LEU A C 1
ATOM 2739 O O . LEU A 1 338 ? 1.536 7.743 -6.819 1.00 89.75 338 LEU A O 1
ATOM 2743 N N . ASN A 1 339 ? 1.537 9.990 -7.027 1.00 88.25 339 ASN A N 1
ATOM 2744 C CA . ASN A 1 339 ? 2.305 10.029 -8.259 1.00 88.25 339 ASN A CA 1
ATOM 2745 C C . ASN A 1 339 ? 3.711 10.579 -7.983 1.00 88.25 339 ASN A C 1
ATOM 2747 O O . ASN A 1 339 ? 3.833 11.737 -7.575 1.00 88.25 339 ASN A O 1
ATOM 2751 N N . PRO A 1 340 ? 4.779 9.793 -8.196 1.00 79.12 340 PRO A N 1
ATOM 2752 C CA . PRO A 1 340 ? 6.137 10.273 -7.973 1.00 79.12 340 PRO A CA 1
ATOM 2753 C C . PRO A 1 340 ? 6.548 11.362 -8.975 1.00 79.12 340 PRO A C 1
ATOM 2755 O O . PRO A 1 340 ? 7.344 12.227 -8.640 1.00 79.12 340 PRO A O 1
ATOM 2758 N N . LEU A 1 341 ? 5.971 11.412 -10.177 1.00 78.44 341 LEU A N 1
ATOM 2759 C CA . LEU A 1 341 ? 6.293 12.455 -11.155 1.00 78.44 341 LEU A CA 1
ATOM 2760 C C . LEU A 1 341 ? 5.706 13.823 -10.794 1.00 78.44 341 LEU A C 1
ATOM 2762 O O . LEU A 1 341 ? 6.238 14.845 -11.220 1.00 78.44 341 LEU A O 1
ATOM 2766 N N . LYS A 1 342 ? 4.655 13.858 -9.965 1.00 79.94 342 LYS A N 1
ATOM 2767 C CA . LYS A 1 342 ? 3.999 15.102 -9.537 1.00 79.94 342 LYS A CA 1
ATOM 2768 C C . LYS A 1 342 ? 4.927 16.043 -8.755 1.00 79.94 342 LYS A C 1
ATOM 2770 O O . LYS A 1 342 ? 4.631 17.225 -8.643 1.00 79.94 342 LYS A O 1
ATOM 2775 N N . GLY A 1 343 ? 6.026 15.534 -8.195 1.00 67.00 343 GLY A N 1
ATOM 277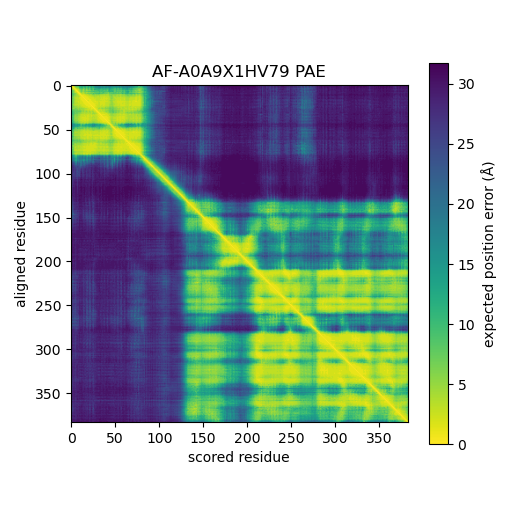6 C CA . GLY A 1 343 ? 7.023 16.353 -7.499 1.00 67.00 343 GLY A CA 1
ATOM 2777 C C . GLY A 1 343 ? 7.875 17.239 -8.409 1.00 67.00 343 GLY A C 1
ATOM 2778 O O . GLY A 1 343 ? 8.565 18.116 -7.903 1.00 67.00 343 GLY A O 1
ATOM 2779 N N . HIS A 1 344 ? 7.849 17.028 -9.728 1.00 71.31 344 HIS A N 1
ATOM 2780 C CA . HIS A 1 344 ? 8.669 17.794 -10.665 1.00 71.31 344 HIS A CA 1
ATOM 2781 C C . HIS A 1 344 ? 7.983 19.079 -11.137 1.00 71.31 344 HIS A C 1
ATOM 2783 O O . HIS A 1 344 ? 6.779 19.101 -11.403 1.00 71.31 344 HIS A O 1
ATOM 2789 N N . GLU A 1 345 ? 8.775 20.141 -11.303 1.00 64.38 345 GLU A N 1
ATOM 2790 C CA . GLU A 1 345 ? 8.316 21.394 -11.904 1.00 64.38 345 GLU A CA 1
ATOM 2791 C C . GLU A 1 345 ? 7.791 21.152 -13.327 1.00 64.38 345 GLU A C 1
ATOM 2793 O O . GLU A 1 345 ? 8.453 20.524 -14.152 1.00 64.38 345 GLU A O 1
ATOM 2798 N N . GLY A 1 346 ? 6.579 21.640 -13.606 1.00 64.62 346 GLY A N 1
ATOM 2799 C CA . GLY A 1 346 ? 5.939 21.505 -14.918 1.00 64.62 346 GLY A CA 1
ATOM 2800 C C . GLY A 1 346 ? 5.258 20.158 -15.184 1.00 64.62 346 GLY A C 1
ATOM 2801 O O . GLY A 1 346 ? 4.852 19.913 -16.318 1.00 64.62 346 GLY A O 1
ATOM 2802 N N . TYR A 1 347 ? 5.109 19.279 -14.183 1.00 72.62 347 TYR A N 1
ATOM 2803 C CA . TYR A 1 347 ? 4.316 18.061 -14.359 1.00 72.62 347 TYR A CA 1
ATOM 2804 C C . TYR A 1 347 ? 2.832 18.390 -14.563 1.00 72.62 347 TYR A C 1
ATOM 2806 O O . TYR A 1 347 ? 2.160 18.896 -13.661 1.00 72.62 347 TYR A O 1
ATOM 2814 N N . GLU A 1 348 ? 2.302 18.002 -15.722 1.00 71.44 348 GLU A N 1
ATOM 2815 C CA . GLU A 1 348 ? 0.873 18.023 -16.011 1.00 71.44 348 GLU A CA 1
ATOM 2816 C C . GLU A 1 348 ? 0.369 16.607 -16.338 1.00 71.44 348 GLU A C 1
ATOM 2818 O O . GLU A 1 348 ? 0.975 15.900 -17.151 1.00 71.44 348 GLU A O 1
ATOM 2823 N N . PRO A 1 349 ? -0.751 16.162 -15.741 1.00 74.81 349 PRO A N 1
ATOM 2824 C CA . PRO A 1 349 ? -1.330 14.841 -15.977 1.00 74.81 349 PRO A CA 1
ATOM 2825 C C . PRO A 1 349 ? -2.082 14.779 -17.322 1.00 74.81 349 PRO A C 1
ATOM 2827 O O . PRO A 1 349 ? -3.286 14.534 -17.366 1.00 74.81 349 PRO A O 1
ATOM 2830 N N . LEU A 1 350 ? -1.375 15.012 -18.430 1.00 71.88 350 LEU A N 1
ATOM 2831 C CA . LEU A 1 350 ? -1.942 15.065 -19.787 1.00 71.88 350 LEU A CA 1
ATOM 2832 C C . LEU A 1 350 ? -2.175 13.679 -20.408 1.00 71.88 350 LEU A C 1
ATOM 2834 O O . LEU A 1 350 ? -2.880 13.558 -21.410 1.00 71.88 350 LEU A O 1
ATOM 2838 N N . ALA A 1 351 ? -1.597 12.624 -19.825 1.00 75.56 351 ALA A N 1
ATOM 2839 C CA . ALA A 1 351 ? -1.806 11.255 -20.282 1.00 75.56 351 ALA A CA 1
ATOM 2840 C C . ALA A 1 351 ? -3.285 10.859 -20.142 1.00 75.56 351 ALA A C 1
ATOM 2842 O O . ALA A 1 351 ? -3.899 11.087 -19.098 1.00 75.56 351 ALA A O 1
ATOM 2843 N N . GLY A 1 352 ? -3.853 10.229 -21.177 1.00 74.94 352 GLY A N 1
ATOM 2844 C CA . GLY A 1 352 ? -5.281 9.888 -21.229 1.00 74.94 352 GLY A CA 1
ATOM 2845 C C . GLY A 1 352 ? -5.760 9.063 -20.029 1.00 74.94 352 GLY A C 1
ATOM 2846 O O . GLY A 1 352 ? -6.814 9.362 -19.469 1.00 74.94 352 GLY A O 1
ATOM 2847 N N . GLY A 1 353 ? -4.959 8.086 -19.587 1.00 79.06 353 GLY A N 1
ATOM 2848 C CA . GLY A 1 353 ? -5.243 7.282 -18.395 1.00 79.06 353 GLY A CA 1
ATOM 2849 C C . GLY A 1 353 ? -5.295 8.117 -17.112 1.00 79.06 353 GLY A C 1
ATOM 2850 O O . GLY A 1 353 ? -6.295 8.090 -16.393 1.00 79.06 353 GLY A O 1
ATOM 2851 N N . MET A 1 354 ? -4.262 8.923 -16.852 1.00 84.06 354 MET A N 1
ATOM 2852 C CA . MET A 1 354 ? -4.217 9.782 -15.666 1.00 84.06 354 MET A CA 1
ATOM 2853 C C . MET A 1 354 ? -5.343 10.825 -15.673 1.00 84.06 354 MET A C 1
ATOM 2855 O O . MET A 1 354 ? -6.015 10.998 -14.659 1.00 84.06 354 MET A O 1
ATOM 2859 N N . ASN A 1 355 ? -5.613 11.469 -16.811 1.00 84.62 355 ASN A N 1
ATOM 2860 C CA . ASN A 1 355 ? -6.694 12.448 -16.935 1.00 84.62 355 ASN A CA 1
ATOM 2861 C C . ASN A 1 355 ? -8.070 11.828 -16.624 1.00 84.62 355 ASN A C 1
ATOM 2863 O O . ASN A 1 355 ? -8.866 12.396 -15.875 1.00 84.62 355 ASN A O 1
ATOM 2867 N N . ALA A 1 356 ? -8.332 10.618 -17.129 1.00 85.56 356 ALA A N 1
ATOM 2868 C CA . ALA A 1 356 ? -9.555 9.885 -16.811 1.00 85.56 356 ALA A CA 1
ATOM 2869 C C . ALA A 1 356 ? -9.636 9.523 -15.316 1.00 85.56 356 ALA A C 1
ATOM 2871 O O . ALA A 1 356 ? -10.697 9.673 -14.698 1.00 85.56 356 ALA A O 1
ATOM 2872 N N . ALA A 1 357 ? -8.511 9.113 -14.721 1.00 88.62 357 ALA A N 1
ATOM 2873 C CA . ALA A 1 357 ? -8.419 8.764 -13.309 1.00 88.62 357 ALA A CA 1
ATOM 2874 C C . ALA A 1 357 ? -8.734 9.949 -12.385 1.00 88.62 357 ALA A C 1
ATOM 2876 O O . ALA A 1 357 ? -9.483 9.764 -11.428 1.00 88.62 357 ALA A O 1
ATOM 2877 N N . LEU A 1 358 ? -8.234 11.159 -12.682 1.00 87.88 358 LEU A N 1
ATOM 2878 C CA . LEU A 1 358 ? -8.353 12.348 -11.817 1.00 87.88 358 LEU A CA 1
ATOM 2879 C C . LEU A 1 358 ? -9.776 12.618 -11.324 1.00 87.88 358 LEU A C 1
ATOM 2881 O O . LEU A 1 358 ? -9.963 12.940 -10.153 1.00 87.88 358 LEU A O 1
ATOM 2885 N N . SER A 1 359 ? -10.771 12.456 -12.198 1.00 88.81 359 SER A N 1
ATOM 2886 C CA . SER A 1 359 ? -12.181 12.704 -11.865 1.00 88.81 359 SER A CA 1
ATOM 2887 C C . SER A 1 359 ? -12.737 11.779 -10.771 1.00 88.81 359 SER A C 1
ATOM 2889 O O . SER A 1 359 ? -13.683 12.136 -10.068 1.00 88.81 359 SER A O 1
ATOM 2891 N N . GLU A 1 360 ? -12.133 10.605 -10.592 1.00 92.38 360 GLU A N 1
ATOM 2892 C CA . GLU A 1 360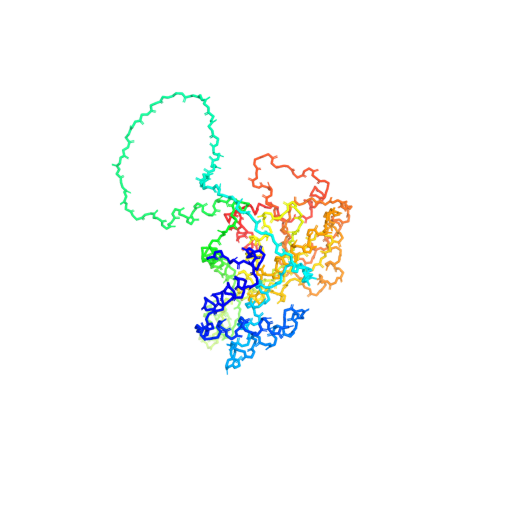 ? -12.581 9.589 -9.641 1.00 92.38 360 GLU A CA 1
ATOM 2893 C C . GLU A 1 360 ? -11.768 9.604 -8.336 1.00 92.38 360 GLU A C 1
ATOM 2895 O O . GLU A 1 360 ? -12.196 9.020 -7.340 1.00 92.38 360 GLU A O 1
ATOM 2900 N N . LEU A 1 361 ? -10.638 10.308 -8.275 1.00 91.94 361 LEU A N 1
ATOM 2901 C CA . LEU A 1 361 ? -9.792 10.361 -7.078 1.00 91.94 361 LEU A CA 1
ATOM 2902 C C . LEU A 1 361 ? -10.361 11.311 -6.022 1.00 91.94 361 LEU A C 1
ATOM 2904 O O . LEU A 1 361 ? -10.952 12.339 -6.344 1.00 91.94 361 LEU A O 1
ATOM 2908 N N . ASP A 1 362 ? -10.170 10.979 -4.746 1.00 90.31 362 ASP A N 1
ATOM 2909 C CA . ASP A 1 362 ? -10.452 11.917 -3.651 1.00 90.31 362 ASP A CA 1
ATOM 2910 C C . ASP A 1 362 ? -9.242 12.808 -3.380 1.00 90.31 362 ASP A C 1
ATOM 2912 O O . ASP A 1 362 ? -9.382 13.974 -3.018 1.00 90.31 362 ASP A O 1
ATOM 2916 N N . VAL A 1 363 ? -8.042 12.246 -3.546 1.00 89.44 363 VAL A N 1
ATOM 2917 C CA . VAL A 1 363 ? -6.781 12.957 -3.360 1.00 89.44 363 VAL A CA 1
ATOM 2918 C C . VAL A 1 363 ? -5.779 12.527 -4.420 1.00 89.44 363 VAL A C 1
ATOM 2920 O O . VAL A 1 363 ? -5.558 11.336 -4.632 1.00 89.44 363 VAL A O 1
ATOM 2923 N N . PHE A 1 364 ? -5.134 13.510 -5.041 1.00 88.31 364 PHE A N 1
ATOM 2924 C CA . PHE A 1 364 ? -4.002 13.321 -5.937 1.00 88.31 364 PHE A CA 1
ATOM 2925 C C . PHE A 1 364 ? -2.795 14.062 -5.356 1.00 88.31 364 PHE A C 1
ATOM 2927 O O . PHE A 1 364 ? -2.805 15.293 -5.306 1.00 88.31 364 PHE A O 1
ATOM 2934 N N . SER A 1 365 ? -1.761 13.340 -4.927 1.00 85.75 365 SER A N 1
ATOM 2935 C CA . SER A 1 365 ? -0.596 13.898 -4.220 1.00 85.75 365 SER A CA 1
ATOM 2936 C C . SER A 1 365 ? 0.721 13.345 -4.760 1.00 85.75 365 SER A C 1
ATOM 2938 O O . SER A 1 365 ? 0.739 12.378 -5.521 1.00 85.75 365 SER A O 1
ATOM 2940 N N . SER A 1 366 ? 1.824 14.005 -4.408 1.00 84.50 366 SER A N 1
ATOM 2941 C CA . SER A 1 366 ? 3.161 13.561 -4.794 1.00 84.50 366 SER A CA 1
ATOM 2942 C C . SER A 1 366 ? 3.666 12.442 -3.878 1.00 84.50 366 SER A C 1
ATOM 2944 O O . SER A 1 366 ? 3.232 12.330 -2.734 1.00 84.50 366 SER A O 1
ATOM 2946 N N . ALA A 1 367 ? 4.580 11.610 -4.376 1.00 79.56 367 ALA A N 1
ATOM 2947 C CA . ALA A 1 367 ? 5.273 10.581 -3.591 1.00 79.56 367 ALA A CA 1
ATOM 2948 C C . ALA A 1 367 ? 6.731 10.385 -4.039 1.00 79.56 367 ALA A C 1
ATOM 2950 O O . ALA A 1 367 ? 7.239 9.268 -4.068 1.00 79.56 367 ALA A O 1
ATOM 2951 N N . HIS A 1 368 ? 7.389 11.477 -4.428 1.00 74.38 368 HIS A N 1
ATOM 2952 C CA . HIS A 1 368 ? 8.770 11.477 -4.922 1.00 74.38 368 HIS A CA 1
ATOM 2953 C C . HIS A 1 368 ? 9.832 11.467 -3.815 1.00 74.38 368 HIS A C 1
ATOM 2955 O O . HIS A 1 368 ? 10.964 11.058 -4.060 1.00 74.38 368 HIS A O 1
ATOM 2961 N N . ASN A 1 369 ? 9.472 11.916 -2.611 1.00 73.94 369 ASN A N 1
ATOM 2962 C CA . ASN A 1 369 ? 10.348 11.976 -1.448 1.00 73.94 369 ASN A CA 1
ATOM 2963 C C . ASN A 1 369 ? 9.566 11.681 -0.156 1.00 73.94 369 ASN A C 1
ATOM 2965 O O . ASN A 1 369 ? 8.339 11.510 -0.160 1.00 73.94 369 ASN A O 1
ATOM 2969 N N . LEU A 1 370 ? 10.279 11.571 0.964 1.00 70.19 370 LEU A N 1
ATOM 2970 C CA . LEU A 1 370 ? 9.663 11.198 2.234 1.00 70.19 370 LEU A CA 1
ATOM 2971 C C . LEU A 1 370 ? 8.715 12.280 2.748 1.00 70.19 370 LEU A C 1
ATOM 2973 O O . LEU A 1 370 ? 7.677 11.952 3.315 1.00 70.19 370 LEU A O 1
ATOM 2977 N N . GLU A 1 371 ? 9.072 13.548 2.576 1.00 72.81 371 GLU A N 1
ATOM 2978 C CA . GLU A 1 371 ? 8.240 14.672 3.005 1.00 72.81 371 GLU A CA 1
ATOM 2979 C C . GLU A 1 371 ? 6.852 14.612 2.346 1.00 72.81 371 GLU A C 1
ATOM 2981 O O . GLU A 1 371 ? 5.831 14.693 3.028 1.00 72.81 371 GLU A O 1
ATOM 2986 N N . SER A 1 372 ? 6.799 14.279 1.054 1.00 74.56 372 SER A N 1
ATOM 2987 C CA . SER A 1 372 ? 5.540 14.041 0.335 1.00 74.56 372 SER A CA 1
ATOM 2988 C C . SER A 1 372 ? 4.740 12.865 0.918 1.00 74.56 372 SER A C 1
ATOM 2990 O O . SER A 1 372 ? 3.513 12.908 1.002 1.00 74.56 372 SER A O 1
ATOM 2992 N N . LEU A 1 373 ? 5.417 11.805 1.376 1.00 71.00 373 LEU A N 1
ATOM 2993 C CA . LEU A 1 373 ? 4.760 10.699 2.083 1.00 71.00 373 LEU A CA 1
ATOM 2994 C C . LEU A 1 373 ? 4.309 11.090 3.499 1.00 71.00 373 LEU A C 1
ATOM 2996 O O . LEU A 1 373 ? 3.344 10.516 3.999 1.00 71.00 373 LEU A O 1
ATOM 3000 N N . GLN A 1 374 ? 4.952 12.057 4.156 1.00 71.44 374 GLN A N 1
ATOM 3001 C CA . GLN A 1 374 ? 4.484 12.597 5.437 1.00 71.44 374 GLN A CA 1
ATOM 3002 C C . GLN A 1 374 ? 3.189 13.397 5.266 1.00 71.44 374 GLN A C 1
ATOM 3004 O O . GLN A 1 374 ? 2.316 13.323 6.127 1.00 71.44 374 GLN A O 1
ATOM 3009 N N . GLU A 1 375 ? 2.981 14.076 4.136 1.00 72.56 375 GLU A N 1
ATOM 3010 C CA . GLU A 1 375 ? 1.702 14.742 3.850 1.00 72.56 375 GLU A CA 1
ATOM 3011 C C . GLU A 1 375 ? 0.518 13.762 3.803 1.00 72.56 375 GLU A C 1
ATOM 3013 O O . GLU A 1 375 ? -0.603 14.107 4.202 1.00 72.56 375 GLU A O 1
ATOM 3018 N N . LEU A 1 376 ? 0.766 12.507 3.408 1.00 70.38 376 LEU A N 1
ATOM 3019 C CA . LEU A 1 376 ? -0.221 11.429 3.469 1.00 70.38 376 LEU A CA 1
ATOM 3020 C C . LEU A 1 376 ? -0.749 11.213 4.896 1.00 70.38 376 LEU A C 1
ATOM 3022 O O . LEU A 1 376 ? -1.912 10.842 5.064 1.00 70.38 376 LEU A O 1
ATOM 3026 N N . GLU A 1 377 ? 0.051 11.494 5.932 1.00 68.56 377 GLU A N 1
ATOM 3027 C CA . GLU A 1 377 ? -0.397 11.444 7.327 1.00 68.56 377 GLU A CA 1
ATOM 3028 C C . GLU A 1 377 ? -1.609 12.345 7.552 1.00 68.56 377 GLU A C 1
ATOM 3030 O O . GLU A 1 377 ? -2.607 11.922 8.143 1.00 68.56 377 GLU A O 1
ATOM 3035 N N . ASN A 1 378 ? -1.559 13.575 7.040 1.00 68.00 378 ASN A N 1
ATOM 3036 C CA . ASN A 1 378 ? -2.653 14.524 7.191 1.00 68.00 378 ASN A CA 1
ATOM 3037 C C . ASN A 1 378 ? -3.912 14.021 6.469 1.00 68.00 378 ASN A C 1
ATOM 3039 O O . ASN A 1 378 ? -5.014 14.102 7.018 1.00 68.00 378 ASN A O 1
ATOM 3043 N N . ILE A 1 379 ? -3.755 13.414 5.290 1.00 67.75 379 ILE A N 1
ATOM 3044 C CA . ILE A 1 379 ? -4.861 12.857 4.496 1.00 67.75 379 ILE A CA 1
ATOM 3045 C C . ILE A 1 379 ? -5.530 11.677 5.209 1.00 67.75 379 ILE A C 1
ATOM 3047 O O . ILE A 1 379 ? -6.764 11.638 5.300 1.00 67.75 379 ILE A O 1
ATOM 3051 N N . LEU A 1 380 ? -4.723 10.753 5.741 1.00 67.25 380 LEU A N 1
ATOM 3052 C CA . LEU A 1 380 ? -5.169 9.581 6.498 1.00 67.25 380 LEU A CA 1
ATOM 3053 C C . LEU A 1 380 ? -5.759 9.957 7.861 1.00 67.25 380 LEU A C 1
ATOM 3055 O O . LEU A 1 380 ? -6.617 9.245 8.371 1.00 67.25 380 LEU A O 1
ATOM 3059 N N . SER A 1 381 ? -5.340 11.083 8.442 1.00 62.28 381 SER A N 1
ATOM 3060 C CA . SER A 1 381 ? -5.867 11.566 9.724 1.00 62.28 381 SER A CA 1
ATOM 3061 C C . SER A 1 381 ? -7.282 12.152 9.643 1.00 62.28 381 SER A C 1
ATOM 3063 O O . SER A 1 381 ? -7.960 12.236 10.666 1.00 62.28 381 SER A O 1
ATOM 3065 N N . ASN A 1 382 ? -7.721 12.537 8.441 1.00 57.41 382 ASN A N 1
ATOM 3066 C CA . ASN A 1 382 ? -9.034 13.123 8.156 1.00 57.41 382 ASN A CA 1
ATOM 3067 C C . ASN A 1 382 ? -9.999 12.108 7.509 1.00 57.41 382 ASN A C 1
ATOM 3069 O O . ASN A 1 382 ? -10.850 12.497 6.706 1.00 57.41 382 ASN A O 1
ATOM 3073 N N . VAL A 1 383 ? -9.793 10.812 7.754 1.00 56.56 383 VAL A N 1
ATOM 3074 C CA . VAL A 1 383 ? -10.678 9.692 7.375 1.00 56.56 383 VAL A CA 1
ATOM 3075 C C . VAL A 1 383 ? -11.425 9.253 8.625 1.00 56.56 383 VAL A C 1
ATOM 3077 O O . VAL A 1 383 ? -12.649 9.015 8.523 1.00 56.56 383 VAL A O 1
#

Sequence (383 aa):
MAVNHYSNFDTIDQAVVGFCKLCRESGLHVGLNHGHEALEAAHNGFIADTDTLYYSLKALFCSKQEDYPIFDRCFKIFWRKGKHEYAHKVTNKSQSNVVKKTNASLVMAGFNPNGSDKKKEDEEDAKSVSGASKIDTIKQTDFRLISSVDAPILDEIISQLMRQLNHRLKRKMEARKKGKIDMRRTIRENMSNGDVLLRLARRNRKEEKFRIILLMDVSGSMDKYSFFLLRFIWSLKSRLKHIEAFVFSTRLVRITDYLHEHELEETLWEMSQHANNWSGGTKIGACLEAFNERYSKRILNGKSVTIVLSDGLDDGNPELLKGELRKIKMRTTKLVWLNPLKGHEGYEPLAGGMNAALSELDVFSSAHNLESLQELENILSNV

Organism: NCBI:txid2879465

pLDDT: mean 70.92, std 19.53, range [23.84, 96.06]

Radius of gyration: 29.72 Å; Cα contacts (8 Å, |Δi|>4): 476; chains: 1; bounding box: 88×75×70 Å

Secondary structure (DSSP, 8-state):
-----GGG-SSHHHHHHHHHHHHHHTT----HHHHHHHHHHIIIIITS-HHHHHHHHHHHH-SSTTHHHHHHHHHHHHH-SS--------------------------PPP---------------SS-SSHHHHHHHHHS-GGG-SS--HHHHHHHHHHHHHHHHHHTT--EEEEEEEEE-HHHHHHHHGGGTT---S--EEEE----PEEEEEEE-STTTHHHHHHHHHHHHHHHHH-TTEEEEEESSSEEE-TTGGGSTTHHHHHHHHHHHHTT--S---HHHHHHHHIIIIIHHH--TTEEEEEE------S-HHHHHHHHHHHHTTSSEEEEEEGGGGSTT----SHHHHHHHTT-SEEEE-SSHHHHHHHHHHHHT-

Foldseek 3Di:
DDQDALVNDPDVLVLLVSLLVLLVVLPFPRDPVLSVQLVVLCVVPQVVDLVSSLVSNCVSGDPDPVSNVSSVVSSCRRPDDDDDDPDDDDDDDDDDDDDDDDDDDDDDDDDDDDDDDDDDDDDDDPDDDPPVVVLVCQQVDFLLVCPDDPLVSLLVLLVVLLVLLVVLQQPDKDWDPDADFPPVVQCVVCVVVVSDRPDTTHIGTDPQQFAEEEEEELAPVCVSVRLVVQSSVLSVLVSHVRYWYWYFFPEIDTCSVVSVDPCSVVVVVVVSVVNVVVPPGGAQLVRLVVCLVPPCVPRFAARYEYEYEEQQGHPHDLVSLLVSLQSRLVRYVFYEYEHQCVPDPPDDQPHSNSVSNVVSHPYYFYDRGNVRVSVVSVVSSVD

Nearest PDB structures (foldseek):
  4c2a-assembly1_A  TM=5.888E-01  e=9.967E-04  Homo sapiens
  1m10-assembly1_A  TM=5.929E-01  e=3.369E-03  Homo sapiens
  6tyz-assembly1_A  TM=5.782E-01  e=3.978E-03  Xenopus laevis
  1sfs-assembly1_A  TM=4.721E-01  e=5.938E+00  Geobacillus stearothermophilus

Solvent-accessible surface area (backbone atoms only — not comparable to full-atom values): 22556 Å² total; per-residue (Å²): 130,89,81,83,45,44,91,79,39,98,42,68,68,53,29,54,52,49,46,45,50,51,37,38,76,70,69,43,87,59,52,74,64,52,50,52,53,50,50,51,48,42,74,73,60,31,69,86,38,70,65,55,36,48,53,53,49,46,64,68,61,37,90,49,82,80,39,47,68,53,49,54,49,49,51,48,67,41,71,68,78,80,83,92,75,90,76,88,72,92,69,92,73,92,78,88,83,90,84,83,90,80,94,79,89,84,84,87,78,90,84,82,92,85,86,86,85,90,84,88,89,82,94,85,80,97,70,93,65,77,64,62,55,52,53,56,51,54,32,69,38,49,43,66,75,54,88,73,69,60,65,68,60,54,52,50,54,50,50,53,54,49,50,55,48,61,64,56,58,47,74,52,73,36,82,35,98,57,65,53,74,33,64,71,58,16,49,65,74,17,60,88,52,78,79,46,78,80,54,79,36,24,25,28,67,36,84,70,79,62,32,40,36,39,41,33,40,53,34,82,93,31,52,59,44,32,64,59,52,51,53,50,52,36,63,44,47,80,76,38,96,46,59,44,37,31,42,31,30,72,53,66,44,80,43,50,75,57,59,75,51,98,51,47,73,57,56,50,46,51,53,49,57,61,36,67,76,49,86,81,53,29,25,52,26,63,28,42,42,53,39,51,75,76,40,35,83,81,70,48,35,82,56,16,37,39,38,36,39,43,77,42,74,36,78,49,58,31,67,50,30,30,54,37,44,42,59,47,38,79,33,26,65,40,33,34,37,30,19,41,59,60,66,44,91,87,63,70,70,77,47,64,31,33,48,41,37,57,81,51,46,75,40,82,46,38,47,29,26,51,57,43,51,51,53,47,44,62,59,65,62,75,110

InterPro domains:
  IPR002035 von Willebrand factor, type A [SM00327] (209-377)
  IPR008912 Regulatory protein ViaA-like, vWA domain [PF05762] (158-373)
  IPR011195 Uncharacterised conserved protein UCP010256 [PIRSF010256] (12-381)
  IPR036465 von Willebrand factor A-like domain superfamily [G3DSA:3.40.50.410] (202-337)
  IPR036465 von Willebrand factor A-like domain superfamily [SSF53300] (211-340)

Mean predicted aligned error: 19.02 Å